Protein 2NV7 (pdb70)

Solvent-accessible surface area: 20942 Å² total; per-residue (Å²): 157,54,36,86,96,11,1,80,27,2,75,125,1,50,44,81,166,20,84,5,95,41,112,119,42,130,34,83,98,78,32,1,12,90,4,27,6,70,4,14,28,80,27,0,59,51,8,1,50,7,0,41,110,1,46,28,0,69,108,6,48,80,143,14,11,25,70,0,0,38,32,0,0,24,11,8,19,16,0,5,4,1,61,73,0,14,119,76,88,47,83,0,22,24,1,92,34,0,55,2,55,110,85,56,0,121,64,8,166,33,6,46,112,10,4,48,36,2,27,64,12,0,38,59,1,65,123,32,152,9,103,70,91,3,8,6,0,0,8,0,1,11,0,1,18,4,25,73,99,21,80,178,86,14,60,134,13,25,68,28,0,0,44,0,0,10,58,14,2,48,147,68,66,66,66,72,77,95,40,14,17,36,2,0,8,0,7,3,4,20,7,18,0,16,34,0,4,47,70,7,11,122,24,15,48,68,19,56,84,122,132,82,5,72,30,50,90,10,0,53,37,0,0,60,25,58,73,188,143,51,38,83,92,7,0,85,46,2,73,140,4,45,40,92,111,16,125,28,84,97,40,128,68,119,30,77,55,58,31,0,7,53,10,29,9,108,4,12,41,102,32,0,58,63,7,1,56,6,0,65,105,2,38,15,0,78,114,5,49,48,163,26,12,22,81,0,0,44,56,1,1,23,11,8,21,16,2,7,8,2,46,38,0,18,114,96,91,48,63,0,17,21,2,78,81,0,44,0,47,88,81,40,0,132,43,1,148,38,10,34,97,9,5,49,19,3,21,58,10,2,58,75,4,70,123,24,147,11,105,72,54,5,6,4,0,2,9,0,0,6,0,2,8,4,55,37,98,30,86,186,80,10,49,123,15,10,55,38,2,0,43,0,0,17,74,9,3,47,106,69,62,63,67,73,83,93,44,18,14,47,2,0,25,1,7,11,5,8,14,22,0,26,54,1,6,62,63,9,49,104,23,15,87,69,7,47,94,115,127,34,8,71,2,137,115,3,5,36,48,2,18,100,79,137,60,2,53,97,59,10,87,78,194,150,83,3,34,79,19,4,84,110,126

B-factor: mean 25.64, std 10.47, range [7.85, 58.19]

Foldseek 3Di:
DDLVVLLVLLVVLDFDADDLPDDADDDAPQRLVQSVQSLLVVVLVSVLSSQVSNPCLVVAPPVLNLVLCLAQSLLLLLLVQLVVCLVPQQWGPNHPRRIDGQVSLVNDPLRNVLRVLSRVLSVLCNVLVPDPSLSSLVSNLSSLVSPCVRVVSSVVSNVSSLSSNLVVLVVVVDDPVVSVVSSVSVVVSSVSSVVSSVSVLVVVVVCVVVVSYPRDPVNVVSSVSNVD/DALVVLLVLLVVLPFDFDDFAQDPDQDAQASVLQRLQVLLLVVLVSVLSSQVSNPLSVVFPPVQNLQLCLQQSLLLLLLVQLVVCLPPAQWTPSGPNDIDGLVSLVNHPLRSVLSVLSRVLSVLCNVLPPDPSLSSLVSSLSSLVSSCVSCVSSVVSNVSSLNSNLVVLVVVVDDPVVSVVSSVSVVVSSVSSVVSSVSVLVSVVVCVVVPSDDADDPRNVSSVD/DVVVVVVPDD/DVVVCVVPVD

InterPro domains:
  IPR000536 Nuclear hormone receptor, ligand-binding domain [PF00104] (287-480)
  IPR000536 Nuclear hormone receptor, ligand-binding domain [PS51843] (264-498)
  IPR000536 Nuclear hormone receptor, ligand-binding domain [SM00430] (300-469)
  IPR001628 Zinc finger, nuclear hormone receptor-type [PF00105] (148-216)
  IPR001628 Zinc finger, nuclear hormone receptor-type [PR00047] (149-165)
  IPR001628 Zinc finger, nuclear hormone receptor-type [PR00047] (165-180)
  IPR001628 Zinc finger, nuclear hormone receptor-type [PR00047] (198-206)
  IPR001628 Zinc finger, nuclear hormone receptor-type [PR00047] (206-214)
  IPR001628 Zinc finger, nuclear hormone receptor-type [PS00031] (149-175)
  IPR001628 Zinc finger, nuclear hormone receptor-type [PS51030] (146-221)
  IPR001628 Zinc finger, nuclear hormone receptor-type [SM00399] (146-217)
  IPR001723 Nuclear hormone receptor [PR00398] (210-220)
  IPR001723 Nuclear hormone receptor [PR00398] (301-322)
  IPR001723 Nuclear hormone receptor [PR00398] (322-338)
  IPR001723 Nuclear hormone receptor [PR00398] (390-405)
  IPR001723 Nuclear hormone receptor [PR00398] (457-474)
  IPR013088 Zinc finger, NHR/GATA-type [G3DSA:3.30.50.10] (141-246)
  IPR021064 Estrogen receptor beta-like, N-terminal [PF12497] (12-125)
  IPR024178 Estrogen receptor/oestrogen-related receptor [PIRSF002527] (24-518)
  IPR028355 Estrogen receptor beta/gamma [PIRSF500102] (14-525)

CATH classification: 1.10.565.10

Radius of gyration: 22.36 Å; Cα contacts (8 Å, |Δi|>4): 566; chains: 4; bounding box: 54×50×64 Å

Nearest PDB structures (foldseek):
  1x76-assembly1_A  TM=1.002E+00  e=1.416E-29  Homo sapiens
  1zaf-assembly1_A  TM=9.973E-01  e=1.626E-29  Homo sapiens
  1x78-assembly1_B  TM=9.863E-01  e=5.909E-29  Homo sapiens
  2nv7-assembly1_B  TM=9.860E-01  e=5.654E-28  Homo sapiens
  1zaf-assembly1_B  TM=9.762E-01  e=7.119E-28  Homo sapiens

Structure (mmCIF, N/CA/C/O backbone):
data_2NV7
#
_entry.id   2NV7
#
_cell.length_a   52.130
_cell.length_b   88.676
_cell.length_c   100.459
_cell.angle_alpha   90.00
_cell.angle_beta   90.00
_cell.angle_gamma   90.00
#
_symmetry.space_group_name_H-M   'P 21 21 21'
#
loop_
_entity.id
_entity.type
_entity.pdbx_description
1 polymer 'Estrogen receptor beta'
2 polymer 'Nuclear receptor coactivator 1'
3 non-polymer '4-(4-HYDROXYPHENYL)-1-NAPHTHALDEHYDE OXIME'
4 water water
#
loop_
_atom_site.group_PDB
_atom_site.id
_atom_site.type_symbol
_atom_site.label_atom_id
_atom_site.label_alt_id
_atom_site.label_comp_id
_atom_site.label_asym_id
_atom_site.label_entity_id
_atom_site.label_seq_id
_atom_site.pdbx_PDB_ins_code
_atom_site.Cartn_x
_atom_site.Cartn_y
_atom_site.Cartn_z
_atom_site.occupancy
_atom_site.B_iso_or_equiv
_atom_site.auth_seq_id
_atom_site.auth_comp_id
_atom_site.auth_asym_id
_atom_site.auth_atom_id
_atom_site.pdbx_PDB_model_num
ATOM 1 N N . LEU A 1 1 ? -2.737 21.052 42.006 1.00 22.67 263 LEU A N 1
ATOM 2 C CA . LEU A 1 1 ? -2.128 22.221 42.733 1.00 22.88 263 LEU A CA 1
ATOM 3 C C . LEU A 1 1 ? -2.388 23.522 41.963 1.00 21.56 263 LEU A C 1
ATOM 4 O O . LEU A 1 1 ? -1.965 23.646 40.832 1.00 20.62 263 LEU A O 1
ATOM 9 N N . SER A 1 2 ? -3.068 24.484 42.582 1.00 21.36 264 SER A N 1
ATOM 10 C CA . SER A 1 2 ? -3.375 25.761 41.924 1.00 20.73 264 SER A CA 1
ATOM 11 C C . SER A 1 2 ? -2.109 26.574 41.651 1.00 19.81 264 SER A C 1
ATOM 12 O O . SER A 1 2 ? -1.059 26.296 42.228 1.00 19.80 264 SER A O 1
ATOM 15 N N . PRO A 1 3 ? -2.192 27.569 40.742 1.00 17.93 265 PRO A N 1
ATOM 16 C CA . PRO A 1 3 ? -1.049 28.424 40.403 1.00 17.52 265 PRO A CA 1
ATOM 17 C C . PRO A 1 3 ? -0.614 29.148 41.663 1.00 16.24 265 PRO A C 1
ATOM 18 O O . PRO A 1 3 ? 0.573 29.344 41.914 1.00 14.73 265 PRO A O 1
ATOM 22 N N . GLU A 1 4 ? -1.594 29.567 42.452 1.00 15.50 266 GLU A N 1
ATOM 23 C CA . GLU A 1 4 ? -1.287 30.254 43.692 1.00 16.07 266 GLU A CA 1
ATOM 24 C C . GLU A 1 4 ? -0.468 29.419 44.672 1.00 15.72 266 GLU A C 1
ATOM 25 O O . GLU A 1 4 ? 0.445 29.930 45.306 1.00 15.55 266 GLU A O 1
ATOM 31 N N . GLN A 1 5 ? -0.800 28.144 44.821 1.00 15.18 267 GLN A N 1
ATOM 32 C CA . GLN A 1 5 ? -0.058 27.328 45.765 1.00 14.88 267 GLN A CA 1
ATOM 33 C C . GLN A 1 5 ? 1.246 26.822 45.198 1.00 14.28 267 GLN A C 1
ATOM 34 O O . GLN A 1 5 ? 2.127 26.419 45.936 1.00 13.14 267 GLN A O 1
ATOM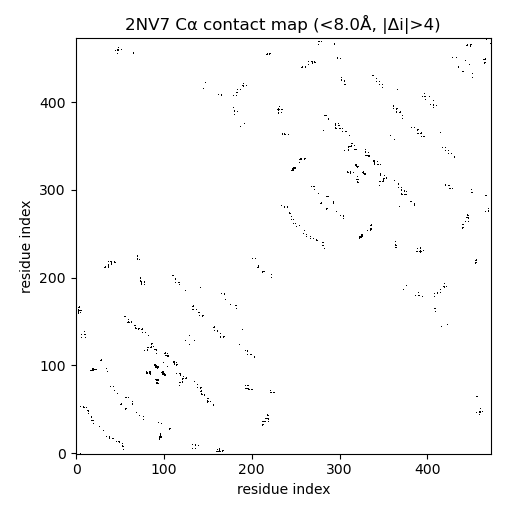 40 N N . LEU A 1 6 ? 1.364 26.827 43.877 1.00 15.11 268 LEU A N 1
ATOM 41 C CA . LEU A 1 6 ? 2.620 26.419 43.263 1.00 15.11 268 LEU A CA 1
ATOM 42 C C . LEU A 1 6 ? 3.569 27.590 43.539 1.00 14.31 268 LEU A C 1
ATOM 43 O O . LEU A 1 6 ? 4.719 27.386 43.878 1.00 13.97 268 LEU A O 1
ATOM 48 N N . VAL A 1 7 ? 3.081 28.818 43.392 1.00 13.43 269 VAL A N 1
ATOM 49 C CA . VAL A 1 7 ? 3.923 29.978 43.651 1.00 13.80 269 VAL A CA 1
ATOM 50 C C . VAL A 1 7 ? 4.341 29.958 45.125 1.00 14.63 269 VAL A C 1
ATOM 51 O O . VAL A 1 7 ? 5.444 30.361 45.468 1.00 14.20 269 VAL A O 1
ATOM 55 N N . LEU A 1 8 ? 3.447 29.503 45.997 1.00 15.19 270 LEU A N 1
ATOM 56 C CA . LEU A 1 8 ? 3.782 29.412 47.415 1.00 17.19 270 LEU A CA 1
ATOM 57 C C . LEU A 1 8 ? 4.952 28.455 47.585 1.00 15.97 270 LEU A C 1
ATOM 58 O O . LEU A 1 8 ? 5.837 28.709 48.384 1.00 16.00 270 LEU A O 1
ATOM 63 N N . THR A 1 9 ? 4.964 27.348 46.853 1.00 15.30 271 THR A N 1
ATOM 64 C CA . THR A 1 9 ? 6.082 26.434 47.010 1.00 15.48 271 THR A CA 1
ATOM 65 C C . THR A 1 9 ? 7.392 27.061 46.529 1.00 15.18 271 THR A C 1
ATOM 66 O O . THR A 1 9 ? 8.453 26.790 47.086 1.00 13.70 271 THR A O 1
ATOM 70 N N . LEU A 1 10 ? 7.335 27.888 45.487 1.00 14.01 272 LEU A N 1
ATOM 71 C CA . LEU A 1 10 ? 8.557 28.536 45.007 1.00 13.44 272 LEU A CA 1
ATOM 72 C C . LEU A 1 10 ? 9.009 29.500 46.109 1.00 14.21 272 LEU A C 1
ATOM 73 O O . LEU A 1 10 ? 10.196 29.598 46.414 1.00 14.62 272 LEU A O 1
ATOM 78 N N . LEU A 1 11 ? 8.064 30.199 46.727 1.00 14.42 273 LEU A N 1
ATOM 79 C CA . LEU A 1 11 ? 8.426 31.107 47.806 1.00 15.92 273 LEU A CA 1
ATOM 80 C C . LEU A 1 11 ? 9.165 30.283 48.881 1.00 16.63 273 LEU A C 1
ATOM 81 O O . LEU A 1 11 ? 10.221 30.678 49.368 1.00 15.42 273 LEU A O 1
ATOM 86 N N . GLU A 1 12 ? 8.615 29.122 49.220 1.00 17.81 274 GLU A N 1
ATOM 87 C CA . GLU A 1 12 ? 9.222 28.266 50.236 1.00 19.16 274 GLU A CA 1
ATOM 88 C C . GLU A 1 12 ? 10.571 27.659 49.833 1.00 18.92 274 GLU A C 1
ATOM 89 O O . GLU A 1 12 ? 11.374 27.292 50.687 1.00 19.23 274 GLU A O 1
ATOM 95 N N . ALA A 1 13 ? 10.827 27.561 48.535 1.00 18.69 275 ALA A N 1
ATOM 96 C CA . ALA A 1 13 ? 12.082 26.998 48.047 1.00 17.57 275 ALA A CA 1
ATOM 97 C C . ALA A 1 13 ? 13.216 28.030 48.064 1.00 18.21 275 ALA A C 1
ATOM 98 O O . ALA A 1 13 ? 14.407 27.687 47.956 1.00 16.89 275 ALA A O 1
ATOM 100 N N . GLU A 1 14 ? 12.839 29.298 48.189 1.00 19.25 276 GLU A N 1
ATOM 101 C CA . GLU A 1 14 ? 13.798 30.396 48.187 1.00 20.20 276 GLU A CA 1
ATOM 102 C C . GLU A 1 14 ? 14.994 30.172 49.095 1.00 20.67 276 GLU A C 1
ATOM 103 O O . GLU A 1 14 ? 14.837 29.864 50.266 1.00 20.19 276 GLU A O 1
ATOM 109 N N . PRO A 1 15 ? 16.212 30.334 48.557 1.00 20.84 277 PRO A N 1
ATOM 110 C CA . PRO A 1 15 ? 17.433 30.150 49.336 1.00 21.18 277 PRO A CA 1
ATOM 111 C C . PRO A 1 15 ? 17.598 31.265 50.368 1.00 21.38 277 PRO A C 1
ATOM 112 O O . PRO A 1 15 ? 17.078 32.357 50.194 1.00 19.80 277 PRO A O 1
ATOM 116 N N . PRO A 1 16 ? 18.321 30.994 51.461 1.00 22.48 278 PRO A N 1
ATOM 117 C CA . PRO A 1 16 ? 18.531 32.008 52.499 1.00 24.28 278 PRO A CA 1
ATOM 118 C C . PRO A 1 16 ? 19.370 33.169 51.983 1.00 26.22 278 PRO A C 1
ATOM 119 O O . PRO A 1 16 ? 19.943 33.091 50.902 1.00 25.62 278 PRO A O 1
ATOM 123 N N . HIS A 1 17 ? 19.410 34.250 52.755 1.00 28.77 279 HIS A N 1
ATOM 124 C CA . HIS A 1 17 ? 20.202 35.423 52.426 1.00 30.92 279 HIS A CA 1
ATOM 125 C C . HIS A 1 17 ? 21.632 34.985 52.711 1.00 31.51 279 HIS A C 1
ATOM 126 O O . HIS A 1 17 ? 21.898 34.402 53.764 1.00 31.66 279 HIS A O 1
ATOM 133 N N . VAL A 1 18 ? 22.543 35.251 51.780 1.00 31.22 280 VAL A N 1
ATOM 134 C CA . VAL A 1 18 ? 23.938 34.859 51.937 1.00 32.10 280 VAL A CA 1
ATOM 135 C C . VAL A 1 18 ? 24.893 36.040 52.074 1.00 32.46 280 VAL A C 1
ATOM 136 O O . VAL A 1 18 ? 24.782 37.032 51.353 1.00 31.57 280 VAL A O 1
ATOM 140 N N . LEU A 1 19 ? 25.839 35.917 52.997 1.00 32.96 281 LEU A N 1
ATOM 141 C CA . LEU A 1 19 ? 26.841 36.947 53.215 1.00 34.04 281 LEU A CA 1
ATOM 142 C C . LEU A 1 19 ? 28.190 36.270 53.024 1.00 34.91 281 LEU A C 1
ATOM 143 O O . LEU A 1 19 ? 28.293 35.057 53.162 1.00 34.28 281 LEU A O 1
ATOM 148 N N . ILE A 1 20 ? 29.226 37.031 52.699 1.00 36.46 282 ILE A N 1
ATOM 149 C CA . ILE A 1 20 ? 30.543 36.418 52.532 1.00 38.64 282 ILE A CA 1
ATOM 150 C C . ILE A 1 20 ? 31.411 36.582 53.786 1.00 39.86 282 ILE A C 1
ATOM 151 O O . ILE A 1 20 ? 32.542 36.095 53.843 1.00 39.35 282 ILE A O 1
ATOM 156 N N . SER A 1 21 ? 30.865 37.260 54.793 1.00 41.89 283 SER A N 1
ATOM 157 C CA . SER A 1 21 ? 31.561 37.488 56.057 1.00 44.04 283 SER A CA 1
ATOM 158 C C . SER A 1 21 ? 32.838 38.296 55.881 1.00 45.41 283 SER A C 1
ATOM 159 O O . SER A 1 21 ? 33.905 37.930 56.385 1.00 45.87 283 SER A O 1
ATOM 162 N N . ARG A 1 22 ? 32.703 39.419 55.174 1.00 46.96 284 ARG A N 1
ATOM 163 C CA . ARG A 1 22 ? 33.833 40.308 54.874 1.00 48.63 284 ARG A CA 1
ATOM 164 C C . ARG A 1 22 ? 33.758 41.672 55.556 1.00 49.09 284 ARG A C 1
ATOM 165 O O . ARG A 1 22 ? 32.758 42.388 55.432 1.00 49.40 284 ARG A O 1
ATOM 173 N N . PRO A 1 23 ? 34.813 42.042 56.300 1.00 49.50 285 PRO A N 1
ATOM 174 C CA . PRO A 1 23 ? 34.875 43.332 57.001 1.00 49.57 285 PRO A CA 1
ATOM 175 C C . PRO A 1 23 ? 34.913 44.464 55.969 1.00 49.91 285 PRO A C 1
ATOM 176 O O . PRO A 1 23 ? 35.802 44.492 55.106 1.00 50.02 285 PRO A O 1
ATOM 180 N N . SER A 1 24 ? 33.970 45.395 56.055 1.00 49.83 286 SER A N 1
ATOM 181 C CA . SER A 1 24 ? 33.916 46.530 55.132 1.00 50.01 286 SER A CA 1
ATOM 182 C C . SER A 1 24 ? 35.318 46.994 54.775 1.00 49.73 286 SER A C 1
ATOM 183 O O . SER A 1 24 ? 36.173 47.196 55.649 1.00 49.63 286 SER A O 1
ATOM 186 N N . ALA A 1 25 ? 35.546 47.166 53.477 1.00 49.76 287 ALA A N 1
ATOM 187 C CA . ALA A 1 25 ? 36.867 47.568 52.990 1.00 49.90 287 ALA A CA 1
ATOM 188 C C . ALA A 1 25 ? 36.861 47.900 51.509 1.00 50.02 287 ALA A C 1
ATOM 189 O O . ALA A 1 25 ? 36.185 47.235 50.712 1.00 50.02 287 ALA A O 1
ATOM 191 N N . PRO A 1 26 ? 37.629 48.934 51.123 1.00 49.67 288 PRO A N 1
ATOM 192 C CA . PRO A 1 26 ? 37.720 49.332 49.724 1.00 49.31 288 PRO A CA 1
ATOM 193 C C . PRO A 1 26 ? 38.055 48.071 48.949 1.00 48.94 288 PRO A C 1
ATOM 194 O O . PRO A 1 26 ? 38.894 47.266 49.379 1.00 48.77 288 PRO A O 1
ATOM 198 N N . PHE A 1 27 ? 37.409 47.875 47.807 1.00 48.54 289 PHE A N 1
ATOM 199 C CA . PHE A 1 27 ? 37.678 46.693 47.000 1.00 48.35 289 PHE A CA 1
ATOM 200 C C . PHE A 1 27 ? 38.805 46.936 46.008 1.00 48.03 289 PHE A C 1
ATOM 201 O O . PHE A 1 27 ? 38.947 48.026 45.463 1.00 48.04 289 PHE A O 1
ATOM 209 N N . THR A 1 28 ? 39.619 45.910 45.805 1.00 47.99 290 THR A N 1
ATOM 210 C CA . THR A 1 28 ? 40.710 45.974 44.849 1.00 47.78 290 THR A CA 1
ATOM 211 C C . THR A 1 28 ? 40.466 44.843 43.857 1.00 47.35 290 THR A C 1
ATOM 212 O O . THR A 1 28 ? 39.507 44.083 43.996 1.00 47.03 290 THR A O 1
ATOM 216 N N . GLU A 1 29 ? 41.330 44.730 42.858 1.00 46.64 291 GLU A N 1
ATOM 217 C CA . GLU A 1 29 ? 41.179 43.690 41.855 1.00 45.55 291 GLU A CA 1
ATOM 218 C C . GLU A 1 29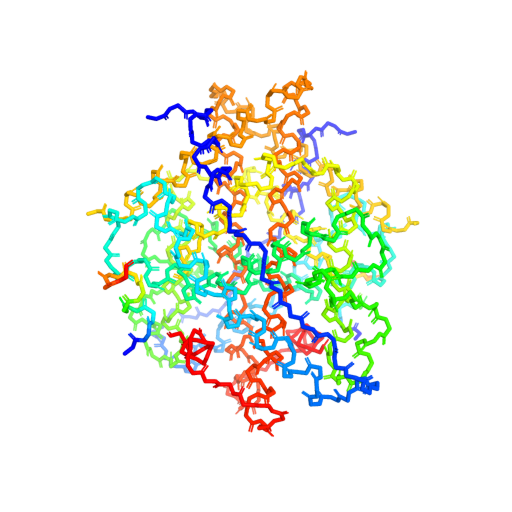 ? 41.096 42.300 42.499 1.00 44.24 291 GLU A C 1
ATOM 219 O O . GLU A 1 29 ? 40.188 41.519 42.202 1.00 44.16 291 GLU A O 1
ATOM 225 N N . ALA A 1 30 ? 42.031 42.004 43.398 1.00 42.07 292 ALA A N 1
ATOM 226 C CA . ALA A 1 30 ? 42.070 40.706 44.062 1.00 39.98 292 ALA A CA 1
ATOM 227 C C . ALA A 1 30 ? 40.897 40.423 45.009 1.00 38.21 292 ALA A C 1
ATOM 228 O O . ALA A 1 30 ? 40.276 39.364 44.915 1.00 37.80 292 ALA A O 1
ATOM 230 N N . SER A 1 31 ? 40.587 41.353 45.911 1.00 36.27 293 SER A N 1
ATOM 231 C CA . SER A 1 31 ? 39.493 41.124 46.852 1.00 34.27 293 SER A CA 1
ATOM 232 C C . SER A 1 31 ? 38.133 41.077 46.166 1.00 31.69 293 SER A C 1
ATOM 233 O O . SER A 1 31 ? 37.309 40.248 46.503 1.00 31.07 293 SER A O 1
ATOM 236 N N . MET A 1 32 ? 37.892 41.951 45.199 1.00 29.73 294 MET A N 1
ATOM 237 C CA . MET A 1 32 ? 36.602 41.926 44.523 1.00 28.04 294 MET A CA 1
ATOM 238 C C . MET A 1 32 ? 36.362 40.565 43.875 1.00 26.63 294 MET A C 1
ATOM 239 O O . MET A 1 32 ? 35.381 39.902 44.172 1.00 24.54 294 MET A O 1
ATOM 244 N N . MET A 1 33 ? 37.273 40.145 43.006 1.00 25.89 295 MET A N 1
ATOM 245 C CA . MET A 1 33 ? 37.110 38.872 42.322 1.00 27.41 295 MET A CA 1
ATOM 246 C C . MET A 1 33 ? 37.088 37.645 43.240 1.00 26.94 295 MET A C 1
ATOM 247 O O . MET A 1 33 ? 36.352 36.698 42.982 1.00 26.79 295 MET A O 1
ATOM 252 N N . MET A 1 34 ? 37.877 37.645 44.309 1.00 26.68 296 MET A N 1
ATOM 253 C CA . MET A 1 34 ? 37.846 36.499 45.204 1.00 26.24 296 MET A CA 1
ATOM 254 C C . MET A 1 34 ? 36.485 36.485 45.909 1.00 24.26 296 MET A C 1
ATOM 255 O O . MET A 1 34 ? 35.937 35.426 46.205 1.00 22.59 296 MET A O 1
ATOM 260 N N . SER A 1 35 ? 35.948 37.675 46.168 1.00 22.59 297 SER A N 1
ATOM 261 C CA . SER A 1 35 ? 34.646 37.818 46.820 1.00 21.29 297 SER A CA 1
ATOM 262 C C . SER A 1 35 ? 33.505 37.328 45.930 1.00 19.70 297 SER A C 1
ATOM 263 O O . SER A 1 35 ? 32.583 36.654 46.394 1.00 17.48 297 SER A O 1
ATOM 266 N N . LEU A 1 36 ? 33.555 37.689 44.651 1.00 18.39 298 LEU A N 1
ATOM 267 C CA . LEU A 1 36 ? 32.528 37.238 43.716 1.00 18.24 298 LEU A CA 1
ATOM 268 C C . LEU A 1 36 ? 32.528 35.704 43.580 1.00 17.81 298 LEU A C 1
ATOM 269 O O . LEU A 1 36 ? 31.476 35.086 43.617 1.00 16.82 298 LEU A O 1
ATOM 274 N N . THR A 1 37 ? 33.703 35.092 43.431 1.00 18.62 299 THR A N 1
ATOM 275 C CA . THR A 1 37 ? 33.770 33.631 43.303 1.00 19.49 299 THR A CA 1
ATOM 276 C C . THR A 1 37 ? 33.394 32.939 44.616 1.00 19.06 299 THR A C 1
ATOM 277 O O . THR A 1 37 ? 32.667 31.945 44.618 1.00 19.33 299 THR A O 1
ATOM 281 N N . LYS A 1 38 ? 33.862 33.473 45.738 1.00 18.64 300 LYS A N 1
ATOM 282 C CA . LYS A 1 38 ? 33.524 32.882 47.025 1.00 18.16 300 LYS A CA 1
ATOM 283 C C . LYS A 1 38 ? 32.002 32.915 47.227 1.00 16.93 300 LYS A C 1
ATOM 284 O O . LYS A 1 38 ? 31.433 31.964 47.727 1.00 15.80 300 LYS A O 1
ATOM 290 N N . LEU A 1 39 ? 31.351 34.010 46.825 1.00 15.52 301 LEU A N 1
ATOM 291 C CA . LEU A 1 39 ? 29.892 34.134 46.960 1.00 14.06 301 LEU A CA 1
ATOM 292 C C . LEU A 1 39 ? 29.159 33.166 46.027 1.00 13.89 301 LEU A C 1
ATOM 293 O O . LEU A 1 39 ? 28.217 32.497 46.442 1.00 13.34 301 LEU A O 1
ATOM 298 N N . ALA A 1 40 ? 29.595 33.100 44.767 1.00 13.86 302 ALA A N 1
ATOM 299 C CA . ALA A 1 40 ? 28.965 32.211 43.800 1.00 14.75 302 ALA A CA 1
ATOM 300 C C . ALA A 1 40 ? 29.032 30.752 44.271 1.00 15.19 302 ALA A C 1
ATOM 301 O O . ALA A 1 40 ? 28.080 29.997 44.094 1.00 15.69 302 ALA A O 1
ATOM 303 N N . ASP A 1 41 ? 30.148 30.353 44.872 1.00 15.22 303 ASP A N 1
ATOM 304 C CA . ASP A 1 41 ? 30.275 28.981 45.360 1.00 16.95 303 ASP A CA 1
ATOM 305 C C . ASP A 1 41 ? 29.245 28.718 46.461 1.00 16.89 303 ASP A C 1
ATOM 306 O O . ASP A 1 41 ? 28.578 27.686 46.448 1.00 17.19 303 ASP A O 1
ATOM 311 N N . LYS A 1 42 ? 29.096 29.655 47.401 1.00 16.88 304 LYS A N 1
ATOM 312 C CA . LYS A 1 42 ? 28.111 29.493 48.475 1.00 17.25 304 LYS A CA 1
ATOM 313 C C . LYS A 1 42 ? 26.684 29.478 47.934 1.00 15.58 304 LYS A C 1
ATOM 314 O O . LYS A 1 42 ? 25.849 28.708 48.400 1.00 13.92 304 LYS A O 1
ATOM 320 N N . GLU A 1 43 ? 26.400 30.361 46.980 1.00 14.54 305 GLU A N 1
ATOM 321 C CA . GLU A 1 43 ? 25.062 30.441 46.401 1.00 13.84 305 GLU A CA 1
ATOM 322 C C . GLU A 1 43 ? 24.704 29.189 45.606 1.00 13.75 305 GLU A C 1
ATOM 323 O O . GLU A 1 43 ? 23.530 28.800 45.524 1.00 13.87 305 GLU A O 1
ATOM 329 N N . LEU A 1 44 ? 25.716 28.570 45.007 1.00 13.11 306 LEU A N 1
ATOM 330 C CA . LEU A 1 44 ? 25.511 27.344 44.246 1.00 12.82 306 LEU A CA 1
ATOM 331 C C . LEU A 1 44 ? 25.010 26.224 45.146 1.00 12.32 306 LEU A C 1
ATOM 332 O O . LEU A 1 44 ? 24.132 25.457 44.760 1.00 12.25 306 LEU A O 1
ATOM 337 N N . VAL A 1 45 ? 25.557 26.131 46.353 1.00 12.91 307 VAL A N 1
ATOM 338 C CA . VAL A 1 45 ? 25.128 25.098 47.285 1.00 12.39 307 VAL A CA 1
ATOM 339 C C . VAL A 1 45 ? 23.637 25.290 47.589 1.00 13.00 307 VAL A C 1
ATOM 340 O O . VAL A 1 45 ? 22.861 24.340 47.558 1.00 13.55 307 VAL A O 1
ATOM 344 N N . HIS A 1 46 ? 23.239 26.517 47.893 1.00 14.06 308 HIS A N 1
ATOM 345 C CA . HIS A 1 46 ? 21.830 26.809 48.177 1.00 15.05 308 HIS A CA 1
ATOM 346 C C . HIS A 1 46 ? 20.961 26.663 46.924 1.00 13.74 308 HIS A C 1
ATOM 347 O O . HIS A 1 46 ? 19.778 26.338 47.019 1.00 12.15 308 HIS A O 1
ATOM 354 N N . MET A 1 47 ? 21.532 26.942 45.755 1.00 14.26 309 MET A N 1
ATOM 355 C CA . MET A 1 47 ? 20.758 26.805 44.515 1.00 13.95 309 MET A CA 1
ATOM 356 C C . MET A 1 47 ? 20.323 25.349 44.330 1.00 13.56 309 MET A C 1
ATOM 357 O O . MET A 1 47 ? 19.202 25.084 43.904 1.00 13.41 309 MET A O 1
ATOM 362 N N . ILE A 1 48 ? 21.200 24.408 44.664 1.00 13.96 310 ILE A N 1
ATOM 363 C CA . ILE A 1 48 ? 20.877 22.986 44.519 1.00 13.78 310 ILE A CA 1
ATOM 364 C C . ILE A 1 48 ? 19.683 22.625 45.400 1.00 13.91 310 ILE A C 1
ATOM 365 O O . ILE A 1 48 ? 18.747 21.958 44.942 1.00 13.51 310 ILE A O 1
ATOM 370 N N . SER A 1 49 ? 19.716 23.069 46.660 1.00 14.73 311 SER A N 1
ATOM 371 C CA . SER A 1 49 ? 18.634 22.813 47.617 1.00 16.36 311 SER A CA 1
ATOM 372 C C . SER A 1 49 ? 17.332 23.462 47.160 1.00 16.00 311 SER A C 1
ATOM 373 O O . SER A 1 49 ? 16.232 22.918 47.376 1.00 15.85 311 SER A O 1
ATOM 376 N N . TRP A 1 50 ? 17.455 24.644 46.563 1.00 14.63 312 TRP A N 1
ATOM 377 C CA . TRP A 1 50 ? 16.293 25.358 46.043 1.00 13.15 312 TRP A CA 1
ATOM 378 C C . TRP A 1 50 ? 15.589 24.518 44.956 1.00 13.34 312 TRP A C 1
ATOM 379 O O . TRP A 1 50 ? 14.386 24.262 45.030 1.00 12.29 312 TRP A O 1
ATOM 390 N N . ALA A 1 51 ? 16.358 24.088 43.955 1.00 12.91 313 ALA A N 1
ATOM 391 C CA . ALA A 1 51 ? 15.828 23.311 42.849 1.00 12.84 313 ALA A CA 1
ATOM 392 C C . ALA A 1 51 ? 15.122 22.049 43.305 1.00 14.41 313 ALA A C 1
ATOM 393 O O . ALA A 1 51 ? 14.087 21.665 42.737 1.00 12.69 313 ALA A O 1
ATOM 395 N N . LYS A 1 52 ? 15.674 21.401 44.326 1.00 14.16 314 LYS A N 1
ATOM 396 C CA . LYS A 1 52 ? 15.067 20.179 44.827 1.00 16.17 314 LYS A CA 1
ATOM 397 C C . LYS A 1 52 ? 13.740 20.454 45.510 1.00 17.50 314 LYS A C 1
ATOM 398 O O . LYS A 1 52 ? 12.937 19.548 45.705 1.00 17.30 314 LYS A O 1
ATOM 404 N N . LYS A 1 53 ? 13.506 21.711 45.861 1.00 18.76 315 LYS A N 1
ATOM 405 C CA . LYS A 1 53 ? 12.259 22.074 46.515 1.00 20.56 315 LYS A CA 1
ATOM 406 C C . LYS A 1 53 ? 11.173 22.427 45.511 1.00 21.04 315 LYS A C 1
ATOM 407 O O . LYS A 1 53 ? 10.020 22.637 45.885 1.00 22.63 315 LYS A O 1
ATOM 413 N N . ILE A 1 54 ? 11.541 22.517 44.240 1.00 20.94 316 ILE A N 1
ATOM 414 C CA . ILE A 1 54 ? 10.554 22.818 43.219 1.00 21.16 316 ILE A CA 1
ATOM 415 C C . ILE A 1 54 ? 9.785 21.518 43.018 1.00 21.20 316 ILE A C 1
ATOM 416 O O . ILE A 1 54 ? 10.368 20.501 42.639 1.00 21.03 316 ILE A O 1
ATOM 421 N N . PRO A 1 55 ? 8.465 21.530 43.287 1.00 20.97 317 PRO A N 1
ATOM 422 C CA . PRO A 1 55 ? 7.663 20.314 43.127 1.00 20.93 317 PRO A CA 1
ATOM 423 C C . PRO A 1 55 ? 7.968 19.570 41.834 1.00 20.81 317 PRO A C 1
ATOM 424 O O . PRO A 1 55 ? 7.967 20.160 40.753 1.00 20.64 317 PRO A O 1
ATOM 428 N N . GLY A 1 56 ? 8.269 18.279 41.964 1.00 20.42 318 GLY A N 1
ATOM 429 C CA . GLY A 1 56 ? 8.564 17.463 40.799 1.00 20.50 318 GLY A CA 1
ATOM 430 C C . GLY A 1 56 ? 9.988 17.459 40.278 1.00 20.02 318 GLY A C 1
ATOM 431 O O . GLY A 1 56 ? 10.346 16.567 39.514 1.00 20.70 318 GLY A O 1
ATOM 432 N N . PHE A 1 57 ? 10.818 18.423 40.666 1.00 19.84 319 PHE A N 1
ATOM 433 C CA . PHE A 1 57 ? 12.196 18.435 40.154 1.00 20.21 319 PHE A CA 1
ATOM 434 C C . PHE A 1 57 ? 12.961 17.146 40.491 1.00 21.27 319 PHE A C 1
ATOM 435 O O . PHE A 1 57 ? 13.659 16.598 39.640 1.00 20.81 319 PHE A O 1
ATOM 443 N N . VAL A 1 58 ? 12.833 16.669 41.729 1.00 22.67 320 VAL A N 1
ATOM 444 C CA . VAL A 1 58 ? 13.546 15.465 42.133 1.00 24.02 320 VAL A CA 1
ATOM 445 C C . VAL A 1 58 ? 13.026 14.199 41.466 1.00 25.02 320 VAL A C 1
ATOM 446 O O . VAL A 1 58 ? 13.684 13.167 41.528 1.00 25.18 320 VAL A O 1
ATOM 450 N N . GLU A 1 59 ? 11.867 14.292 40.813 1.00 25.42 321 GLU A N 1
ATOM 451 C CA . GLU A 1 59 ? 11.272 13.157 40.114 1.00 26.49 321 GLU A CA 1
ATOM 452 C C . GLU A 1 59 ? 11.834 13.034 38.710 1.00 25.49 321 GLU A C 1
ATOM 453 O O . GLU A 1 59 ? 11.559 12.064 38.006 1.00 25.73 321 GLU A O 1
ATOM 459 N N . LEU A 1 60 ? 12.599 14.036 38.291 1.00 22.97 322 LEU A N 1
ATOM 460 C CA . LEU A 1 60 ? 13.232 13.982 36.984 1.00 21.34 322 LEU A CA 1
ATOM 461 C C . LEU A 1 60 ? 14.386 12.992 37.136 1.00 21.24 322 LEU A C 1
ATOM 462 O O . LEU A 1 60 ? 14.817 12.700 38.258 1.00 20.47 322 LEU A O 1
ATOM 467 N N . SER A 1 61 ? 14.873 12.457 36.025 1.00 20.47 323 SER A N 1
ATOM 468 C CA . SER A 1 61 ? 16.007 11.541 36.084 1.00 21.68 323 SER A CA 1
ATOM 469 C C . SER A 1 61 ? 17.175 12.367 36.622 1.00 21.27 323 SER A C 1
ATOM 470 O O . SER A 1 61 ? 17.233 13.578 36.418 1.00 20.96 323 SER A O 1
ATOM 473 N N . LEU A 1 62 ? 18.101 11.709 37.303 1.00 21.50 324 LEU A N 1
ATOM 474 C CA . LEU A 1 62 ? 19.266 12.381 37.864 1.00 21.06 324 LEU A CA 1
ATOM 475 C C . LEU A 1 62 ? 20.000 13.123 36.749 1.00 20.65 324 LEU A C 1
ATOM 476 O O . LEU A 1 62 ? 20.433 14.252 36.932 1.00 19.34 324 LEU A O 1
ATOM 481 N N . PHE A 1 63 ? 20.143 12.463 35.602 1.00 19.45 325 PHE A N 1
ATOM 482 C CA . PHE A 1 63 ? 20.806 13.046 34.440 1.00 19.64 325 PHE A CA 1
ATOM 483 C C . PHE A 1 63 ? 20.177 14.369 34.004 1.00 18.03 325 PHE A C 1
ATOM 484 O O . PHE A 1 63 ? 20.883 15.289 33.597 1.00 16.19 325 PHE A O 1
ATOM 492 N N . ASP A 1 64 ? 18.852 14.447 34.034 1.00 16.99 326 ASP A N 1
ATOM 493 C CA . ASP A 1 64 ? 18.189 15.687 33.644 1.00 17.57 326 ASP A CA 1
ATOM 494 C C . ASP A 1 64 ? 18.412 16.765 34.713 1.00 17.24 326 ASP A C 1
ATOM 495 O O . ASP A 1 64 ? 18.724 17.915 34.386 1.00 18.01 326 ASP A O 1
ATOM 500 N N . GLN A 1 65 ? 18.269 16.385 35.980 1.00 16.04 327 GLN A N 1
ATOM 501 C CA . GLN A 1 65 ? 18.477 17.316 37.092 1.00 15.74 327 GLN A CA 1
ATOM 502 C C . GLN A 1 65 ? 19.859 17.978 36.976 1.00 15.60 327 GLN A C 1
ATOM 503 O O . GLN A 1 65 ? 19.985 19.206 37.033 1.00 14.92 327 GLN A O 1
ATOM 509 N N . VAL A 1 66 ? 20.885 17.144 36.822 1.00 14.86 328 VAL A N 1
ATOM 510 C CA . VAL A 1 66 ? 22.266 17.582 36.677 1.00 14.17 328 VAL A CA 1
ATOM 511 C C . VAL A 1 66 ? 22.440 18.482 35.439 1.00 15.35 328 VAL A C 1
ATOM 512 O O . VAL A 1 66 ? 23.036 19.552 35.513 1.00 13.95 328 VAL A O 1
ATOM 516 N N . ARG A 1 67 ? 21.903 18.039 34.313 1.00 15.33 329 ARG A N 1
ATOM 517 C CA . ARG A 1 67 ? 21.993 18.775 33.060 1.00 17.51 329 ARG A CA 1
ATOM 518 C C . ARG A 1 67 ? 21.328 20.163 33.143 1.00 16.25 329 ARG A C 1
ATOM 519 O O . ARG A 1 67 ? 21.874 21.142 32.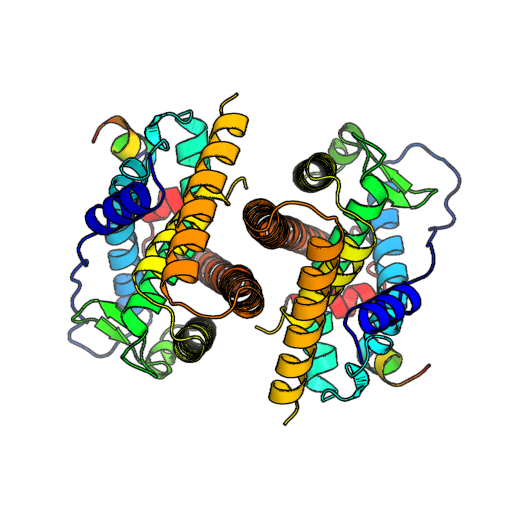634 1.00 15.48 329 ARG A O 1
ATOM 527 N N . LEU A 1 68 ? 20.157 20.248 33.776 1.00 15.78 330 LEU A N 1
ATOM 528 C CA . LEU A 1 68 ? 19.460 21.535 33.907 1.00 14.60 330 LEU A CA 1
ATOM 529 C C . LEU A 1 68 ? 20.262 22.510 34.761 1.00 14.12 330 LEU A C 1
ATOM 530 O O . LEU A 1 68 ? 20.440 23.659 34.384 1.00 14.39 330 LEU A O 1
ATOM 535 N N . LEU A 1 69 ? 20.766 22.050 35.903 1.00 14.62 331 LEU A N 1
ATOM 536 C CA . LEU A 1 69 ? 21.552 22.917 36.777 1.00 14.36 331 LEU A CA 1
ATOM 537 C C . LEU A 1 69 ? 22.928 23.279 36.193 1.00 15.18 331 LEU A C 1
ATOM 538 O O . LEU A 1 69 ? 23.415 24.385 36.410 1.00 13.74 331 LEU A O 1
ATOM 543 N N . GLU A 1 70 ? 23.562 22.372 35.453 1.00 15.83 332 GLU A N 1
ATOM 544 C CA . GLU A 1 70 ? 24.874 22.700 34.876 1.00 16.98 332 GLU A CA 1
ATOM 545 C C . GLU A 1 70 ? 24.762 23.737 33.765 1.00 16.54 332 GLU A C 1
ATOM 546 O O . GLU A 1 70 ? 25.712 24.481 33.494 1.00 15.62 332 GLU A O 1
ATOM 552 N N . SER A 1 71 ? 23.609 23.812 33.116 1.00 17.53 333 SER A N 1
ATOM 553 C CA . SER A 1 71 ? 23.489 24.801 32.058 1.00 18.11 333 SER A CA 1
ATOM 554 C C . SER A 1 71 ? 22.964 26.178 32.476 1.00 17.36 333 SER A C 1
ATOM 555 O O . SER A 1 71 ? 23.385 27.191 31.920 1.00 17.51 333 SER A O 1
ATOM 558 N N . CYS A 1 72 ? 22.090 26.228 33.472 1.00 15.79 334 CYS A N 1
ATOM 559 C CA . CYS A 1 72 ? 21.487 27.497 33.877 1.00 14.38 334 CYS A CA 1
ATOM 560 C C . CYS A 1 72 ? 22.044 28.176 35.125 1.00 14.68 334 CYS A C 1
ATOM 561 O O . CYS A 1 72 ? 21.595 29.276 35.452 1.00 13.75 334 CYS A O 1
ATOM 564 N N . TRP A 1 73 ? 23.003 27.566 35.819 1.00 12.96 335 TRP A N 1
ATOM 565 C CA . TRP A 1 73 ? 23.431 28.171 37.067 1.00 12.98 335 TRP A CA 1
ATOM 566 C C . TRP A 1 73 ? 23.842 29.647 37.050 1.00 12.72 335 TRP A C 1
ATOM 567 O O . TRP A 1 73 ? 23.399 30.412 37.918 1.00 12.71 335 TRP A O 1
ATOM 578 N N . MET A 1 74 ? 24.658 30.072 36.092 1.00 12.38 336 MET A N 1
ATOM 579 C CA . MET A 1 74 ? 25.041 31.483 36.098 1.00 12.76 336 MET A CA 1
ATOM 580 C C . MET A 1 74 ? 23.830 32.372 35.836 1.00 11.91 336 MET A C 1
ATOM 581 O O . MET A 1 74 ? 23.724 33.442 36.413 1.00 12.63 336 MET A O 1
ATOM 586 N N . GLU A 1 75 ? 22.912 31.941 34.980 1.00 12.74 337 GLU A N 1
ATOM 587 C CA . GLU A 1 75 ? 21.713 32.755 34.729 1.00 12.87 337 GLU A CA 1
ATOM 588 C C . GLU A 1 75 ? 20.863 32.886 35.994 1.00 12.08 337 GLU A C 1
ATOM 589 O O . GLU A 1 75 ? 20.336 33.954 36.281 1.00 11.35 337 GLU A O 1
ATOM 595 N N . VAL A 1 76 ? 20.702 31.787 36.728 1.00 11.08 338 VAL A N 1
ATOM 596 C CA . VAL A 1 76 ? 19.911 31.829 37.951 1.00 10.11 338 VAL A CA 1
ATOM 597 C C . VAL A 1 76 ? 20.596 32.751 38.972 1.00 9.59 338 VAL A C 1
ATOM 598 O O . VAL A 1 76 ? 19.925 33.517 39.674 1.00 11.33 338 VAL A O 1
ATOM 602 N N . LEU A 1 77 ? 21.921 32.690 39.055 1.00 9.01 339 LEU A N 1
ATOM 603 C CA . LEU A 1 77 ? 22.649 33.567 39.979 1.00 9.83 339 LEU A CA 1
ATOM 604 C C . LEU A 1 77 ? 22.435 35.035 39.592 1.00 11.03 339 LEU A C 1
ATOM 605 O O . LEU A 1 77 ? 22.155 35.883 40.443 1.00 10.35 339 LEU A O 1
ATOM 610 N N . MET A 1 78 ? 22.548 35.345 38.305 1.00 11.15 340 MET A N 1
ATOM 611 C CA . MET A 1 78 ? 22.362 36.729 37.881 1.00 13.13 340 MET A CA 1
ATOM 612 C C . MET A 1 78 ? 20.932 37.235 38.035 1.00 12.92 340 MET A C 1
ATOM 613 O O . MET A 1 78 ? 20.720 38.408 38.354 1.00 13.25 340 MET A O 1
ATOM 618 N N . MET A 1 79 ? 19.953 36.363 37.817 1.00 12.98 341 MET A N 1
ATOM 619 C CA . MET A 1 79 ? 18.555 36.761 37.996 1.00 13.91 341 MET A CA 1
ATOM 620 C C . MET A 1 79 ? 18.341 37.111 39.476 1.00 13.56 341 MET A C 1
ATOM 621 O O . MET A 1 79 ? 17.650 38.074 39.812 1.00 15.04 341 MET A O 1
ATOM 626 N N . GLY A 1 80 ? 18.936 36.327 40.361 1.00 14.58 342 GLY A N 1
ATOM 627 C CA . GLY A 1 80 ? 18.798 36.596 41.783 1.00 14.94 342 GLY A CA 1
ATOM 628 C C . GLY A 1 80 ? 19.440 37.927 42.143 1.00 16.24 342 GLY A C 1
ATOM 629 O O . GLY A 1 80 ? 18.913 38.697 42.956 1.00 15.86 342 GLY A O 1
ATOM 630 N N . LEU A 1 81 ? 20.592 38.193 41.538 1.00 15.88 343 LEU A N 1
ATOM 631 C CA . LEU A 1 81 ? 21.323 39.440 41.773 1.00 17.09 343 LEU A CA 1
ATOM 632 C C . LEU A 1 81 ? 20.465 40.637 41.335 1.00 17.67 343 LEU A C 1
ATOM 633 O O . LEU A 1 81 ? 20.390 41.654 42.031 1.00 18.34 343 LEU A O 1
ATOM 638 N N . MET A 1 82 ? 19.831 40.521 40.176 1.00 17.12 344 MET A N 1
ATOM 639 C CA . MET A 1 82 ? 18.991 41.606 39.672 1.00 18.49 344 MET A CA 1
ATOM 640 C C . MET A 1 82 ? 17.821 41.898 40.618 1.00 18.14 344 MET A C 1
ATOM 641 O O . MET A 1 82 ? 17.525 43.060 40.898 1.00 18.59 344 MET A O 1
ATOM 646 N N . TRP A 1 83 ? 17.166 40.855 41.123 1.00 17.46 345 TRP A N 1
ATOM 647 C CA . TRP A 1 83 ? 16.058 41.049 42.053 1.00 17.07 345 TRP A CA 1
ATOM 648 C C . TRP A 1 83 ? 16.544 41.778 43.310 1.00 17.23 345 TRP A C 1
ATOM 649 O O . TRP A 1 83 ? 15.897 42.703 43.802 1.00 15.20 345 TRP A O 1
ATOM 660 N N . ARG A 1 84 ? 17.690 41.348 43.828 1.00 16.78 346 ARG A N 1
ATOM 661 C CA . ARG A 1 84 ? 18.258 41.958 45.026 1.00 17.05 346 ARG A CA 1
ATOM 662 C C . ARG A 1 84 ? 18.647 43.418 44.810 1.00 16.58 346 ARG A C 1
ATOM 663 O O . ARG A 1 84 ? 18.588 44.229 45.737 1.00 16.47 346 ARG A O 1
ATOM 671 N N . SER A 1 85 ? 19.037 43.755 43.591 1.00 16.10 347 SER A N 1
ATOM 672 C CA . SER A 1 85 ? 19.456 45.124 43.269 1.00 17.64 347 SER A CA 1
ATOM 673 C C . SER A 1 85 ? 18.348 46.042 42.748 1.00 18.39 347 SER A C 1
ATOM 674 O O . SER A 1 85 ? 18.565 47.239 42.556 1.00 17.96 347 SER A O 1
ATOM 677 N N . ILE A 1 86 ? 17.164 45.494 42.534 1.00 19.63 348 ILE A N 1
ATOM 678 C CA . ILE A 1 86 ? 16.088 46.280 41.955 1.00 22.39 348 ILE A CA 1
ATOM 679 C C . ILE A 1 86 ? 15.748 47.608 42.657 1.00 23.43 348 ILE A C 1
ATOM 680 O O . ILE A 1 86 ? 15.520 48.622 41.988 1.00 23.31 348 ILE A O 1
ATOM 685 N N . ASP A 1 87 ? 15.739 47.613 43.986 1.00 24.23 349 ASP A N 1
ATOM 686 C CA . ASP A 1 87 ? 15.442 48.833 44.734 1.00 26.53 349 ASP A CA 1
ATOM 687 C C . ASP A 1 87 ? 16.687 49.655 45.051 1.00 26.59 349 ASP A C 1
ATOM 688 O O . ASP A 1 87 ? 16.635 50.541 45.898 1.00 27.43 349 ASP A O 1
ATOM 693 N N . HIS A 1 88 ? 17.804 49.368 44.393 1.00 26.41 350 HIS A N 1
ATOM 694 C CA . HIS A 1 88 ? 19.027 50.110 44.669 1.00 25.39 350 HIS A CA 1
ATOM 695 C C . HIS A 1 88 ? 19.682 50.554 43.377 1.00 25.08 350 HIS A C 1
ATOM 696 O O . HIS A 1 88 ? 20.758 50.085 43.020 1.00 25.04 350 HIS A O 1
ATOM 703 N N . PRO A 1 89 ? 19.048 51.489 42.661 1.00 26.01 351 PRO A N 1
ATOM 704 C CA . PRO A 1 89 ? 19.606 51.968 41.395 1.00 25.78 351 PRO A CA 1
ATOM 705 C C . PRO A 1 89 ? 21.081 52.365 41.439 1.00 25.77 351 PRO A C 1
ATOM 706 O O . PRO A 1 89 ? 21.554 52.990 42.392 1.00 26.14 351 PRO A O 1
ATOM 710 N N . GLY A 1 90 ? 21.804 51.970 40.397 1.00 25.36 352 GLY A N 1
ATOM 711 C CA . GLY A 1 90 ? 23.224 52.259 40.308 1.00 24.54 352 GLY A CA 1
ATOM 712 C C . GLY A 1 90 ? 24.065 51.239 41.061 1.00 24.06 352 GLY A C 1
ATOM 713 O O . GLY A 1 90 ? 25.287 51.265 41.002 1.00 24.47 352 GLY A O 1
ATOM 714 N N . LYS A 1 91 ? 23.422 50.317 41.759 1.00 22.84 353 LYS A N 1
ATOM 715 C CA . LYS A 1 91 ? 24.185 49.354 42.528 1.00 21.75 353 LYS A CA 1
ATOM 716 C C . LYS A 1 91 ? 23.883 47.905 42.210 1.00 19.86 353 LYS A C 1
ATOM 717 O O . LYS A 1 91 ? 22.806 47.572 41.730 1.00 19.15 353 LYS A O 1
ATOM 723 N N . LEU A 1 92 ? 24.864 47.050 42.471 1.00 18.16 354 LEU A N 1
ATOM 724 C CA . LEU A 1 92 ? 24.692 45.618 42.283 1.00 17.49 354 LEU A CA 1
ATOM 725 C C . LEU A 1 92 ? 24.834 45.038 43.690 1.00 17.46 354 LEU A C 1
ATOM 726 O O . LEU A 1 92 ? 25.909 45.046 44.297 1.00 18.17 354 LEU A O 1
ATOM 731 N N . ILE A 1 93 ? 23.717 44.569 44.219 1.00 16.80 355 ILE A N 1
ATOM 732 C CA . ILE A 1 93 ? 23.678 44.028 45.563 1.00 17.09 355 ILE A CA 1
ATOM 733 C C . ILE A 1 93 ? 23.986 42.539 45.558 1.00 16.70 355 ILE A C 1
ATOM 734 O O . ILE A 1 93 ? 23.086 41.703 45.606 1.00 15.76 355 ILE A O 1
ATOM 739 N N . PHE A 1 94 ? 25.265 42.202 45.476 1.00 17.21 356 PHE A N 1
ATOM 740 C CA . PHE A 1 94 ? 25.633 40.798 45.477 1.00 16.53 356 PHE A CA 1
ATOM 741 C C . PHE A 1 94 ? 25.305 40.205 46.850 1.00 16.87 356 PHE A C 1
ATOM 742 O O . PHE A 1 94 ? 24.822 39.087 46.939 1.00 16.25 356 PHE A O 1
ATOM 750 N N . ALA A 1 95 ? 25.570 40.975 47.903 1.00 17.68 357 ALA A N 1
ATOM 751 C CA . ALA A 1 95 ? 25.279 40.586 49.278 1.00 19.93 357 ALA A CA 1
ATOM 752 C C . ALA A 1 95 ? 25.375 41.814 50.174 1.00 21.24 357 ALA A C 1
ATOM 753 O O . ALA A 1 95 ? 25.831 42.869 49.745 1.00 21.30 357 ALA A O 1
ATOM 755 N N . PRO A 1 96 ? 24.922 41.697 51.431 1.00 23.25 358 PRO A N 1
ATOM 756 C CA . PRO A 1 96 ? 24.987 42.820 52.369 1.00 24.18 358 PRO A CA 1
ATOM 757 C C . PRO A 1 96 ? 26.403 43.377 52.484 1.00 24.37 358 PRO A C 1
ATOM 758 O O . PRO A 1 96 ? 26.578 44.588 52.524 1.00 24.62 358 PRO A O 1
ATOM 762 N N . ASP A 1 97 ? 27.404 42.495 52.528 1.00 25.85 359 ASP A N 1
ATOM 763 C CA . ASP A 1 97 ? 28.812 42.912 52.609 1.00 25.96 359 ASP A CA 1
ATOM 764 C C . ASP A 1 97 ? 29.514 42.898 51.248 1.00 26.51 359 ASP A C 1
ATOM 765 O O . ASP A 1 97 ? 30.746 42.829 51.168 1.00 26.07 359 ASP A O 1
ATOM 770 N N . LEU A 1 98 ? 28.731 42.948 50.176 1.00 25.86 360 LEU A N 1
ATOM 771 C CA . LEU A 1 98 ? 29.302 42.977 48.835 1.00 25.60 360 LEU A CA 1
ATOM 772 C C . LEU A 1 98 ? 28.381 43.770 47.921 1.00 25.52 360 LEU A C 1
ATOM 773 O O . LEU A 1 98 ? 27.586 43.210 47.170 1.00 25.41 360 LEU A O 1
ATOM 778 N N . VAL A 1 99 ? 28.476 45.089 48.040 1.00 25.69 361 VAL A N 1
ATOM 779 C CA . VAL A 1 99 ? 27.693 46.022 47.238 1.00 25.87 361 VAL A CA 1
ATOM 780 C C . VAL A 1 99 ? 28.703 46.705 46.337 1.00 26.70 361 VAL A C 1
ATOM 781 O O . VAL A 1 99 ? 29.641 47.353 46.807 1.00 26.70 361 VAL A O 1
ATOM 785 N N . LEU A 1 100 ? 28.511 46.551 45.037 1.00 27.03 362 LEU A N 1
ATOM 786 C CA . LEU A 1 100 ? 29.438 47.102 44.069 1.00 28.59 362 LEU A CA 1
ATOM 787 C C . LEU A 1 100 ? 28.800 48.007 43.038 1.00 29.95 362 LEU A C 1
ATOM 788 O O . LEU A 1 100 ? 27.609 47.874 42.716 1.00 29.08 362 LEU A O 1
ATOM 793 N N . ASP A 1 101 ? 29.611 48.938 42.540 1.00 33.20 363 ASP A N 1
ATOM 794 C CA . ASP A 1 101 ? 29.136 49.811 41.486 1.00 35.90 363 ASP A CA 1
ATOM 795 C C . ASP A 1 101 ? 30.035 49.786 40.276 1.00 37.20 363 ASP A C 1
ATOM 796 O O . ASP A 1 101 ? 30.965 48.952 40.193 1.00 37.13 363 ASP A O 1
ATOM 801 N N . ARG A 1 102 ? 29.828 50.737 39.367 1.00 39.08 364 ARG A N 1
ATOM 802 C CA . ARG A 1 102 ? 30.592 50.825 38.143 1.00 41.15 364 ARG A CA 1
ATOM 803 C C . ARG A 1 102 ? 32.041 51.165 38.055 1.00 42.11 364 ARG A C 1
ATOM 804 O O . ARG A 1 102 ? 32.774 50.563 37.260 1.00 42.12 364 ARG A O 1
ATOM 812 N N . ASP A 1 103 ? 32.426 52.111 38.880 1.00 43.25 365 ASP A N 1
ATOM 813 C CA . ASP A 1 103 ? 33.794 52.546 38.902 1.00 44.00 365 ASP A CA 1
ATOM 814 C C . ASP A 1 103 ? 34.640 51.446 39.570 1.00 43.45 365 ASP A C 1
ATOM 815 O O . ASP A 1 103 ? 35.867 51.411 39.424 1.00 43.56 365 ASP A O 1
ATOM 820 N N . GLU A 1 104 ? 33.985 50.557 40.318 1.00 42.84 366 GLU A N 1
ATOM 821 C CA . GLU A 1 104 ? 34.688 49.471 40.991 1.00 42.23 366 GLU A CA 1
ATOM 822 C C . GLU A 1 104 ? 34.845 48.306 40.023 1.00 41.53 366 GLU A C 1
ATOM 823 O O . GLU A 1 104 ? 35.714 47.454 40.203 1.00 40.48 366 GLU A O 1
ATOM 829 N N . GLY A 1 105 ? 34.001 48.272 38.994 1.00 41.02 367 GLY A N 1
ATOM 830 C CA . GLY A 1 105 ? 34.087 47.219 38.002 1.00 40.94 367 GLY A CA 1
ATOM 831 C C . GLY A 1 105 ? 35.273 47.519 37.097 1.00 41.31 367 GLY A C 1
ATOM 832 O O . GLY A 1 105 ? 35.871 46.606 36.526 1.00 41.29 367 GLY A O 1
ATOM 833 N N . LYS A 1 106 ? 35.621 48.806 36.985 1.00 41.75 368 LYS A N 1
ATOM 834 C CA . LYS A 1 106 ? 36.744 49.281 36.163 1.00 41.94 368 LYS A CA 1
ATOM 835 C C . LYS A 1 106 ? 38.063 48.636 36.572 1.00 41.42 368 LYS A C 1
ATOM 836 O O . LYS A 1 106 ? 38.942 48.422 35.742 1.00 42.08 368 LYS A O 1
ATOM 842 N N . CYS A 1 107 ? 38.196 48.350 37.860 1.00 40.40 369 CYS A N 1
ATOM 843 C CA . CYS A 1 107 ? 39.416 47.779 38.409 1.00 39.38 369 CYS A CA 1
ATOM 844 C C . CYS A 1 107 ? 39.841 46.432 37.848 1.00 37.69 369 CYS A C 1
ATOM 845 O O . CYS A 1 107 ? 40.975 46.003 38.069 1.00 38.04 369 CYS A O 1
ATOM 848 N N . VAL A 1 108 ? 38.948 45.756 37.134 1.00 34.58 370 VAL A N 1
ATOM 849 C CA . VAL A 1 108 ? 39.307 44.474 36.534 1.00 31.98 370 VAL A CA 1
ATOM 850 C C . VAL A 1 108 ? 38.850 44.472 35.086 1.00 30.60 370 VAL A C 1
ATOM 851 O O . VAL A 1 108 ? 37.670 44.664 34.797 1.00 29.46 370 VAL A O 1
ATOM 855 N N . GLU A 1 109 ? 39.798 44.260 34.180 1.00 29.13 371 GLU A N 1
ATOM 856 C CA . GLU A 1 109 ? 39.515 44.249 32.748 1.00 27.83 371 GLU A CA 1
ATOM 857 C C . GLU A 1 109 ? 38.399 43.272 32.383 1.00 26.83 371 GLU A C 1
ATOM 858 O O . GLU A 1 109 ? 38.415 42.115 32.804 1.00 26.09 371 GLU A O 1
ATOM 864 N N . GLY A 1 110 ? 37.430 43.757 31.610 1.00 25.67 372 GLY A N 1
ATOM 865 C CA . GLY A 1 110 ? 36.309 42.936 31.182 1.00 24.61 372 GLY A CA 1
ATOM 866 C C . GLY A 1 110 ? 35.127 42.867 32.147 1.00 24.37 372 GLY A C 1
ATOM 867 O O . GLY A 1 110 ? 34.070 42.348 31.803 1.00 23.66 372 GLY A O 1
ATOM 868 N N . ILE A 1 111 ? 35.294 43.383 33.357 1.00 23.90 373 ILE A N 1
ATOM 869 C CA . ILE A 1 111 ? 34.218 43.345 34.345 1.00 23.09 373 ILE A CA 1
ATOM 870 C C . ILE A 1 111 ? 33.197 44.461 34.131 1.00 23.40 373 ILE A C 1
ATOM 871 O O . ILE A 1 111 ? 31.995 44.232 34.205 1.00 22.06 373 ILE A O 1
ATOM 876 N N . LEU A 1 112 ? 33.682 45.669 33.865 1.00 23.47 374 LEU A N 1
ATOM 877 C CA . LEU A 1 112 ? 32.798 46.809 33.644 1.00 24.13 374 LEU A CA 1
ATOM 878 C C . LEU A 1 112 ? 31.716 46.503 32.613 1.00 24.27 374 LEU A C 1
ATOM 879 O O . LEU A 1 112 ? 30.561 46.857 32.800 1.00 24.51 374 LEU A O 1
ATOM 884 N N . GLU A 1 113 ? 32.091 45.843 31.525 1.00 24.76 375 GLU A N 1
ATOM 885 C CA . GLU A 1 113 ? 31.134 45.485 30.488 1.00 24.94 375 GLU A CA 1
ATOM 886 C C . GLU A 1 113 ? 30.006 44.642 31.086 1.00 24.08 375 GLU A C 1
ATOM 887 O O . GLU A 1 113 ? 28.830 44.839 30.769 1.00 24.55 375 GLU A O 1
ATOM 893 N N . ILE A 1 114 ? 30.369 43.704 31.956 1.00 22.05 376 ILE A N 1
ATOM 894 C CA . ILE A 1 114 ? 29.379 42.835 32.581 1.00 20.21 376 ILE A CA 1
ATOM 895 C C . ILE A 1 114 ? 28.529 43.602 33.597 1.00 18.82 376 ILE A C 1
ATOM 896 O O . ILE A 1 114 ? 27.321 43.406 33.658 1.00 17.53 376 ILE A O 1
ATOM 901 N N . PHE A 1 115 ? 29.149 44.477 34.387 1.00 17.98 377 PHE A N 1
ATOM 902 C CA . PHE A 1 115 ? 28.392 45.258 35.362 1.00 18.16 377 PHE A CA 1
ATOM 903 C C . PHE A 1 115 ? 27.391 46.153 34.641 1.00 18.86 377 PHE A C 1
ATOM 904 O O . PHE A 1 115 ? 26.231 46.271 35.050 1.00 18.23 377 PHE A O 1
ATOM 912 N N . ASP A 1 116 ? 27.820 46.763 33.543 1.00 19.63 378 ASP A N 1
ATOM 913 C CA . ASP A 1 116 ? 26.913 47.619 32.810 1.00 21.46 378 ASP A CA 1
ATOM 914 C C . ASP A 1 116 ? 25.708 46.823 32.311 1.00 20.91 378 ASP A C 1
ATOM 915 O O . ASP A 1 116 ? 24.585 47.285 32.431 1.00 21.11 378 ASP A O 1
ATOM 920 N N . MET A 1 117 ? 25.940 45.628 31.772 1.00 21.56 379 MET A N 1
ATOM 921 C CA . MET A 1 117 ? 24.850 44.774 31.277 1.00 21.67 379 MET A CA 1
ATOM 922 C C . MET A 1 117 ? 23.889 44.417 32.416 1.00 20.47 379 MET A C 1
ATOM 923 O O . MET A 1 117 ? 22.670 44.489 32.254 1.00 20.08 379 MET A O 1
ATOM 928 N N . LEU A 1 118 ? 24.454 44.008 33.551 1.00 18.93 380 LEU A N 1
ATOM 929 C CA . LEU A 1 118 ? 23.666 43.654 34.724 1.00 18.69 380 LEU A CA 1
ATOM 930 C C . LEU A 1 118 ? 22.837 44.849 35.208 1.00 18.01 380 LEU A C 1
ATOM 931 O O . LEU A 1 118 ? 21.645 44.720 35.517 1.00 17.78 380 LEU A O 1
ATOM 936 N N . LEU A 1 119 ? 23.485 46.007 35.279 1.00 16.76 381 LEU A N 1
ATOM 937 C CA . LEU A 1 119 ? 22.821 47.232 35.718 1.00 16.91 381 LEU A CA 1
ATOM 938 C C . LEU A 1 119 ? 21.685 47.654 34.782 1.00 16.78 381 LEU A C 1
ATOM 939 O O . LEU A 1 119 ? 20.616 48.078 35.227 1.00 16.06 381 LEU A O 1
ATOM 944 N N . ALA A 1 120 ? 21.914 47.537 33.481 1.00 16.64 382 ALA A N 1
ATOM 945 C CA . ALA A 1 120 ? 20.892 47.920 32.521 1.00 17.51 382 ALA A CA 1
ATOM 946 C C . ALA A 1 120 ? 19.686 46.972 32.556 1.00 17.14 382 ALA A C 1
ATOM 947 O O . ALA A 1 120 ? 18.537 47.413 32.467 1.00 17.30 382 ALA A O 1
ATOM 949 N N . THR A 1 121 ? 19.930 45.673 32.674 1.00 16.86 383 THR A N 1
ATOM 950 C CA . THR A 1 121 ? 18.809 44.740 32.713 1.00 16.95 383 THR A CA 1
ATOM 951 C C . THR A 1 121 ? 18.039 44.942 34.019 1.00 17.32 383 THR A C 1
ATOM 952 O O . THR A 1 121 ? 16.808 44.859 34.044 1.00 17.12 383 THR A O 1
ATOM 956 N N . THR A 1 122 ? 18.765 45.236 35.093 1.00 17.17 384 THR A N 1
ATOM 957 C CA . THR A 1 122 ? 18.144 45.486 36.391 1.00 17.63 384 THR A CA 1
ATOM 958 C C . THR A 1 122 ? 17.256 46.718 36.262 1.00 17.49 384 THR A C 1
ATOM 959 O O . THR A 1 122 ? 16.123 46.737 36.744 1.00 16.53 384 THR A O 1
ATOM 963 N N . SER A 1 123 ? 17.774 47.748 35.602 1.00 17.74 385 SER A N 1
ATOM 964 C CA . SER A 1 123 ? 17.003 48.974 35.408 1.00 19.12 385 SER A CA 1
ATOM 965 C C . SER A 1 123 ? 15.720 48.674 34.626 1.00 18.75 385 SER A C 1
ATOM 966 O O . SER A 1 123 ? 14.662 49.238 34.898 1.00 18.19 385 SER A O 1
ATOM 969 N N . ARG A 1 124 ? 15.811 47.778 33.652 1.00 18.69 386 ARG A N 1
ATOM 970 C CA . ARG A 1 124 ? 14.635 47.407 32.889 1.00 19.34 386 ARG A CA 1
ATOM 971 C C . ARG A 1 124 ? 13.604 46.751 33.822 1.00 17.95 386 ARG A C 1
ATOM 972 O O . ARG A 1 124 ? 12.427 47.112 33.816 1.00 17.11 386 ARG A O 1
ATOM 980 N N . PHE A 1 125 ? 14.029 45.792 34.631 1.00 16.44 387 PHE A N 1
ATOM 981 C CA . PHE A 1 125 ? 13.077 45.158 35.539 1.00 15.73 387 PHE A CA 1
ATOM 982 C C . PHE A 1 125 ? 12.490 46.200 36.496 1.00 15.86 387 PHE A C 1
ATOM 983 O O . PHE A 1 125 ? 11.316 46.134 36.854 1.00 13.91 387 PHE A O 1
ATOM 991 N N . ARG A 1 126 ? 13.315 47.157 36.910 1.00 17.02 388 ARG A N 1
ATOM 992 C CA . ARG A 1 126 ? 12.866 48.224 37.806 1.00 18.59 388 ARG A CA 1
ATOM 993 C C . ARG A 1 126 ? 11.770 49.065 37.136 1.00 19.92 388 ARG A C 1
ATOM 994 O O . ARG A 1 126 ? 10.780 49.392 37.766 1.00 20.68 388 ARG A O 1
ATOM 1002 N N . GLU A 1 127 ? 11.945 49.408 35.860 1.00 21.23 389 GLU A N 1
ATOM 1003 C CA . GLU A 1 127 ? 10.945 50.192 35.133 1.00 22.61 389 GLU A CA 1
ATOM 1004 C C . GLU A 1 127 ? 9.626 49.431 35.003 1.00 22.29 389 GLU A C 1
ATOM 1005 O O . GLU A 1 127 ? 8.559 50.031 34.999 1.00 21.49 389 GLU A O 1
ATOM 1011 N N . LEU A 1 128 ? 9.710 48.111 34.851 1.00 21.67 390 LEU A N 1
ATOM 1012 C CA . LEU A 1 128 ? 8.510 47.291 34.754 1.00 21.53 390 LEU A CA 1
ATOM 1013 C C . LEU A 1 128 ? 7.954 47.008 36.148 1.00 20.63 390 LEU A C 1
ATOM 1014 O O . LEU A 1 128 ? 6.883 46.427 36.285 1.00 20.46 390 LEU A O 1
ATOM 1019 N N . LYS A 1 129 ? 8.679 47.419 37.182 1.00 20.09 391 LYS A N 1
ATOM 1020 C CA . LYS A 1 129 ? 8.221 47.169 38.536 1.00 20.12 391 LYS A CA 1
ATOM 1021 C C . LYS A 1 129 ? 8.007 45.680 38.780 1.00 19.53 391 LYS A C 1
ATOM 1022 O O . LYS A 1 129 ? 6.931 45.265 39.203 1.00 17.93 391 LYS A O 1
ATOM 1028 N N . LEU A 1 130 ? 9.037 44.886 38.495 1.00 18.70 392 LEU A N 1
ATOM 1029 C CA . LEU A 1 130 ? 8.979 43.433 38.685 1.00 17.57 392 LEU A CA 1
ATOM 1030 C C . LEU A 1 130 ? 8.494 43.122 40.093 1.00 16.50 392 LEU A C 1
ATOM 1031 O O . LEU A 1 130 ? 8.991 43.694 41.047 1.00 16.28 392 LEU A O 1
ATOM 1036 N N . GLN A 1 131 ? 7.532 42.213 40.217 1.00 16.84 393 GLN A N 1
ATOM 1037 C CA . GLN A 1 131 ? 6.991 41.846 41.525 1.00 17.08 393 GLN A CA 1
ATOM 1038 C C . GLN A 1 131 ? 7.660 40.580 42.032 1.00 16.55 393 GLN A C 1
ATOM 1039 O O . GLN A 1 131 ? 8.079 39.752 41.229 1.00 15.08 393 GLN A O 1
ATOM 1045 N N . HIS A 1 132 ? 7.750 40.421 43.355 1.00 15.54 394 HIS A N 1
ATOM 1046 C CA . HIS A 1 132 ? 8.404 39.249 43.930 1.00 15.38 394 HIS A CA 1
ATOM 1047 C C . HIS A 1 132 ? 7.902 37.925 43.344 1.00 14.77 394 HIS A C 1
ATOM 1048 O O . HIS A 1 132 ? 8.694 37.062 42.994 1.00 13.32 394 HIS A O 1
ATOM 1055 N N . LYS A 1 133 ? 6.592 37.764 43.229 1.00 15.16 395 LYS A N 1
ATOM 1056 C CA . LYS A 1 133 ? 6.042 36.522 42.684 1.00 15.19 395 LYS A CA 1
ATOM 1057 C C . LYS A 1 133 ? 6.417 36.293 41.217 1.00 14.91 395 LYS A C 1
ATOM 1058 O O . LYS A 1 133 ? 6.547 35.144 40.781 1.00 15.07 395 LYS A O 1
ATOM 1064 N N . GLU A 1 134 ? 6.592 37.379 40.464 1.00 13.98 396 GLU A N 1
ATOM 1065 C CA . GLU A 1 134 ? 6.976 37.277 39.062 1.00 13.78 396 GLU A CA 1
ATOM 1066 C C . GLU A 1 134 ? 8.425 36.773 39.027 1.00 13.66 396 GLU A C 1
ATOM 1067 O O . GLU A 1 134 ? 8.761 35.880 38.261 1.00 11.72 396 GLU A O 1
ATOM 1073 N N . TYR A 1 135 ? 9.266 37.349 39.879 1.00 12.67 397 TYR A N 1
ATOM 1074 C CA . TYR A 1 135 ? 10.660 36.939 39.974 1.00 12.92 397 TYR A CA 1
ATOM 1075 C C . TYR A 1 135 ? 10.744 35.449 40.323 1.00 12.39 397 TYR A C 1
ATOM 1076 O O . TYR A 1 135 ? 11.557 34.712 39.769 1.00 11.67 397 TYR A O 1
ATOM 1085 N N . LEU A 1 136 ? 9.901 35.000 41.244 1.00 11.59 398 LEU A N 1
ATOM 1086 C CA . LEU A 1 136 ? 9.925 33.594 41.638 1.00 11.55 398 LEU A CA 1
ATOM 1087 C C . LEU A 1 136 ? 9.674 32.662 40.453 1.00 11.35 398 LEU A C 1
ATOM 1088 O O . LEU A 1 136 ? 10.383 31.667 40.269 1.00 11.45 398 LEU A O 1
ATOM 1093 N N . CYS A 1 137 ? 8.649 32.976 39.669 1.00 11.25 399 CYS A N 1
ATOM 1094 C CA . CYS A 1 137 ? 8.283 32.177 38.503 1.00 11.32 399 CYS A CA 1
ATOM 1095 C C . CYS A 1 137 ? 9.352 32.235 37.411 1.00 11.34 399 CYS A C 1
ATOM 1096 O O . CYS A 1 137 ? 9.759 31.201 36.888 1.00 11.99 399 CYS A O 1
ATOM 1099 N N . VAL A 1 138 ? 9.796 33.440 37.063 1.00 12.27 400 VAL A N 1
ATOM 1100 C CA . VAL A 1 138 ? 10.834 33.620 36.042 1.00 13.46 400 VAL A CA 1
ATOM 1101 C C . VAL A 1 138 ? 12.101 32.823 36.401 1.00 13.40 400 VAL A C 1
ATOM 1102 O O . VAL A 1 138 ? 12.654 32.098 35.574 1.00 12.94 400 VAL A O 1
ATOM 1106 N N . LYS A 1 139 ? 12.540 32.926 37.652 1.00 13.65 401 LYS A N 1
ATOM 1107 C CA . LYS A 1 139 ? 13.732 32.206 38.067 1.00 14.17 401 LYS A CA 1
ATOM 1108 C C . LYS A 1 139 ? 13.577 30.695 37.875 1.00 14.19 401 LYS A C 1
ATOM 1109 O O . LYS A 1 139 ? 14.506 30.018 37.441 1.00 12.94 401 LYS A O 1
ATOM 1115 N N . ALA A 1 140 ? 12.398 30.171 38.200 1.00 13.66 402 ALA A N 1
ATOM 1116 C CA . ALA A 1 140 ? 12.147 28.748 38.074 1.00 14.18 402 ALA A CA 1
ATOM 1117 C C . ALA A 1 140 ? 12.078 28.353 36.606 1.00 13.48 402 ALA A C 1
ATOM 1118 O O . ALA A 1 140 ? 12.492 27.265 36.241 1.00 12.66 402 ALA A O 1
ATOM 1120 N N . MET A 1 141 ? 11.561 29.250 35.770 1.00 13.97 403 MET A N 1
ATOM 1121 C CA . MET A 1 141 ? 11.463 28.977 34.339 1.00 13.30 403 MET A CA 1
ATOM 1122 C C . MET A 1 141 ? 12.842 28.938 33.690 1.00 12.99 403 MET A C 1
ATOM 1123 O O . MET A 1 141 ? 13.073 28.157 32.776 1.00 12.91 403 MET A O 1
ATOM 1128 N N . ILE A 1 142 ? 13.764 29.766 34.171 1.00 12.74 404 ILE A N 1
ATOM 1129 C CA . ILE A 1 142 ? 15.117 29.767 33.622 1.00 13.22 404 ILE A CA 1
ATOM 1130 C C . ILE A 1 142 ? 15.701 28.362 33.837 1.00 14.18 404 ILE A C 1
ATOM 1131 O O . ILE A 1 142 ? 16.307 27.764 32.945 1.00 15.05 404 ILE A O 1
ATOM 1136 N N . LEU A 1 143 ? 15.515 27.828 35.037 1.00 14.21 405 LEU A N 1
ATOM 1137 C CA . LEU A 1 143 ? 15.990 26.478 35.339 1.00 14.33 405 LEU A CA 1
ATOM 1138 C C . LEU A 1 143 ? 15.340 25.426 34.432 1.00 14.11 405 LEU A C 1
ATOM 1139 O O . LEU A 1 143 ? 16.027 24.655 33.767 1.00 13.71 405 LEU A O 1
ATOM 1144 N N . LEU A 1 144 ? 14.012 25.417 34.392 1.00 13.77 406 LEU A N 1
ATOM 1145 C CA . LEU A 1 144 ? 13.274 24.415 33.616 1.00 13.86 406 LEU A CA 1
ATOM 1146 C C . LEU A 1 144 ? 13.280 24.568 32.093 1.00 15.10 406 LEU A C 1
ATOM 1147 O O . LEU A 1 144 ? 13.037 23.608 31.368 1.00 15.31 406 LEU A O 1
ATOM 1152 N N . ASN A 1 145 ? 13.568 25.761 31.602 1.00 16.56 407 ASN A N 1
ATOM 1153 C CA . ASN A 1 145 ? 13.594 25.979 30.160 1.00 18.72 407 ASN A CA 1
ATOM 1154 C C . ASN A 1 145 ? 15.029 25.977 29.618 1.00 21.04 407 ASN A C 1
ATOM 1155 O O . ASN A 1 145 ? 15.248 26.229 28.442 1.00 21.72 407 ASN A O 1
ATOM 1160 N N . SER A 1 146 ? 16.008 25.698 30.472 1.00 25.01 408 SER A N 1
ATOM 1161 C CA . SER A 1 146 ? 17.401 25.696 30.028 1.00 29.32 408 SER A CA 1
ATOM 1162 C C . SER A 1 146 ? 17.782 24.381 29.361 1.00 32.83 408 SER A C 1
ATOM 1163 O O . SER A 1 146 ? 18.962 24.127 29.116 1.00 33.88 408 SER A O 1
ATOM 1166 N N . SER A 1 147 ? 16.796 23.533 29.091 1.00 36.22 409 SER A N 1
ATOM 1167 C CA . SER A 1 147 ? 17.053 22.249 28.440 1.00 40.11 409 SER A CA 1
ATOM 1168 C C . SER A 1 147 ? 17.560 22.615 27.038 1.00 42.27 409 SER A C 1
ATOM 1169 O O . SER A 1 147 ? 16.917 23.409 26.358 1.00 42.97 409 SER A O 1
ATOM 1171 N N . MET A 1 148 ? 18.686 22.047 26.600 1.00 44.31 410 MET A N 1
ATOM 1172 C CA . MET A 1 148 ? 19.242 22.381 25.281 1.00 46.59 410 MET A CA 1
ATOM 1173 C C . MET A 1 148 ? 19.661 21.192 24.404 1.00 46.93 410 MET A C 1
ATOM 1174 O O . MET A 1 148 ? 18.879 20.715 23.577 1.00 47.46 410 MET A O 1
ATOM 1179 N N . ASP A 1 159 ? 9.641 10.030 29.212 1.00 43.44 421 ASP A N 1
ATOM 1180 C CA . ASP A 1 159 ? 9.541 9.476 30.561 1.00 43.66 421 ASP A CA 1
ATOM 1181 C C . ASP A 1 159 ? 9.854 10.570 31.580 1.00 43.85 421 ASP A C 1
ATOM 1182 O O . ASP A 1 159 ? 9.040 10.872 32.465 1.00 44.36 421 ASP A O 1
ATOM 1184 N N . SER A 1 160 ? 11.039 11.158 31.443 1.00 43.07 422 SER A N 1
ATOM 1185 C CA . SER A 1 160 ? 11.483 12.228 32.326 1.00 42.32 422 SER A CA 1
ATOM 1186 C C . SER A 1 160 ? 11.305 13.551 31.575 1.00 41.73 422 SER A C 1
ATOM 1187 O O . SER A 1 160 ? 10.872 14.548 32.152 1.00 41.64 422 SER A O 1
ATOM 1190 N N . SER A 1 161 ? 11.627 13.530 30.283 1.00 41.05 423 SER A N 1
ATOM 1191 C CA . SER A 1 161 ? 11.514 14.695 29.407 1.00 40.44 423 SER A CA 1
ATOM 1192 C C . SER A 1 161 ? 10.079 15.240 29.388 1.00 40.02 423 SER A C 1
ATOM 1193 O O . SER A 1 161 ? 9.847 16.453 29.358 1.00 39.82 423 SER A O 1
ATOM 1196 N N . ARG A 1 162 ? 9.134 14.309 29.379 1.00 39.25 424 ARG A N 1
ATOM 1197 C CA . ARG A 1 162 ? 7.706 14.562 29.370 1.00 38.60 424 ARG A CA 1
ATOM 1198 C C . ARG A 1 162 ? 7.314 15.290 30.657 1.00 37.10 424 ARG A C 1
ATOM 1199 O O . ARG A 1 162 ? 6.599 16.297 30.629 1.00 36.65 424 ARG A O 1
ATOM 1207 N N . LYS A 1 163 ? 7.803 14.757 31.775 1.00 35.01 425 LYS A N 1
ATOM 1208 C CA . LYS A 1 163 ? 7.584 15.288 33.108 1.00 33.08 425 LYS A CA 1
ATOM 1209 C C . LYS A 1 163 ? 8.165 16.711 33.199 1.00 30.93 425 LYS A C 1
ATOM 1210 O O . LYS A 1 163 ? 7.591 17.590 33.858 1.00 30.26 425 LYS A O 1
ATOM 1216 N N . LEU A 1 164 ? 9.312 16.925 32.555 1.00 27.97 426 LEU A N 1
ATOM 1217 C CA . LEU A 1 164 ? 9.943 18.240 32.559 1.00 26.08 426 LEU A CA 1
ATOM 1218 C C . LEU A 1 164 ? 9.004 19.234 31.880 1.00 25.01 426 LEU A C 1
ATOM 1219 O O . LEU A 1 164 ? 8.782 20.328 32.387 1.00 23.35 426 LEU A O 1
ATOM 1224 N N . ALA A 1 165 ? 8.444 18.840 30.738 1.00 24.40 427 ALA A N 1
ATOM 1225 C CA . ALA A 1 165 ? 7.526 19.700 30.000 1.00 23.99 427 ALA A CA 1
ATOM 1226 C C . ALA A 1 165 ? 6.272 20.026 30.828 1.00 24.17 427 ALA A C 1
ATOM 1227 O O . ALA A 1 165 ? 5.744 21.136 30.767 1.00 24.09 427 ALA A O 1
ATOM 1229 N N . HIS A 1 166 ? 5.796 19.059 31.601 1.00 24.08 428 HIS A N 1
ATOM 1230 C CA . HIS A 1 166 ? 4.620 19.273 32.438 1.00 24.68 428 HIS A CA 1
ATOM 1231 C C . HIS A 1 166 ? 4.952 20.339 33.500 1.00 23.34 428 HIS A C 1
ATOM 1232 O O . HIS A 1 166 ? 4.161 21.249 33.774 1.00 23.56 428 HIS A O 1
ATOM 1239 N N . LEU A 1 167 ? 6.136 20.204 34.091 1.00 21.28 429 LEU A N 1
ATOM 1240 C CA . LEU A 1 167 ? 6.610 21.102 35.124 1.00 19.96 429 LEU A CA 1
ATOM 1241 C C . LEU A 1 167 ? 6.838 22.518 34.588 1.00 18.22 429 LEU A C 1
ATOM 1242 O O . LEU A 1 167 ? 6.467 23.497 35.236 1.00 17.52 429 LEU A O 1
ATOM 1247 N N . LEU A 1 168 ? 7.457 22.636 33.420 1.00 17.36 430 LEU A N 1
ATOM 1248 C CA . LEU A 1 168 ? 7.702 23.950 32.840 1.00 17.72 430 LEU A CA 1
ATOM 1249 C C . LEU A 1 168 ? 6.349 24.621 32.543 1.00 17.81 430 LEU A C 1
ATOM 1250 O O . LEU A 1 168 ? 6.153 25.803 32.825 1.00 16.52 430 LEU A O 1
ATOM 1255 N N . ASN A 1 169 ? 5.412 23.854 31.991 1.00 18.71 431 ASN A N 1
ATOM 1256 C CA . ASN A 1 169 ? 4.084 24.386 31.689 1.00 19.26 431 ASN A CA 1
ATOM 1257 C C . ASN A 1 169 ? 3.398 24.845 32.975 1.00 17.72 431 ASN A C 1
ATOM 1258 O O . ASN A 1 169 ? 2.697 25.845 32.979 1.00 18.83 431 ASN A O 1
ATOM 1263 N N . ALA A 1 170 ? 3.617 24.128 34.071 1.00 16.77 432 ALA A N 1
ATOM 1264 C CA . ALA A 1 170 ? 3.020 24.494 35.352 1.00 15.29 432 ALA A CA 1
ATOM 1265 C C . ALA A 1 170 ? 3.576 25.828 35.876 1.00 13.58 432 ALA A C 1
ATOM 1266 O O . ALA A 1 170 ? 2.827 26.673 36.350 1.00 12.04 432 ALA A O 1
ATOM 1268 N N . VAL A 1 171 ? 4.885 26.020 35.786 1.00 12.70 433 VAL A N 1
ATOM 1269 C CA . VAL A 1 171 ? 5.485 27.271 36.236 1.00 13.47 433 VAL A CA 1
ATOM 1270 C C . VAL A 1 171 ? 5.051 28.428 35.311 1.00 13.83 433 VAL A C 1
ATOM 1271 O O . VAL A 1 171 ? 4.878 29.558 35.770 1.00 13.00 433 VAL A O 1
ATOM 1275 N N . THR A 1 172 ? 4.863 28.138 34.021 1.00 14.16 434 THR A N 1
ATOM 1276 C CA . THR A 1 172 ? 4.423 29.156 33.059 1.00 13.94 434 THR A CA 1
ATOM 1277 C C . THR A 1 172 ? 2.983 29.566 33.424 1.00 15.47 434 THR A C 1
ATOM 1278 O O . THR A 1 172 ? 2.673 30.745 33.481 1.00 15.01 434 THR A O 1
ATOM 1282 N N . ASP A 1 173 ? 2.125 28.582 33.697 1.00 16.59 435 ASP A N 1
ATOM 1283 C CA . ASP A 1 173 ? 0.740 28.828 34.108 1.00 16.69 435 ASP A CA 1
ATOM 1284 C C . ASP A 1 173 ? 0.689 29.702 35.357 1.00 16.03 435 ASP A C 1
ATOM 1285 O O . ASP A 1 173 ? -0.217 30.529 35.514 1.00 15.00 435 ASP A O 1
ATOM 1290 N N . ALA A 1 174 ? 1.660 29.513 36.246 1.00 14.05 436 ALA A N 1
ATOM 1291 C CA . ALA A 1 174 ? 1.740 30.276 37.488 1.00 13.56 436 ALA A CA 1
ATOM 1292 C C . ALA A 1 174 ? 2.125 31.734 37.245 1.00 12.90 436 ALA A C 1
ATOM 1293 O O . ALA A 1 174 ? 1.580 32.628 37.892 1.00 12.97 436 ALA A O 1
ATOM 1295 N N . LEU A 1 175 ? 3.076 31.973 36.340 1.00 12.05 437 LEU A N 1
ATOM 1296 C CA . LEU A 1 175 ? 3.486 33.343 36.024 1.00 12.06 437 LEU A CA 1
ATOM 1297 C C . LEU A 1 175 ? 2.301 34.107 35.392 1.00 12.17 437 LEU A C 1
ATOM 1298 O O . LEU A 1 175 ? 2.077 35.282 35.681 1.00 12.99 437 LEU A O 1
ATOM 1303 N N . VAL A 1 176 ? 1.565 33.430 34.518 1.00 12.65 438 VAL A N 1
ATOM 1304 C CA . VAL A 1 176 ? 0.394 34.009 33.864 1.00 13.01 438 VAL A CA 1
ATOM 1305 C C . VAL A 1 176 ? -0.626 34.382 34.940 1.00 13.54 438 VAL A C 1
ATOM 1306 O O . VAL A 1 176 ? -1.274 35.424 34.862 1.00 12.90 438 VAL A O 1
ATOM 1310 N N . TRP A 1 177 ? -0.760 33.520 35.946 1.00 13.76 439 TRP A N 1
ATOM 1311 C CA . TRP A 1 177 ? -1.686 33.765 37.043 1.00 13.88 439 TRP A CA 1
ATOM 1312 C C . TRP A 1 177 ? -1.229 34.999 37.818 1.00 13.24 439 TRP A C 1
ATOM 1313 O O . TRP A 1 177 ? -2.023 35.900 38.116 1.00 13.09 439 TRP A O 1
ATOM 1324 N N . VAL A 1 178 ? 0.056 35.052 38.151 1.00 13.25 440 VAL A N 1
ATOM 1325 C CA . VAL A 1 178 ? 0.563 36.193 38.899 1.00 13.05 440 VAL A CA 1
ATOM 1326 C C . VAL A 1 178 ? 0.207 37.518 38.201 1.00 13.96 440 VAL A C 1
ATOM 1327 O O . VAL A 1 178 ? -0.274 38.480 38.833 1.00 13.22 440 VAL A O 1
ATOM 1331 N N . ILE A 1 179 ? 0.415 37.559 36.893 1.00 13.67 441 ILE A N 1
ATOM 1332 C CA . ILE A 1 179 ? 0.126 38.757 36.114 1.00 13.70 441 ILE A CA 1
ATOM 1333 C C . ILE A 1 179 ? -1.370 39.099 36.068 1.00 14.75 441 ILE A C 1
ATOM 1334 O O . ILE A 1 179 ? -1.751 40.255 36.176 1.00 15.90 441 ILE A O 1
ATOM 1339 N N . ALA A 1 180 ? -2.209 38.088 35.905 1.00 16.72 442 ALA A N 1
ATOM 1340 C CA . ALA A 1 180 ? -3.654 38.294 35.813 1.00 19.50 442 ALA A CA 1
ATOM 1341 C C . ALA A 1 180 ? -4.181 38.903 37.124 1.00 21.35 442 ALA A C 1
ATOM 1342 O O . ALA A 1 180 ? -5.158 39.663 37.147 1.00 21.51 442 ALA A O 1
ATOM 1344 N N . LYS A 1 181 ? -3.490 38.571 38.205 1.00 23.43 443 LYS A N 1
ATOM 1345 C CA . LYS A 1 181 ? -3.791 38.991 39.555 1.00 24.67 443 LYS A CA 1
ATOM 1346 C C . LYS A 1 181 ? -3.519 40.473 39.798 1.00 25.40 443 LYS A C 1
ATOM 1347 O O . LYS A 1 181 ? -4.067 41.078 40.715 1.00 25.05 443 LYS A O 1
ATOM 1353 N N . SER A 1 182 ? -2.655 41.064 38.987 1.00 25.58 444 SER A N 1
ATOM 1354 C CA . SER A 1 182 ? -2.333 42.470 39.160 1.00 25.90 444 SER A CA 1
ATOM 1355 C C . SER A 1 182 ? -3.513 43.357 38.786 1.00 26.60 444 SER A C 1
ATOM 1356 O O . SER A 1 182 ? -3.493 44.564 39.041 1.00 25.84 444 SER A O 1
ATOM 1359 N N . GLY A 1 183 ? -4.528 42.762 38.162 1.00 26.19 445 GLY A N 1
ATOM 1360 C CA . GLY A 1 183 ? -5.710 43.518 37.775 1.00 26.86 445 GLY A CA 1
ATOM 1361 C C . GLY A 1 183 ? -5.638 44.416 36.545 1.00 26.71 445 GLY A C 1
ATOM 1362 O O . GLY A 1 183 ? -6.584 45.152 36.284 1.00 26.67 445 GLY A O 1
ATOM 1363 N N . ILE A 1 184 ? -4.545 44.371 35.783 1.00 25.88 446 ILE A N 1
ATOM 1364 C CA . ILE A 1 184 ? -4.453 45.217 34.595 1.00 25.24 446 ILE A CA 1
ATOM 1365 C C . ILE A 1 184 ? -5.230 44.585 33.454 1.00 25.08 446 ILE A C 1
ATOM 1366 O O . ILE A 1 184 ? -5.605 43.414 33.525 1.00 24.66 446 ILE A O 1
ATOM 1371 N N . SER A 1 185 ? -5.469 45.363 32.403 1.00 24.96 447 SER A N 1
ATOM 1372 C CA . SER A 1 185 ? -6.219 44.885 31.252 1.00 25.11 447 SER A CA 1
ATOM 1373 C C . SER A 1 185 ? -5.574 43.662 30.616 1.00 25.95 447 SER A C 1
ATOM 1374 O O . SER A 1 185 ? -4.369 43.437 30.759 1.00 26.03 447 SER A O 1
ATOM 1377 N N . SER A 1 186 ? -6.383 42.874 29.914 1.00 25.86 448 SER A N 1
ATOM 1378 C CA . SER A 1 186 ? -5.894 41.680 29.248 1.00 26.78 448 SER A CA 1
ATOM 1379 C C . SER A 1 186 ? -4.786 42.005 28.238 1.00 27.13 448 SER A C 1
ATOM 1380 O O . SER A 1 186 ? -3.804 41.275 28.138 1.00 26.32 448 SER A O 1
ATOM 1383 N N . GLN A 1 187 ? -4.944 43.095 27.490 1.00 27.30 449 GLN A N 1
ATOM 1384 C CA . GLN A 1 187 ? -3.934 43.485 26.513 1.00 27.36 449 GLN A CA 1
ATOM 1385 C C . GLN A 1 187 ? -2.649 43.815 27.264 1.00 26.42 449 GLN A C 1
ATOM 1386 O O . GLN A 1 187 ? -1.549 43.459 26.834 1.00 25.67 449 GLN A O 1
ATOM 1392 N N . GLN A 1 188 ? -2.799 44.505 28.390 1.00 25.52 450 GLN A N 1
ATOM 1393 C CA . GLN A 1 188 ? -1.653 44.876 29.201 1.00 25.38 450 GLN A CA 1
ATOM 1394 C C . GLN A 1 188 ? -0.984 43.663 29.854 1.00 22.76 450 GLN A C 1
ATOM 1395 O O . GLN A 1 188 ? 0.225 43.673 30.083 1.00 21.36 450 GLN A O 1
ATOM 1401 N N . GLN A 1 189 ? -1.770 42.626 30.135 1.00 20.98 451 GLN A N 1
ATOM 1402 C CA . GLN A 1 189 ? -1.255 41.401 30.744 1.00 20.24 451 GLN A CA 1
ATOM 1403 C C . GLN A 1 189 ? -0.387 40.638 29.753 1.00 19.34 451 GLN A C 1
ATOM 1404 O O . GLN A 1 189 ? 0.673 40.139 30.109 1.00 18.46 451 GLN A O 1
ATOM 1410 N N . SER A 1 190 ? -0.849 40.548 28.511 1.00 18.88 452 SER A N 1
ATOM 1411 C CA . SER A 1 190 ? -0.094 39.870 27.460 1.00 19.17 452 SER A CA 1
ATOM 1412 C C . SER A 1 190 ? 1.175 40.666 27.205 1.00 18.59 452 SER A C 1
ATOM 1413 O O . SER A 1 190 ? 2.260 40.092 27.055 1.00 18.80 452 SER A O 1
ATOM 1416 N N . MET A 1 191 ? 1.036 41.989 27.147 1.00 18.38 453 MET A N 1
ATOM 1417 C CA . MET A 1 191 ? 2.182 42.859 26.921 1.00 18.10 453 MET A CA 1
ATOM 1418 C C . MET A 1 191 ? 3.213 42.656 28.035 1.00 17.27 453 MET A C 1
ATOM 1419 O O . MET A 1 191 ? 4.402 42.508 27.763 1.00 16.48 453 MET A O 1
ATOM 1424 N N . ARG A 1 192 ? 2.764 42.650 29.289 1.00 16.34 454 ARG A N 1
ATOM 1425 C CA . ARG A 1 192 ? 3.692 42.453 30.413 1.00 15.50 454 ARG A CA 1
ATOM 1426 C C . ARG A 1 192 ? 4.363 41.070 30.337 1.00 14.25 454 ARG A C 1
ATOM 1427 O O . ARG A 1 192 ? 5.565 40.937 30.553 1.00 14.43 454 ARG A O 1
ATOM 1435 N N . LEU A 1 193 ? 3.572 40.044 30.041 1.00 13.78 455 LEU A N 1
ATOM 1436 C CA . LEU A 1 193 ? 4.086 38.691 29.921 1.00 12.63 455 LEU A CA 1
ATOM 1437 C C . LEU A 1 193 ? 5.224 38.660 28.893 1.00 12.96 455 LEU A C 1
ATOM 1438 O O . LEU A 1 193 ? 6.294 38.109 29.153 1.00 11.71 455 LEU A O 1
ATOM 1443 N N . ALA A 1 194 ? 5.001 39.280 27.736 1.00 12.81 456 ALA A N 1
ATOM 1444 C CA . ALA A 1 194 ? 6.012 39.312 26.687 1.00 13.90 456 ALA A CA 1
ATOM 1445 C C . ALA A 1 194 ? 7.255 40.107 27.106 1.00 14.43 456 ALA A C 1
ATOM 1446 O O . ALA A 1 194 ? 8.380 39.677 26.875 1.00 15.01 456 ALA A O 1
ATOM 1448 N N . ASN A 1 195 ? 7.066 41.251 27.746 1.00 14.80 457 ASN A N 1
ATOM 1449 C CA . ASN A 1 195 ? 8.215 42.046 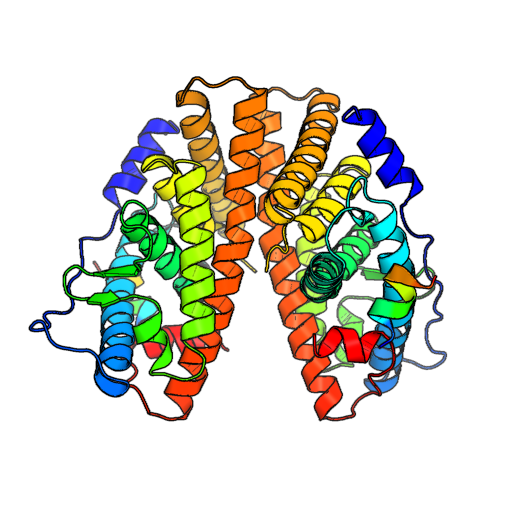28.149 1.00 15.73 457 ASN A CA 1
ATOM 1450 C C . ASN A 1 195 ? 9.106 41.328 29.150 1.00 15.65 457 ASN A C 1
ATOM 1451 O O . ASN A 1 195 ? 10.326 41.395 29.048 1.00 14.61 457 ASN A O 1
ATOM 1456 N N . LEU A 1 196 ? 8.499 40.633 30.105 1.00 15.18 458 LEU A N 1
ATOM 1457 C CA . LEU A 1 196 ? 9.270 39.908 31.106 1.00 15.42 458 LEU A CA 1
ATOM 1458 C C . LEU A 1 196 ? 10.027 38.764 30.463 1.00 15.19 458 LEU A C 1
ATOM 1459 O O . LEU A 1 196 ? 11.220 38.606 30.685 1.00 14.89 458 LEU A O 1
ATOM 1464 N N . LEU A 1 197 ? 9.338 37.966 29.661 1.00 15.58 459 LEU A N 1
ATOM 1465 C CA . LEU A 1 197 ? 10.002 36.852 29.017 1.00 16.71 459 LEU A CA 1
ATOM 1466 C C . LEU A 1 197 ? 11.137 37.327 28.116 1.00 17.18 459 LEU A C 1
ATOM 1467 O O . LEU A 1 197 ? 12.201 36.712 28.086 1.00 16.85 459 LEU A O 1
ATOM 1472 N N . MET A 1 198 ? 10.934 38.426 27.393 1.00 16.80 460 MET A N 1
ATOM 1473 C CA . MET A 1 198 ? 12.000 38.897 26.518 1.00 17.78 460 MET A CA 1
ATOM 1474 C C . MET A 1 198 ? 13.244 39.335 27.275 1.00 17.54 460 MET A C 1
ATOM 1475 O O . MET A 1 198 ? 14.353 39.217 26.762 1.00 16.51 460 MET A O 1
ATOM 1480 N N . LEU A 1 199 ? 13.078 39.831 28.495 1.00 17.79 461 LEU A N 1
ATOM 1481 C CA . LEU A 1 199 ? 14.243 40.248 29.256 1.00 19.04 461 LEU A CA 1
ATOM 1482 C C . LEU A 1 199 ? 15.140 39.059 29.593 1.00 19.36 461 LEU A C 1
ATOM 1483 O O . LEU A 1 199 ? 16.322 39.231 29.868 1.00 19.88 461 LEU A O 1
ATOM 1488 N N . LEU A 1 200 ? 14.587 37.856 29.574 1.00 19.89 462 LEU A N 1
ATOM 1489 C CA . LEU A 1 200 ? 15.381 36.667 29.867 1.00 21.23 462 LEU A CA 1
ATOM 1490 C C . LEU A 1 200 ? 16.565 36.521 28.918 1.00 21.23 462 LEU A C 1
ATOM 1491 O O . LEU A 1 200 ? 17.601 35.963 29.286 1.00 20.54 462 LEU A O 1
ATOM 1496 N N . SER A 1 201 ? 16.402 36.994 27.687 1.00 19.93 463 SER A N 1
ATOM 1497 C CA . SER A 1 201 ? 17.475 36.908 26.717 1.00 20.29 463 SER A CA 1
ATOM 1498 C C . SER A 1 201 ? 18.614 37.798 27.170 1.00 18.90 463 SER A C 1
ATOM 1499 O O . SER A 1 201 ? 19.779 37.523 26.895 1.00 19.05 463 SER A O 1
ATOM 1502 N N . HIS A 1 202 ? 18.270 38.877 27.858 1.00 17.69 464 HIS A N 1
ATOM 1503 C CA . HIS A 1 202 ? 19.284 39.808 28.332 1.00 17.32 464 HIS A CA 1
ATOM 1504 C C . HIS A 1 202 ? 20.003 39.248 29.554 1.00 16.98 464 HIS A C 1
ATOM 1505 O O . HIS A 1 202 ? 21.184 39.516 29.756 1.00 15.57 464 HIS A O 1
ATOM 1512 N N . VAL A 1 203 ? 19.298 38.450 30.356 1.00 16.21 465 VAL A N 1
ATOM 1513 C CA . VAL A 1 203 ? 19.911 37.834 31.525 1.00 15.96 465 VAL A CA 1
ATOM 1514 C C . VAL A 1 203 ? 20.851 36.747 31.002 1.00 17.27 465 VAL A C 1
ATOM 1515 O O . VAL A 1 203 ? 21.964 36.570 31.496 1.00 16.64 465 VAL A O 1
ATOM 1519 N N . ARG A 1 204 ? 20.383 36.022 29.993 1.00 17.38 466 ARG A N 1
ATOM 1520 C CA . ARG A 1 204 ? 21.145 34.953 29.387 1.00 18.84 466 ARG A CA 1
ATOM 1521 C C . ARG A 1 204 ? 22.423 35.512 28.777 1.00 18.60 466 ARG A C 1
ATOM 1522 O O . ARG A 1 204 ? 23.498 34.916 28.893 1.00 18.00 466 ARG A O 1
ATOM 1530 N N . HIS A 1 205 ? 22.298 36.655 28.116 1.00 17.80 467 HIS A N 1
ATOM 1531 C CA . HIS A 1 205 ? 23.450 37.288 27.496 1.00 18.16 467 HIS A CA 1
ATOM 1532 C C . HIS A 1 205 ? 24.520 37.670 28.530 1.00 17.24 467 HIS A C 1
ATOM 1533 O O . HIS A 1 205 ? 25.720 37.442 28.316 1.00 15.75 467 HIS A O 1
ATOM 1540 N N . ALA A 1 206 ? 24.082 38.247 29.645 1.00 15.89 468 ALA A N 1
ATOM 1541 C CA . ALA A 1 206 ? 24.991 38.669 30.703 1.00 15.98 468 ALA A CA 1
ATOM 1542 C C . ALA A 1 206 ? 25.646 37.476 31.379 1.00 16.53 468 ALA A C 1
ATOM 1543 O O . ALA A 1 206 ? 26.819 37.538 31.778 1.00 15.49 468 ALA A O 1
ATOM 1545 N N . SER A 1 207 ? 24.902 36.380 31.507 1.00 17.38 469 SER A N 1
ATOM 1546 C CA . SER A 1 207 ? 25.455 35.194 32.136 1.00 17.71 469 SER A CA 1
ATOM 1547 C C . SER A 1 207 ? 26.496 34.561 31.222 1.00 18.96 469 SER A C 1
ATOM 1548 O O . SER A 1 207 ? 27.522 34.074 31.697 1.00 18.20 469 SER A O 1
ATOM 1551 N N . ASN A 1 208 ? 26.235 34.562 29.915 1.00 19.02 470 ASN A N 1
ATOM 1552 C CA . ASN A 1 208 ? 27.190 34.001 28.961 1.00 19.34 470 ASN A CA 1
ATOM 1553 C C . ASN A 1 208 ? 28.518 34.767 29.054 1.00 19.27 470 ASN A C 1
ATOM 1554 O O . ASN A 1 208 ? 29.585 34.167 29.014 1.00 18.20 470 ASN A O 1
ATOM 1559 N N . LYS A 1 209 ? 28.461 36.091 29.179 1.00 19.30 471 LYS A N 1
ATOM 1560 C CA . LYS A 1 209 ? 29.702 36.852 29.283 1.00 20.02 471 LYS A CA 1
ATOM 1561 C C . LYS A 1 209 ? 30.307 36.632 30.670 1.00 18.84 471 LYS A C 1
ATOM 1562 O O . LYS A 1 209 ? 31.518 36.667 30.849 1.00 17.96 471 LYS A O 1
ATOM 1568 N N . GLY A 1 210 ? 29.451 36.362 31.647 1.00 18.50 472 GLY A N 1
ATOM 1569 C CA . GLY A 1 210 ? 29.930 36.121 32.996 1.00 18.61 472 GLY A CA 1
ATOM 1570 C C . GLY A 1 210 ? 30.731 34.831 33.085 1.00 18.78 472 GLY A C 1
ATOM 1571 O O . GLY A 1 210 ? 31.746 34.777 33.780 1.00 18.53 472 GLY A O 1
ATOM 1572 N N . MET A 1 211 ? 30.278 33.803 32.374 1.00 19.45 473 MET A N 1
ATOM 1573 C CA . MET A 1 211 ? 30.944 32.499 32.347 1.00 21.49 473 MET A CA 1
ATOM 1574 C C . MET A 1 211 ? 32.262 32.553 31.584 1.00 20.87 473 MET A C 1
ATOM 1575 O O . MET A 1 211 ? 33.225 31.875 31.947 1.00 20.88 473 MET A O 1
ATOM 1580 N N . GLU A 1 212 ? 32.274 33.332 30.504 1.00 21.15 474 GLU A N 1
ATOM 1581 C CA . GLU A 1 212 ? 33.451 33.506 29.664 1.00 21.73 474 GLU A CA 1
ATOM 1582 C C . GLU A 1 212 ? 34.566 34.139 30.492 1.00 20.40 474 GLU A C 1
ATOM 1583 O O . GLU A 1 212 ? 35.718 33.716 30.430 1.00 20.56 474 GLU A O 1
ATOM 1589 N N . HIS A 1 213 ? 34.214 35.141 31.288 1.00 18.59 475 HIS A N 1
ATOM 1590 C CA . HIS A 1 213 ? 35.192 35.830 32.127 1.00 17.58 475 HIS A CA 1
ATOM 1591 C C . HIS A 1 213 ? 35.722 34.908 33.221 1.00 17.36 475 HIS A C 1
ATOM 1592 O O . HIS A 1 213 ? 36.930 34.848 33.474 1.00 16.24 475 HIS A O 1
ATOM 1599 N N . LEU A 1 214 ? 34.820 34.173 33.857 1.00 16.84 476 LEU A N 1
ATOM 1600 C CA . LEU A 1 214 ? 35.220 33.264 34.925 1.00 16.81 476 LEU A CA 1
ATOM 1601 C C . LEU A 1 214 ? 36.142 32.165 34.411 1.00 17.54 476 LEU A C 1
ATOM 1602 O O . LEU A 1 214 ? 37.139 31.828 35.055 1.00 17.58 476 LEU A O 1
ATOM 1607 N N . LEU A 1 215 ? 35.814 31.602 33.256 1.00 18.04 477 LEU A N 1
ATOM 1608 C CA . LEU A 1 215 ? 36.649 30.548 32.692 1.00 19.71 477 LEU A CA 1
ATOM 1609 C C . LEU A 1 215 ? 38.071 31.062 32.474 1.00 20.60 477 LEU A C 1
ATOM 1610 O O . LEU A 1 215 ? 39.040 30.351 32.731 1.00 19.27 477 LEU A O 1
ATOM 1615 N N . ASN A 1 216 ? 38.196 32.296 31.993 1.00 21.90 478 ASN A N 1
ATOM 1616 C CA . ASN A 1 216 ? 39.519 32.871 31.757 1.00 23.78 478 ASN A CA 1
ATOM 1617 C C . ASN A 1 216 ? 40.239 33.043 33.091 1.00 24.44 478 ASN A C 1
ATOM 1618 O O . ASN A 1 216 ? 41.445 32.791 33.188 1.00 23.61 478 ASN A O 1
ATOM 1623 N N . MET A 1 217 ? 39.503 33.439 34.129 1.00 24.72 479 MET A N 1
ATOM 1624 C CA . MET A 1 217 ? 40.120 33.603 35.440 1.00 25.16 479 MET A CA 1
ATOM 1625 C C . MET A 1 217 ? 40.555 32.269 36.018 1.00 24.66 479 MET A C 1
ATOM 1626 O O . MET A 1 217 ? 41.564 32.213 36.723 1.00 24.18 479 MET A O 1
ATOM 1631 N N . LYS A 1 218 ? 39.793 31.203 35.745 1.00 24.12 480 LYS A N 1
ATOM 1632 C CA . LYS A 1 218 ? 40.177 29.873 36.222 1.00 23.47 480 LYS A CA 1
ATOM 1633 C C . LYS A 1 218 ? 41.490 29.499 35.549 1.00 22.44 480 LYS A C 1
ATOM 1634 O O . LYS A 1 218 ? 42.452 29.153 36.223 1.00 21.60 480 LYS A O 1
ATOM 1640 N N . CYS A 1 219 ? 41.496 29.564 34.215 1.00 22.37 481 CYS A N 1
ATOM 1641 C CA . CYS A 1 219 ? 42.667 29.231 33.404 1.00 22.95 481 CYS A CA 1
ATOM 1642 C C . CYS A 1 219 ? 43.917 29.996 33.819 1.00 23.09 481 CYS A C 1
ATOM 1643 O O . CYS A 1 219 ? 45.028 29.519 33.633 1.00 24.09 481 CYS A O 1
ATOM 1646 N N . LYS A 1 220 ? 43.733 31.192 34.364 1.00 23.16 482 LYS A N 1
ATOM 1647 C CA . LYS A 1 220 ? 44.860 32.018 34.780 1.00 23.65 482 LYS A CA 1
ATOM 1648 C C . LYS A 1 220 ? 45.196 31.856 36.256 1.00 23.38 482 LYS A C 1
ATOM 1649 O O . LYS A 1 220 ? 46.184 32.409 36.735 1.00 22.39 482 LYS A O 1
ATOM 1655 N N . ASN A 1 221 ? 44.360 31.101 36.963 1.00 23.85 483 ASN A N 1
ATOM 1656 C CA . ASN A 1 221 ? 44.515 30.854 38.392 1.00 24.74 483 ASN A CA 1
ATOM 1657 C C . ASN A 1 221 ? 44.605 32.135 39.188 1.00 25.97 483 ASN A C 1
ATOM 1658 O O . ASN A 1 221 ? 45.322 32.218 40.177 1.00 25.61 483 ASN A O 1
ATOM 1663 N N . VAL A 1 222 ? 43.854 33.131 38.735 1.00 27.92 484 VAL A N 1
ATOM 1664 C CA . VAL A 1 222 ? 43.794 34.443 39.365 1.00 30.39 484 VAL A CA 1
ATOM 1665 C C . VAL A 1 222 ? 42.869 34.396 40.572 1.00 31.28 484 VAL A C 1
ATOM 1666 O O . VAL A 1 222 ? 43.033 35.144 41.533 1.00 30.96 484 VAL A O 1
ATOM 1670 N N . VAL A 1 223 ? 41.893 33.505 40.502 1.00 32.26 485 VAL A N 1
ATOM 1671 C CA . VAL A 1 223 ? 40.917 33.349 41.564 1.00 33.90 485 VAL A CA 1
ATOM 1672 C C . VAL A 1 223 ? 40.879 31.924 42.057 1.00 34.63 485 VAL A C 1
ATOM 1673 O O . VAL A 1 223 ? 40.990 30.986 41.277 1.00 34.76 485 VAL A O 1
ATOM 1677 N N . PRO A 1 224 ? 40.747 31.735 43.370 1.00 35.56 486 PRO A N 1
ATOM 1678 C CA . PRO A 1 224 ? 40.699 30.331 43.764 1.00 36.57 486 PRO A CA 1
ATOM 1679 C C . PRO A 1 224 ? 39.352 29.802 43.253 1.00 36.78 486 PRO A C 1
ATOM 1680 O O . PRO A 1 224 ? 38.338 30.438 43.503 1.00 37.77 486 PRO A O 1
ATOM 1684 N N . VAL A 1 225 ? 39.302 28.706 42.495 1.00 37.67 487 VAL A N 1
ATOM 1685 C CA . VAL A 1 225 ? 37.967 28.244 42.111 1.00 37.46 487 VAL A CA 1
ATOM 1686 C C . VAL A 1 225 ? 37.491 27.050 42.905 1.00 37.30 487 VAL A C 1
ATOM 1687 O O . VAL A 1 225 ? 37.852 25.881 42.716 1.00 38.26 487 VAL A O 1
ATOM 1691 N N . TYR A 1 226 ? 36.669 27.460 43.843 1.00 36.18 488 TYR A N 1
ATOM 1692 C CA . TYR A 1 226 ? 35.970 26.664 44.788 1.00 34.54 488 TYR A CA 1
ATOM 1693 C C . TYR A 1 226 ? 35.473 25.366 44.147 1.00 32.43 488 TYR A C 1
ATOM 1694 O O . TYR A 1 226 ? 34.948 25.375 43.042 1.00 32.22 488 TYR A O 1
ATOM 1703 N N . ASP A 1 227 ? 35.682 24.252 44.841 1.00 30.06 489 ASP A N 1
ATOM 1704 C CA . ASP A 1 227 ? 35.273 22.932 44.369 1.00 27.78 489 ASP A CA 1
ATOM 1705 C C . ASP A 1 227 ? 33.970 22.835 43.549 1.00 25.22 489 ASP A C 1
ATOM 1706 O O . ASP A 1 227 ? 33.991 22.362 42.412 1.00 24.26 489 ASP A O 1
ATOM 1711 N N . LEU A 1 228 ? 32.839 23.249 44.119 1.00 23.27 490 LEU A N 1
ATOM 1712 C CA . LEU A 1 228 ? 31.567 23.164 43.384 1.00 20.80 490 LEU A CA 1
ATOM 1713 C C . LEU A 1 228 ? 31.476 24.155 42.236 1.00 19.61 490 LEU A C 1
ATOM 1714 O O . LEU A 1 228 ? 30.910 23.849 41.178 1.00 18.73 490 LEU A O 1
ATOM 1719 N N . LEU A 1 229 ? 32.019 25.347 42.443 1.00 19.09 491 LEU A N 1
ATOM 1720 C CA . LEU A 1 229 ? 31.997 26.348 41.392 1.00 19.19 491 LEU A CA 1
ATOM 1721 C C . LEU A 1 229 ? 32.790 25.823 40.198 1.00 19.51 491 LEU A C 1
ATOM 1722 O O . LEU A 1 229 ? 32.354 25.923 39.052 1.00 19.86 491 LEU A O 1
ATOM 1727 N N . LEU A 1 230 ? 33.953 25.253 40.482 1.00 20.57 492 LEU A N 1
ATOM 1728 C CA . LEU A 1 230 ? 34.826 24.721 39.444 1.00 22.27 492 LEU A CA 1
ATOM 1729 C C . LEU A 1 230 ? 34.147 23.612 38.668 1.00 22.40 492 LEU A C 1
ATOM 1730 O O . LEU A 1 230 ? 34.195 23.579 37.439 1.00 22.83 492 LEU A O 1
ATOM 1735 N N . GLU A 1 231 ? 33.518 22.694 39.387 1.00 23.59 493 GLU A N 1
ATOM 1736 C CA . GLU A 1 231 ? 32.855 21.588 38.723 1.00 24.45 493 GLU A CA 1
ATOM 1737 C C . GLU A 1 231 ? 31.742 22.099 37.816 1.00 24.17 493 GLU A C 1
ATOM 1738 O O . GLU A 1 231 ? 31.628 21.679 36.661 1.00 23.65 493 GLU A O 1
ATOM 1744 N N . MET A 1 232 ? 30.936 23.018 38.344 1.00 23.78 494 MET A N 1
ATOM 1745 C CA . MET A 1 232 ? 29.823 23.602 37.608 1.00 24.07 494 MET A CA 1
ATOM 1746 C C . MET A 1 232 ? 30.323 24.363 36.390 1.00 23.85 494 MET A C 1
ATOM 1747 O O . MET A 1 232 ? 29.683 24.372 35.343 1.00 23.48 494 MET A O 1
ATOM 1752 N N . LEU A 1 233 ? 31.464 25.022 36.540 1.00 24.63 495 LEU A N 1
ATOM 1753 C CA . LEU A 1 233 ? 32.050 25.778 35.445 1.00 25.14 495 LEU A CA 1
ATOM 1754 C C . LEU A 1 233 ? 32.547 24.838 34.350 1.00 25.91 495 LEU A C 1
ATOM 1755 O O . LEU A 1 233 ? 32.225 25.009 33.174 1.00 26.01 495 LEU A O 1
ATOM 1760 N N . ASN A 1 234 ? 33.343 23.851 34.745 1.00 26.22 496 ASN A N 1
ATOM 1761 C CA . ASN A 1 234 ? 33.881 22.895 33.792 1.00 27.16 496 ASN A CA 1
ATOM 1762 C C . ASN A 1 234 ? 32.779 22.109 33.095 1.00 27.71 496 ASN A C 1
ATOM 1763 O O . ASN A 1 234 ? 32.806 21.935 31.876 1.00 27.36 496 ASN A O 1
ATOM 1768 N N . ALA A 1 235 ? 31.809 21.631 33.865 1.00 28.41 497 ALA A N 1
ATOM 1769 C CA . ALA A 1 235 ? 30.719 20.868 33.274 1.00 30.33 497 ALA A CA 1
ATOM 1770 C C . ALA A 1 235 ? 29.978 21.720 32.244 1.00 31.28 497 ALA A C 1
ATOM 1771 O O . ALA A 1 235 ? 29.742 21.277 31.117 1.00 31.81 497 ALA A O 1
ATOM 1773 N N . HIS A 1 236 ? 29.621 22.942 32.631 1.00 32.26 498 HIS A N 1
ATOM 1774 C CA . HIS A 1 236 ? 28.899 23.844 31.734 1.00 33.33 498 HIS A CA 1
ATOM 1775 C C . HIS A 1 236 ? 29.701 24.096 30.472 1.00 34.34 498 HIS A C 1
ATOM 1776 O O . HIS A 1 236 ? 29.184 23.928 29.370 1.00 34.43 498 HIS A O 1
ATOM 1783 N N . VAL A 1 237 ? 30.962 24.490 30.633 1.00 35.35 499 VAL A N 1
ATOM 1784 C CA . VAL A 1 237 ? 31.821 24.766 29.485 1.00 37.25 499 VAL A CA 1
ATOM 1785 C C . VAL A 1 237 ? 31.911 23.542 28.575 1.00 37.78 499 VAL A C 1
ATOM 1786 O O . VAL A 1 237 ? 31.702 23.646 27.367 1.00 37.57 499 VAL A O 1
ATOM 1790 N N . LEU A 1 238 ? 32.212 22.386 29.159 1.00 38.60 500 LEU A N 1
ATOM 1791 C CA . LEU A 1 238 ? 32.335 21.150 28.396 1.00 38.82 500 LEU A CA 1
ATOM 1792 C C . LEU A 1 238 ? 31.079 20.843 27.570 1.00 39.17 500 LEU A C 1
ATOM 1793 O O . LEU A 1 238 ? 30.104 20.278 28.126 1.00 39.86 500 LEU A O 1
ATOM 1798 N N . LEU B 1 1 ? -0.092 52.917 13.233 1.00 31.60 263 LEU B N 1
ATOM 1799 C CA . LEU B 1 1 ? -0.067 51.612 12.456 1.00 31.32 263 LEU B CA 1
ATOM 1800 C C . LEU B 1 1 ? -0.747 50.523 13.279 1.00 29.83 263 LEU B C 1
ATOM 1801 O O . LEU B 1 1 ? -0.317 50.224 14.385 1.00 30.32 263 LEU B O 1
ATOM 1806 N N . SER B 1 2 ? -1.815 49.940 12.751 1.00 28.55 264 SER B N 1
ATOM 1807 C CA . SER B 1 2 ? -2.516 48.895 13.491 1.00 27.00 264 SER B CA 1
ATOM 1808 C C . SER B 1 2 ? -1.725 47.582 13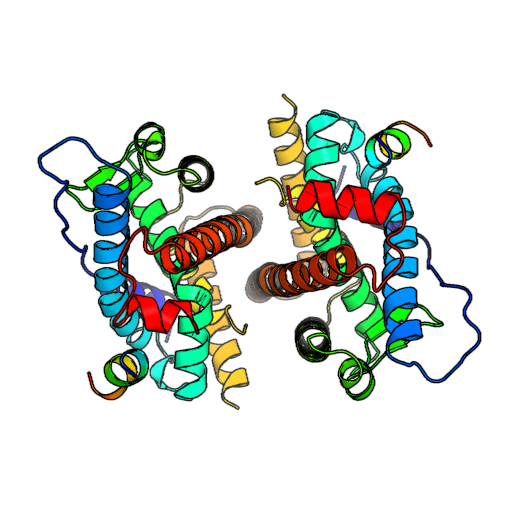.447 1.00 25.31 264 SER B C 1
ATOM 1809 O O . SER B 1 2 ? -0.880 47.393 12.577 1.00 24.70 264 SER B O 1
ATOM 1812 N N . PRO B 1 3 ? -1.999 46.663 14.392 1.00 24.09 265 PRO B N 1
ATOM 1813 C CA . PRO B 1 3 ? -1.324 45.368 14.459 1.00 22.17 265 PRO B CA 1
ATOM 1814 C C . PRO B 1 3 ? -1.386 44.620 13.126 1.00 21.07 265 PRO B C 1
ATOM 1815 O O . PRO B 1 3 ? -0.395 44.059 12.685 1.00 16.83 265 PRO B O 1
ATOM 1819 N N . GLU B 1 4 ? -2.551 44.620 12.484 1.00 20.86 266 GLU B N 1
ATOM 1820 C CA . GLU B 1 4 ? -2.684 43.921 11.217 1.00 21.83 266 GLU B CA 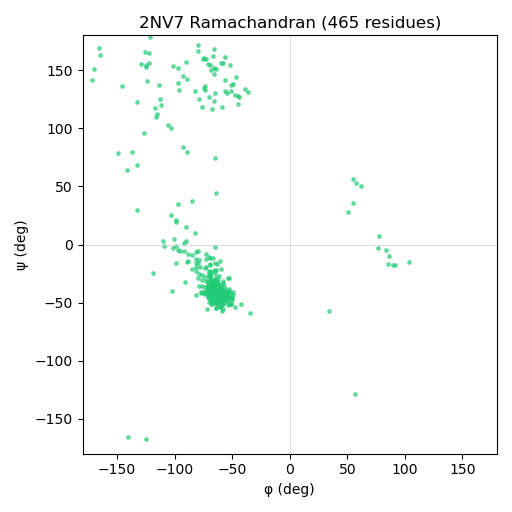1
ATOM 1821 C C . GLU B 1 4 ? -1.823 44.561 10.131 1.00 20.88 266 GLU B C 1
ATOM 1822 O O . GLU B 1 4 ? -1.195 43.861 9.340 1.00 20.65 266 GLU B O 1
ATOM 1828 N N . GLN B 1 5 ? -1.786 45.886 10.098 1.00 20.62 267 GLN B N 1
ATOM 1829 C CA . GLN B 1 5 ? -0.977 46.583 9.094 1.00 20.70 267 GLN B CA 1
ATOM 1830 C C . GLN B 1 5 ? 0.501 46.296 9.309 1.00 20.04 267 GLN B C 1
ATOM 1831 O O . GLN B 1 5 ? 1.284 46.233 8.349 1.00 18.23 267 GLN B O 1
ATOM 1837 N N . LEU B 1 6 ? 0.885 46.129 10.571 1.00 19.08 268 LEU B N 1
ATOM 1838 C CA . LEU B 1 6 ? 2.277 45.836 10.871 1.00 19.15 268 LEU B CA 1
ATOM 1839 C C . LEU B 1 6 ? 2.566 44.405 10.413 1.00 17.89 268 LEU B C 1
ATOM 1840 O O . LEU B 1 6 ? 3.626 44.120 9.860 1.00 17.57 268 LEU B O 1
ATOM 1845 N N . VAL B 1 7 ? 1.616 43.500 10.619 1.00 16.76 269 VAL B N 1
ATOM 1846 C CA . VAL B 1 7 ? 1.836 42.116 10.207 1.00 15.62 269 VAL B CA 1
ATOM 1847 C C . VAL B 1 7 ? 1.952 42.037 8.688 1.00 15.15 269 VAL B C 1
ATOM 1848 O O . VAL B 1 7 ? 2.814 41.338 8.159 1.00 14.27 269 VAL B O 1
ATOM 1852 N N . LEU B 1 8 ? 1.067 42.744 7.993 1.00 15.52 270 LEU B N 1
ATOM 1853 C CA . LEU B 1 8 ? 1.064 42.767 6.532 1.00 16.31 270 LEU B CA 1
ATOM 1854 C C . LEU B 1 8 ? 2.364 43.383 6.030 1.00 14.83 270 LEU B C 1
ATOM 1855 O O . LEU B 1 8 ? 2.929 42.934 5.036 1.00 15.88 270 LEU B O 1
ATOM 1860 N N . THR B 1 9 ? 2.837 44.414 6.712 1.00 14.24 271 THR B N 1
ATOM 1861 C CA . THR B 1 9 ? 4.092 45.048 6.324 1.00 14.89 271 THR B CA 1
ATOM 1862 C C . THR B 1 9 ? 5.273 44.059 6.470 1.00 14.53 271 THR B C 1
ATOM 1863 O O . THR B 1 9 ? 6.163 44.012 5.624 1.00 13.10 271 THR B O 1
ATOM 1867 N N . LEU B 1 10 ? 5.268 43.249 7.527 1.00 14.96 272 LEU B N 1
ATOM 1868 C CA . LEU B 1 10 ? 6.342 42.269 7.720 1.00 14.62 272 LEU B CA 1
ATOM 1869 C C . LEU B 1 10 ? 6.264 41.163 6.672 1.00 15.20 272 LEU B C 1
ATOM 1870 O O . LEU B 1 10 ? 7.290 40.666 6.202 1.00 14.20 272 LEU B O 1
ATOM 1875 N N . LEU B 1 11 ? 5.037 40.781 6.321 1.00 15.97 273 LEU B N 1
ATOM 1876 C CA . LEU B 1 11 ? 4.791 39.732 5.340 1.00 17.75 273 LEU B CA 1
ATOM 1877 C C . LEU B 1 11 ? 5.447 40.134 4.013 1.00 18.42 273 LEU B C 1
ATOM 1878 O O . LEU B 1 11 ? 6.192 39.359 3.410 1.00 18.44 273 LEU B O 1
ATOM 1883 N N . GLU B 1 12 ? 5.172 41.359 3.581 1.00 19.64 274 GLU B N 1
ATOM 1884 C CA . GLU B 1 12 ? 5.721 41.891 2.341 1.00 21.24 274 GLU B CA 1
ATOM 1885 C C . GLU B 1 12 ? 7.250 41.961 2.399 1.00 21.21 274 GLU B C 1
ATOM 1886 O O . GLU B 1 12 ? 7.927 41.633 1.421 1.00 20.61 274 GLU B O 1
ATOM 1892 N N . ALA B 1 13 ? 7.783 42.358 3.558 1.00 20.39 275 ALA B N 1
ATOM 1893 C CA . ALA B 1 13 ? 9.221 42.504 3.773 1.00 19.82 275 ALA B CA 1
ATOM 1894 C C . ALA B 1 13 ? 10.023 41.205 3.793 1.00 20.25 275 ALA B C 1
ATOM 1895 O O . ALA B 1 13 ? 11.254 41.232 3.658 1.00 19.72 275 ALA B O 1
ATOM 1897 N N . GLU B 1 14 ? 9.344 40.077 3.978 1.00 20.52 276 GLU B N 1
ATOM 1898 C CA . GLU B 1 14 ? 10.024 38.791 4.016 1.00 22.09 276 GLU B CA 1
ATOM 1899 C C . GLU B 1 14 ? 11.030 38.704 2.876 1.00 23.11 276 GLU B C 1
ATOM 1900 O O . GLU B 1 14 ? 10.686 38.931 1.725 1.00 23.39 276 GLU B O 1
ATOM 1906 N N . PRO B 1 15 ? 12.294 38.374 3.178 1.00 23.64 277 PRO B N 1
ATOM 1907 C CA . PRO B 1 15 ? 13.244 38.295 2.062 1.00 24.19 277 PRO B CA 1
ATOM 1908 C C . PRO B 1 15 ? 12.977 37.129 1.101 1.00 24.12 277 PRO B C 1
ATOM 1909 O O . PRO B 1 15 ? 12.443 36.096 1.503 1.00 23.69 277 PRO B O 1
ATOM 1913 N N . PRO B 1 16 ? 13.322 37.295 -0.188 1.00 24.55 278 PRO B N 1
ATOM 1914 C CA . PRO B 1 16 ? 13.106 36.218 -1.159 1.00 25.35 278 PRO B CA 1
ATOM 1915 C C . PRO B 1 16 ? 14.125 35.126 -0.814 1.00 26.08 278 PRO B C 1
ATOM 1916 O O . PRO B 1 16 ? 15.149 35.420 -0.199 1.00 25.38 278 PRO B O 1
ATOM 1920 N N . HIS B 1 17 ? 13.869 33.872 -1.166 1.00 27.51 279 HIS B N 1
ATOM 1921 C CA . HIS B 1 17 ? 14.844 32.846 -0.804 1.00 29.09 279 HIS B CA 1
ATOM 1922 C C . HIS B 1 17 ? 16.115 32.880 -1.637 1.00 28.80 279 HIS B C 1
ATOM 1923 O O . HIS B 1 17 ? 16.077 33.054 -2.852 1.00 28.78 279 HIS B O 1
ATOM 1930 N N . VAL B 1 18 ? 17.252 32.742 -0.963 1.00 28.73 280 VAL B N 1
ATOM 1931 C CA . VAL B 1 18 ? 18.536 32.745 -1.640 1.00 28.21 280 VAL B CA 1
ATOM 1932 C C . VAL B 1 18 ? 18.789 31.351 -2.184 1.00 28.12 280 VAL B C 1
ATOM 1933 O O . VAL B 1 18 ? 18.625 30.359 -1.473 1.00 26.81 280 VAL B O 1
ATOM 1937 N N . LEU B 1 19 ? 19.194 31.290 -3.445 1.00 28.11 281 LEU B N 1
ATOM 1938 C CA . LEU B 1 19 ? 19.467 30.025 -4.096 1.00 29.13 281 LEU B CA 1
ATOM 1939 C C . LEU B 1 19 ? 20.949 29.718 -4.019 1.00 29.91 281 LEU B C 1
ATOM 1940 O O . LEU B 1 19 ? 21.788 30.580 -4.274 1.00 29.54 281 LEU B O 1
ATOM 1945 N N . ILE B 1 20 ? 21.265 28.486 -3.643 1.00 30.26 282 ILE B N 1
ATOM 1946 C CA . ILE B 1 20 ? 22.647 28.052 -3.564 1.00 31.01 282 ILE B CA 1
ATOM 1947 C C . ILE B 1 20 ? 22.646 26.584 -3.969 1.00 31.46 282 ILE B C 1
ATOM 1948 O O . ILE B 1 20 ? 21.767 25.816 -3.557 1.00 30.42 282 ILE B O 1
ATOM 1953 N N . SER B 1 21 ? 23.607 26.200 -4.798 1.00 31.77 283 SER B N 1
ATOM 1954 C CA . SER B 1 21 ? 23.671 24.820 -5.234 1.00 33.58 283 SER B CA 1
ATOM 1955 C C . SER B 1 21 ? 24.555 23.948 -4.369 1.00 33.30 283 SER B C 1
ATOM 1956 O O . SER B 1 21 ? 25.568 24.386 -3.825 1.00 33.62 283 SER B O 1
ATOM 1959 N N . ARG B 1 22 ? 24.126 22.705 -4.230 1.00 33.58 284 ARG B N 1
ATOM 1960 C CA . ARG B 1 22 ? 24.842 21.705 -3.468 1.00 33.98 284 ARG B CA 1
ATOM 1961 C C . ARG B 1 22 ? 26.056 21.289 -4.307 1.00 33.52 284 ARG B C 1
ATOM 1962 O O . ARG B 1 22 ? 25.938 21.074 -5.512 1.00 32.67 284 ARG B O 1
ATOM 1970 N N . PRO B 1 23 ? 27.240 21.184 -3.684 1.00 33.73 285 PRO B N 1
ATOM 1971 C CA . PRO B 1 23 ? 28.425 20.789 -4.452 1.00 33.54 285 PRO B CA 1
ATOM 1972 C C . PRO B 1 23 ? 28.198 19.508 -5.248 1.00 33.57 285 PRO B C 1
ATOM 1973 O O . PRO B 1 23 ? 27.340 18.685 -4.903 1.00 32.79 285 PRO B O 1
ATOM 1977 N N . SER B 1 24 ? 28.954 19.357 -6.329 1.00 33.67 286 SER B N 1
ATOM 1978 C CA . SER B 1 24 ? 28.840 18.177 -7.181 1.00 34.59 286 SER B CA 1
ATOM 1979 C C . SER B 1 24 ? 29.230 16.897 -6.445 1.00 34.47 286 SER B C 1
ATOM 1980 O O . SER B 1 24 ? 28.454 15.948 -6.381 1.00 35.22 286 SER B O 1
ATOM 1983 N N . ALA B 1 25 ? 30.431 16.886 -5.882 1.00 34.35 287 ALA B N 1
ATOM 1984 C CA . ALA B 1 25 ? 30.930 15.729 -5.149 1.00 34.29 287 ALA B CA 1
ATOM 1985 C C . ALA B 1 25 ? 30.353 15.688 -3.741 1.00 33.90 287 ALA B C 1
ATOM 1986 O O . ALA B 1 25 ? 29.660 16.614 -3.311 1.00 33.68 287 ALA B O 1
ATOM 1988 N N . PRO B 1 26 ? 30.599 14.591 -3.014 1.00 33.09 288 PRO B N 1
ATOM 1989 C CA . PRO B 1 26 ? 30.059 14.557 -1.655 1.00 32.26 288 PRO B CA 1
ATOM 1990 C C . PRO B 1 26 ? 30.748 15.633 -0.813 1.00 31.16 288 PRO B C 1
ATOM 1991 O O . PRO B 1 26 ? 31.894 16.008 -1.073 1.00 30.03 288 PRO B O 1
ATOM 1995 N N . PHE B 1 27 ? 30.044 16.129 0.194 1.00 30.22 289 PHE B N 1
ATOM 1996 C CA . PHE B 1 27 ? 30.586 17.172 1.059 1.00 29.61 289 PHE B CA 1
ATOM 1997 C C . PHE B 1 27 ? 31.898 16.843 1.743 1.00 29.37 289 PHE B C 1
ATOM 1998 O O . PHE B 1 27 ? 32.120 15.713 2.173 1.00 29.17 289 PHE B O 1
ATOM 2006 N N . THR B 1 28 ? 32.754 17.855 1.840 1.00 29.20 290 THR B N 1
ATOM 2007 C CA . THR B 1 28 ? 34.018 17.753 2.561 1.00 29.32 290 THR B CA 1
ATOM 2008 C C . THR B 1 28 ? 33.854 18.884 3.571 1.00 29.20 290 THR B C 1
ATOM 2009 O O . THR B 1 28 ? 32.979 19.738 3.396 1.00 27.05 290 THR B O 1
ATOM 2013 N N . GLU B 1 29 ? 34.680 18.905 4.611 1.00 29.95 291 GLU B N 1
ATOM 2014 C CA . GLU B 1 29 ? 34.568 19.953 5.618 1.00 30.99 291 GLU B CA 1
ATOM 2015 C C . GLU B 1 29 ? 34.601 21.320 4.955 1.00 31.41 291 GLU B C 1
ATOM 2016 O O . GLU B 1 29 ? 33.842 22.211 5.325 1.00 31.00 291 GLU B O 1
ATOM 2022 N N . ALA B 1 30 ? 35.465 21.471 3.953 1.00 31.16 292 ALA B N 1
ATOM 2023 C CA . ALA B 1 30 ? 35.605 22.735 3.236 1.00 30.90 292 ALA B CA 1
ATOM 2024 C C . ALA B 1 30 ? 34.417 23.091 2.356 1.00 31.15 292 ALA B C 1
ATOM 2025 O O . ALA B 1 30 ? 33.919 24.218 2.420 1.00 31.90 292 ALA B O 1
ATOM 2027 N N . SER B 1 31 ? 33.969 22.156 1.522 1.00 30.18 293 SER B N 1
ATOM 2028 C CA . SER B 1 31 ? 32.846 22.447 0.637 1.00 29.76 293 SER B CA 1
ATOM 2029 C C . SER B 1 31 ? 31.573 22.743 1.435 1.00 29.73 293 SER B C 1
ATOM 2030 O O . SER B 1 31 ? 30.738 23.535 1.008 1.00 28.34 293 SER B O 1
ATOM 2033 N N . MET B 1 32 ? 31.423 22.112 2.593 1.00 29.99 294 MET B N 1
ATOM 2034 C CA . MET B 1 32 ? 30.246 22.369 3.400 1.00 31.04 294 MET B CA 1
ATOM 2035 C C . MET B 1 32 ? 30.342 23.736 4.072 1.00 30.32 294 MET B C 1
ATOM 2036 O O . MET B 1 32 ? 29.354 24.452 4.164 1.00 30.12 294 MET B O 1
ATOM 2041 N N . MET B 1 33 ? 31.531 24.087 4.548 1.00 30.26 295 MET B N 1
ATOM 2042 C CA . MET B 1 33 ? 31.726 25.375 5.196 1.00 29.99 295 MET B CA 1
ATOM 2043 C C . MET B 1 33 ? 31.624 26.482 4.165 1.00 29.54 295 MET B C 1
ATOM 2044 O O . MET B 1 33 ? 31.149 27.576 4.457 1.00 29.32 295 MET B O 1
ATOM 2049 N N . MET B 1 34 ? 32.062 26.198 2.949 1.00 29.19 296 MET B N 1
ATOM 2050 C CA . MET B 1 34 ? 32.007 27.203 1.910 1.00 29.37 296 MET B CA 1
ATOM 2051 C C . MET B 1 34 ? 30.556 27.428 1.515 1.00 27.79 296 MET B C 1
ATOM 2052 O O . MET B 1 34 ? 30.163 28.541 1.184 1.00 27.45 296 MET B O 1
ATOM 2057 N N . SER B 1 35 ? 29.762 26.365 1.561 1.00 25.59 297 SER B N 1
ATOM 2058 C CA . SER B 1 35 ? 28.355 26.447 1.205 1.00 24.76 297 SER B CA 1
ATOM 2059 C C . SER B 1 35 ? 27.545 27.221 2.248 1.00 23.94 297 SER B C 1
ATOM 2060 O O . SER B 1 35 ? 26.726 28.070 1.898 1.00 22.47 297 SER B O 1
ATOM 2063 N N . LEU B 1 36 ? 27.780 26.933 3.525 1.00 23.29 298 LEU B N 1
ATOM 2064 C CA . LEU B 1 36 ? 27.042 27.606 4.593 1.00 23.22 298 LEU B CA 1
ATOM 2065 C C . LEU B 1 36 ? 27.436 29.064 4.715 1.00 22.33 298 LEU B C 1
ATOM 2066 O O . LEU B 1 36 ? 26.587 29.918 4.942 1.00 21.71 298 LEU B O 1
ATOM 2071 N N . THR B 1 37 ? 28.722 29.357 4.561 1.00 21.94 299 THR B N 1
ATOM 2072 C CA . THR B 1 37 ? 29.169 30.734 4.675 1.00 22.03 299 THR B CA 1
ATOM 2073 C C . THR B 1 37 ? 28.767 31.563 3.458 1.00 22.15 299 THR B C 1
ATOM 2074 O O . THR B 1 37 ? 28.434 32.742 3.600 1.00 21.81 299 THR B O 1
ATOM 2078 N N . LYS B 1 38 ? 28.788 30.964 2.268 1.00 21.88 300 LYS B N 1
ATOM 2079 C CA . LYS B 1 38 ? 28.409 31.711 1.073 1.00 21.96 300 LYS B CA 1
ATOM 2080 C C . LYS B 1 38 ? 26.932 32.052 1.153 1.00 20.99 300 LYS B C 1
ATOM 2081 O O . LYS B 1 38 ? 26.506 33.128 0.744 1.00 21.45 300 LYS B O 1
ATOM 2087 N N . LEU B 1 39 ? 26.148 31.128 1.686 1.00 19.37 301 LEU B N 1
ATOM 2088 C CA . LEU B 1 39 ? 24.723 31.356 1.820 1.00 17.48 301 LEU B CA 1
ATOM 2089 C C . LEU B 1 39 ? 24.457 32.461 2.842 1.00 17.05 301 LEU B C 1
ATOM 2090 O O . LEU B 1 39 ? 23.739 33.414 2.556 1.00 16.26 301 LEU B O 1
ATOM 2095 N N . ALA B 1 40 ? 25.050 32.322 4.028 1.00 16.11 302 ALA B N 1
ATOM 2096 C CA . ALA B 1 40 ? 24.883 33.295 5.091 1.00 17.11 302 ALA B CA 1
ATOM 2097 C C . ALA B 1 40 ? 25.192 34.693 4.564 1.00 17.05 302 ALA B C 1
ATOM 2098 O O . ALA B 1 40 ? 24.400 35.602 4.729 1.00 17.88 302 ALA B O 1
ATOM 2100 N N . ASP B 1 41 ? 26.342 34.858 3.921 1.00 18.07 303 ASP B N 1
ATOM 2101 C CA . ASP B 1 41 ? 26.729 36.158 3.375 1.00 19.72 303 ASP B CA 1
ATOM 2102 C C . ASP B 1 41 ? 25.627 36.759 2.489 1.00 19.58 303 ASP B C 1
ATOM 2103 O O . ASP B 1 41 ? 25.299 37.942 2.621 1.00 19.54 303 ASP B O 1
ATOM 2108 N N . LYS B 1 42 ? 25.054 35.942 1.603 1.00 19.06 304 LYS B N 1
ATOM 2109 C CA . LYS B 1 42 ? 23.990 36.381 0.703 1.00 18.30 304 LYS B CA 1
ATOM 2110 C C . LYS B 1 42 ? 22.696 36.688 1.462 1.00 17.58 304 LYS B C 1
ATOM 2111 O O . LYS B 1 42 ? 21.962 37.608 1.113 1.00 16.70 304 LYS B O 1
ATOM 2117 N N . GLU B 1 43 ? 22.401 35.889 2.478 1.00 16.06 305 GLU B N 1
ATOM 2118 C CA . GLU B 1 43 ? 21.201 36.115 3.262 1.00 15.45 305 GLU B CA 1
ATOM 2119 C C . GLU B 1 43 ? 21.357 37.387 4.077 1.00 14.71 305 GLU B C 1
ATOM 2120 O O . GLU B 1 43 ? 20.384 38.108 4.285 1.00 15.24 305 GLU B O 1
ATOM 2126 N N . LEU B 1 44 ? 22.580 37.672 4.524 1.00 13.65 306 LEU B N 1
ATOM 2127 C CA . LEU B 1 44 ? 22.829 38.875 5.303 1.00 13.35 306 LEU B CA 1
ATOM 2128 C C . LEU B 1 44 ? 22.474 40.135 4.507 1.00 13.59 306 LEU B C 1
ATOM 2129 O O . LEU B 1 44 ? 21.922 41.086 5.062 1.00 13.41 306 LEU B O 1
ATOM 2134 N N . VAL B 1 45 ? 22.781 40.153 3.214 1.00 14.12 307 VAL B N 1
ATOM 2135 C CA . VAL B 1 45 ? 22.434 41.327 2.413 1.00 14.46 307 VAL B CA 1
ATOM 2136 C C . VAL B 1 45 ? 20.920 41.538 2.403 1.00 14.62 307 VAL B C 1
ATOM 2137 O O . VAL B 1 45 ? 20.450 42.665 2.568 1.00 15.53 307 VAL B O 1
ATOM 2141 N N . HIS B 1 46 ? 20.153 40.461 2.224 1.00 15.39 308 HIS B N 1
ATOM 2142 C CA . HIS B 1 46 ? 18.695 40.589 2.197 1.00 14.78 308 HIS B CA 1
ATOM 2143 C C . HIS B 1 46 ? 18.169 40.920 3.594 1.00 13.69 308 HIS B C 1
ATOM 2144 O O . HIS B 1 46 ? 17.104 41.518 3.725 1.00 12.00 308 HIS B O 1
ATOM 2151 N N . MET B 1 47 ? 18.897 40.501 4.628 1.00 13.18 309 MET B N 1
ATOM 2152 C CA . MET B 1 47 ? 18.466 40.781 6.004 1.00 14.03 309 MET B CA 1
ATOM 2153 C C . MET B 1 47 ? 18.494 42.282 6.273 1.00 13.97 309 MET B C 1
ATOM 2154 O O . MET B 1 47 ? 17.579 42.817 6.905 1.00 15.30 309 MET B O 1
ATOM 2159 N N . ILE B 1 48 ? 19.539 42.963 5.800 1.00 14.23 310 ILE B N 1
ATOM 2160 C CA . ILE B 1 48 ? 19.634 44.412 6.005 1.00 15.02 310 ILE B CA 1
ATOM 2161 C C . ILE B 1 48 ? 18.452 45.116 5.374 1.00 14.00 310 ILE B C 1
ATOM 2162 O O . ILE B 1 48 ? 17.867 46.005 5.983 1.00 14.13 310 ILE B O 1
ATOM 2167 N N . SER B 1 49 ? 18.100 44.722 4.157 1.00 14.65 311 SER B N 1
ATOM 2168 C CA . SER B 1 49 ? 16.947 45.309 3.465 1.00 14.83 311 SER B CA 1
ATOM 2169 C C . SER B 1 49 ? 15.671 45.015 4.247 1.00 13.59 311 SER B C 1
ATOM 2170 O O . SER B 1 49 ? 14.800 45.863 4.376 1.00 14.58 311 SER B O 1
ATOM 2173 N N . TRP B 1 50 ? 15.543 43.785 4.734 1.00 13.72 312 TRP B N 1
ATOM 2174 C CA . TRP B 1 50 ? 14.376 43.399 5.523 1.00 12.66 312 TRP B CA 1
ATOM 2175 C C . TRP B 1 50 ? 14.259 44.293 6.769 1.00 13.17 312 TRP B C 1
ATOM 2176 O O . TRP B 1 50 ? 13.172 44.774 7.113 1.00 13.66 312 TRP B O 1
ATOM 2187 N N . ALA B 1 51 ? 15.381 44.512 7.436 1.00 12.78 313 ALA B N 1
ATOM 2188 C CA . ALA B 1 51 ? 15.404 45.337 8.625 1.00 13.71 313 ALA B CA 1
ATOM 2189 C C . ALA B 1 51 ? 14.894 46.748 8.354 1.00 15.30 313 ALA B C 1
ATOM 2190 O O . ALA B 1 51 ? 14.117 47.295 9.146 1.00 14.05 313 ALA B O 1
ATOM 2192 N N . LYS B 1 52 ? 15.309 47.335 7.231 1.00 15.86 314 LYS B N 1
ATOM 2193 C CA . LYS B 1 52 ? 14.881 48.687 6.906 1.00 17.58 314 LYS B CA 1
ATOM 2194 C C . LYS B 1 52 ? 13.374 48.780 6.662 1.00 18.73 314 LYS B C 1
ATOM 2195 O O . LYS B 1 52 ? 12.819 49.876 6.671 1.00 18.58 314 LYS B O 1
ATOM 2201 N N . LYS B 1 53 ? 12.708 47.642 6.448 1.00 19.36 315 LYS B N 1
ATOM 2202 C CA . LYS B 1 53 ? 11.260 47.642 6.218 1.00 20.41 315 LYS B CA 1
ATOM 2203 C C . LYS B 1 53 ? 10.463 47.518 7.514 1.00 20.51 315 LYS B C 1
ATOM 2204 O O . LYS B 1 53 ? 9.257 47.760 7.545 1.00 21.33 315 LYS B O 1
ATOM 2210 N N . ILE B 1 54 ? 11.131 47.131 8.589 1.00 20.59 316 ILE B N 1
ATOM 2211 C CA . ILE B 1 54 ? 10.459 47.023 9.866 1.00 19.91 316 ILE B CA 1
ATOM 2212 C C . ILE B 1 54 ? 10.102 48.458 10.266 1.00 20.84 316 ILE B C 1
ATOM 2213 O O . ILE B 1 54 ? 10.986 49.284 10.478 1.00 20.08 316 ILE B O 1
ATOM 2218 N N . PRO B 1 55 ? 8.796 48.766 10.375 1.00 21.76 317 PRO B N 1
ATOM 2219 C CA . PRO B 1 55 ? 8.303 50.101 10.744 1.00 22.03 317 PRO B CA 1
ATOM 2220 C C . PRO B 1 55 ? 9.055 50.727 11.917 1.00 21.72 317 PRO B C 1
ATOM 2221 O O . PRO B 1 55 ? 9.117 50.150 12.999 1.00 22.65 317 PRO B O 1
ATOM 2225 N N . GLY B 1 56 ? 9.651 51.891 11.678 1.00 21.30 318 GLY B N 1
ATOM 2226 C CA . GLY B 1 56 ? 10.384 52.590 12.719 1.00 19.52 318 GLY B CA 1
ATOM 2227 C C . GLY B 1 56 ? 11.868 52.304 12.841 1.00 19.20 318 GLY B C 1
ATOM 2228 O O . GLY B 1 56 ? 12.583 53.084 13.465 1.00 18.26 318 GLY B O 1
ATOM 2229 N N . PHE B 1 57 ? 12.341 51.202 12.263 1.00 19.01 319 PHE B N 1
ATOM 2230 C CA . PHE B 1 57 ? 13.765 50.837 12.353 1.00 18.65 319 PHE B CA 1
ATOM 2231 C C . PHE B 1 57 ? 14.718 51.910 11.814 1.00 19.68 319 PHE B C 1
ATOM 2232 O O . PHE B 1 57 ? 15.750 52.197 12.443 1.00 18.32 319 PHE B O 1
ATOM 2240 N N . VAL B 1 58 ? 14.382 52.489 10.658 1.00 20.13 320 VAL B N 1
ATOM 2241 C CA . VAL B 1 58 ? 15.239 53.497 10.042 1.00 22.01 320 VAL B CA 1
ATOM 2242 C C . VAL B 1 58 ? 15.208 54.820 10.787 1.00 23.30 320 VAL B C 1
ATOM 2243 O O . VAL B 1 58 ? 15.984 55.722 10.484 1.00 23.84 320 VAL B O 1
ATOM 2247 N N . GLU B 1 59 ? 14.314 54.940 11.759 1.00 25.10 321 GLU B N 1
ATOM 2248 C CA . GLU B 1 59 ? 14.227 56.162 12.544 1.00 27.21 321 GLU B CA 1
ATOM 2249 C C . GLU B 1 59 ? 15.178 56.080 13.733 1.00 27.50 321 GLU B C 1
ATOM 2250 O O . GLU B 1 59 ? 15.462 57.083 14.383 1.00 28.04 321 GLU B O 1
ATOM 2256 N N . LEU B 1 60 ? 15.671 54.880 14.018 1.00 25.97 322 LEU B N 1
ATOM 2257 C CA . LEU B 1 60 ? 16.617 54.702 15.105 1.00 25.96 322 LEU B CA 1
ATOM 2258 C C . LEU B 1 60 ? 17.944 55.302 14.652 1.00 26.02 322 LEU B C 1
ATOM 2259 O O . LEU B 1 60 ? 18.171 55.475 13.457 1.00 25.22 322 LEU B O 1
ATOM 2264 N N . SER B 1 61 ? 18.821 55.626 15.592 1.00 26.08 323 SER B N 1
ATOM 2265 C CA . SER B 1 61 ? 20.111 56.188 15.217 1.00 26.64 323 SER B CA 1
ATOM 2266 C C . SER B 1 61 ? 20.908 55.123 14.454 1.00 26.84 323 SER B C 1
ATOM 2267 O O . SER B 1 61 ? 20.774 53.926 14.727 1.00 26.05 323 SER B O 1
ATOM 2270 N N . LEU B 1 62 ? 21.726 55.549 13.497 1.00 26.23 324 LEU B N 1
ATOM 2271 C CA . LEU B 1 62 ? 22.503 54.591 12.715 1.00 25.73 324 LEU B CA 1
ATOM 2272 C C . LEU B 1 62 ? 23.293 53.649 13.595 1.00 25.11 324 LEU B C 1
ATOM 2273 O O . LEU B 1 62 ? 23.440 52.474 13.289 1.00 25.12 324 LEU B O 1
ATOM 2278 N N . PHE B 1 63 ? 23.825 54.180 14.682 1.00 25.03 325 PHE B N 1
ATOM 2279 C CA . PHE B 1 63 ? 24.621 53.371 15.575 1.00 24.52 325 PHE B CA 1
ATOM 2280 C C . PHE B 1 63 ? 23.778 52.343 16.302 1.00 23.09 325 PHE B C 1
ATOM 2281 O O . PHE B 1 63 ? 24.291 51.304 16.687 1.00 22.28 325 PHE B O 1
ATOM 2289 N N . ASP B 1 64 ? 22.487 52.612 16.473 1.00 22.15 326 ASP B N 1
ATOM 2290 C CA . ASP B 1 64 ? 21.623 51.620 17.113 1.00 21.90 326 ASP B CA 1
ATOM 2291 C C . ASP B 1 64 ? 21.289 50.516 16.099 1.00 20.84 326 ASP B C 1
ATOM 2292 O O . ASP B 1 64 ? 21.293 49.339 16.437 1.00 20.82 326 ASP B O 1
ATOM 2297 N N . GLN B 1 65 ? 21.004 50.905 14.857 1.00 19.67 327 GLN B N 1
ATOM 2298 C CA . GLN B 1 65 ? 20.686 49.949 13.798 1.00 18.18 327 GLN B CA 1
ATOM 2299 C C . GLN B 1 65 ? 21.819 48.958 13.624 1.00 17.33 327 GLN B C 1
ATOM 2300 O O . GLN B 1 65 ? 21.597 47.753 13.532 1.00 17.78 327 GLN B O 1
ATOM 2306 N N . VAL B 1 66 ? 23.040 49.477 13.566 1.00 17.27 328 VAL B N 1
ATOM 2307 C CA . VAL B 1 66 ? 24.234 48.663 13.395 1.00 16.39 328 VAL B CA 1
ATOM 2308 C C . VAL B 1 66 ? 24.386 47.726 14.585 1.00 17.55 328 VAL B C 1
ATOM 2309 O O . VAL B 1 66 ? 24.641 46.535 14.425 1.00 17.26 328 VAL B O 1
ATOM 2313 N N . ARG B 1 67 ? 24.216 48.275 15.782 1.00 17.50 329 ARG B N 1
ATOM 2314 C CA . ARG B 1 67 ? 24.337 47.506 17.006 1.00 18.75 329 ARG B CA 1
ATOM 2315 C C . ARG B 1 67 ? 23.317 46.355 17.089 1.00 17.70 329 ARG B C 1
ATOM 2316 O O . ARG B 1 67 ? 23.665 45.237 17.480 1.00 17.72 329 ARG B O 1
ATOM 2324 N N . LEU B 1 68 ? 22.069 46.624 16.719 1.00 16.26 330 LEU B N 1
ATOM 2325 C CA . LEU B 1 68 ? 21.021 45.600 16.758 1.00 14.99 330 LEU B CA 1
ATOM 2326 C C . LEU B 1 68 ? 21.335 44.446 15.800 1.00 14.75 330 LEU B C 1
ATOM 2327 O O . LEU B 1 68 ? 21.295 43.274 16.185 1.00 15.71 330 LEU B O 1
ATOM 2332 N N . LEU B 1 69 ? 21.669 44.780 14.558 1.00 14.80 331 LEU B N 1
ATOM 2333 C CA . LEU B 1 69 ? 21.993 43.782 13.553 1.00 14.77 331 LEU B CA 1
ATOM 2334 C C . LEU B 1 69 ? 23.250 42.979 13.887 1.00 16.39 331 LEU B C 1
ATOM 2335 O O . LEU B 1 69 ? 23.288 41.754 13.695 1.00 15.53 331 LEU B O 1
ATOM 2340 N N . GLU B 1 70 ? 24.283 43.654 14.379 1.00 17.43 332 GLU B N 1
ATOM 2341 C CA . GLU B 1 70 ? 25.521 42.960 14.731 1.00 19.47 332 GLU B CA 1
ATOM 2342 C C . GLU B 1 70 ? 25.269 41.938 15.835 1.00 19.39 332 GLU B C 1
ATOM 2343 O O . GLU B 1 70 ? 25.893 40.881 15.879 1.00 20.22 332 GLU B O 1
ATOM 2349 N N . SER B 1 71 ? 24.343 42.254 16.722 1.00 18.64 333 SER B N 1
ATOM 2350 C CA . SER B 1 71 ? 24.038 41.369 17.831 1.00 19.76 333 SER B CA 1
ATOM 2351 C C . SER B 1 71 ? 23.153 40.147 17.524 1.00 18.79 333 SER B C 1
ATOM 2352 O O . SER B 1 71 ? 23.367 39.061 18.064 1.00 20.35 333 SER B O 1
ATOM 2355 N N . CYS B 1 72 ? 22.191 40.307 16.628 1.00 17.73 334 CYS B N 1
ATOM 2356 C CA . CYS B 1 72 ? 21.230 39.243 16.331 1.00 16.99 334 CYS B CA 1
ATOM 2357 C C . CYS B 1 72 ? 21.303 38.518 14.987 1.00 15.72 334 CYS B C 1
ATOM 2358 O O . CYS B 1 72 ? 20.524 37.605 14.763 1.00 15.16 334 CYS B O 1
ATOM 2361 N N . TRP B 1 73 ? 22.217 38.892 14.102 1.00 15.55 335 TRP B N 1
ATOM 2362 C CA . TRP B 1 73 ? 22.218 38.287 12.779 1.00 14.67 335 TRP B CA 1
ATOM 2363 C C . TRP B 1 73 ? 22.185 36.763 12.697 1.00 14.00 335 TRP B C 1
ATOM 2364 O O . TRP B 1 73 ? 21.391 36.221 11.933 1.00 13.50 335 TRP B O 1
ATOM 2375 N N . MET B 1 74 ? 22.995 36.056 13.474 1.00 13.69 336 MET B N 1
ATOM 2376 C CA . MET B 1 74 ? 22.957 34.593 13.384 1.00 14.50 336 MET B CA 1
ATOM 2377 C C . MET B 1 74 ? 21.615 34.031 13.887 1.00 14.46 336 MET B C 1
ATOM 2378 O O . MET B 1 74 ? 21.077 33.085 13.318 1.00 13.76 336 MET B O 1
ATOM 2383 N N . GLU B 1 75 ? 21.079 34.631 14.944 1.00 14.25 337 GLU B N 1
ATOM 2384 C CA . GLU B 1 75 ? 19.801 34.211 15.518 1.00 15.23 337 GLU B CA 1
ATOM 2385 C C . GLU B 1 75 ? 18.688 34.417 14.478 1.00 14.53 337 GLU B C 1
ATOM 2386 O O . GLU B 1 75 ? 17.836 33.541 14.280 1.00 13.17 337 GLU B O 1
ATOM 2392 N N . VAL B 1 76 ? 18.707 35.570 13.809 1.00 13.56 338 VAL B N 1
ATOM 2393 C CA . VAL B 1 76 ? 17.717 35.846 12.778 1.00 13.39 338 VAL B CA 1
ATOM 2394 C C . VAL B 1 76 ? 17.878 34.838 11.642 1.00 12.69 338 VAL B C 1
ATOM 2395 O O . VAL B 1 76 ? 16.892 34.300 11.152 1.00 12.48 338 VAL B O 1
ATOM 2399 N N . LEU B 1 77 ? 19.118 34.561 11.247 1.00 12.03 339 LEU B N 1
ATOM 2400 C CA . LEU B 1 77 ? 19.373 33.582 10.193 1.00 13.00 339 LEU B CA 1
ATOM 2401 C C . LEU B 1 77 ? 18.871 32.184 10.577 1.00 12.71 339 LEU B C 1
ATOM 2402 O O . LEU B 1 77 ? 18.279 31.486 9.757 1.00 13.34 339 LEU B O 1
ATOM 2407 N N . MET B 1 78 ? 19.107 31.767 11.818 1.00 13.25 340 MET B N 1
ATOM 2408 C CA . MET B 1 78 ? 18.662 30.433 12.246 1.00 13.19 340 MET B CA 1
ATOM 2409 C C . MET B 1 78 ? 17.150 30.322 12.435 1.00 13.81 340 MET B C 1
ATOM 2410 O O . MET B 1 78 ? 16.557 29.260 12.227 1.00 13.37 340 MET B O 1
ATOM 2415 N N . MET B 1 79 ? 16.518 31.418 12.827 1.00 13.42 341 MET B N 1
ATOM 2416 C CA . MET B 1 79 ? 15.069 31.425 12.961 1.00 14.48 341 MET B CA 1
ATOM 2417 C C . MET B 1 79 ? 14.495 31.152 11.548 1.00 14.86 341 MET B C 1
ATOM 2418 O O . MET B 1 79 ? 13.583 30.326 11.371 1.00 13.88 341 MET B O 1
ATOM 2423 N N . GLY B 1 80 ? 15.024 31.860 10.552 1.00 14.63 342 GLY B N 1
ATOM 2424 C CA . GLY B 1 80 ? 14.564 31.662 9.182 1.00 16.86 342 GLY B CA 1
ATOM 2425 C C . GLY B 1 80 ? 14.796 30.218 8.749 1.00 17.77 342 GLY B C 1
ATOM 2426 O O . GLY B 1 80 ? 13.901 29.563 8.211 1.00 18.72 342 GLY B O 1
ATOM 2427 N N . LEU B 1 81 ? 16.005 29.723 8.989 1.00 17.82 343 LEU B N 1
ATOM 2428 C CA . LEU B 1 81 ? 16.362 28.354 8.649 1.00 19.15 343 LEU B CA 1
ATOM 2429 C C . LEU B 1 81 ? 15.339 27.357 9.194 1.00 19.99 343 LEU B C 1
ATOM 2430 O O . LEU B 1 81 ? 14.843 26.501 8.465 1.00 18.76 343 LEU B O 1
ATOM 2435 N N . MET B 1 82 ? 15.040 27.472 10.483 1.00 20.17 344 MET B N 1
ATOM 2436 C CA . MET B 1 82 ? 14.081 26.580 11.129 1.00 20.64 344 MET B CA 1
ATOM 2437 C C . MET B 1 82 ? 12.669 26.713 10.550 1.00 21.08 344 MET B C 1
ATOM 2438 O O . MET B 1 82 ? 11.943 25.722 10.438 1.00 20.87 344 MET B O 1
ATOM 2443 N N . TRP B 1 83 ? 12.270 27.924 10.173 1.00 19.73 345 TRP B N 1
ATOM 2444 C CA . TRP B 1 83 ? 10.949 28.085 9.595 1.00 19.82 345 TRP B CA 1
ATOM 2445 C C . TRP B 1 83 ? 10.899 27.357 8.252 1.00 20.16 345 TRP B C 1
ATOM 2446 O O . TRP B 1 83 ? 9.926 26.664 7.958 1.00 20.51 345 TRP B O 1
ATOM 2457 N N . ARG B 1 84 ? 11.945 27.505 7.445 1.00 19.54 346 ARG B N 1
ATOM 2458 C CA . ARG B 1 84 ? 11.989 26.844 6.146 1.00 20.83 346 ARG B CA 1
ATOM 2459 C C . ARG B 1 84 ? 12.012 25.331 6.284 1.00 21.85 346 ARG B C 1
ATOM 2460 O O . ARG B 1 84 ? 11.679 24.619 5.340 1.00 23.42 346 ARG B O 1
ATOM 2468 N N . SER B 1 85 ? 12.428 24.846 7.450 1.00 22.22 347 SER B N 1
ATOM 2469 C CA . SER B 1 85 ? 12.524 23.417 7.694 1.00 23.14 347 SER B CA 1
ATOM 2470 C C . SER B 1 85 ? 11.311 22.867 8.418 1.00 24.21 347 SER B C 1
ATOM 2471 O O . SER B 1 85 ? 11.207 21.664 8.627 1.00 23.92 347 SER B O 1
ATOM 2474 N N . ILE B 1 86 ? 10.401 23.755 8.799 1.00 26.70 348 ILE B N 1
ATOM 2475 C CA . ILE B 1 86 ? 9.205 23.370 9.537 1.00 29.32 348 ILE B CA 1
ATOM 2476 C C . ILE B 1 86 ? 8.430 22.186 8.933 1.00 31.23 348 ILE B C 1
ATOM 2477 O O . ILE B 1 86 ? 8.005 21.288 9.659 1.00 31.37 348 ILE B O 1
ATOM 2482 N N . ASP B 1 87 ? 8.263 22.173 7.614 1.00 33.36 349 ASP B N 1
ATOM 2483 C CA . ASP B 1 87 ? 7.501 21.105 6.963 1.00 35.39 349 ASP B CA 1
ATOM 2484 C C . ASP B 1 87 ? 8.317 20.022 6.250 1.00 36.26 349 ASP B C 1
ATOM 2485 O O . ASP B 1 87 ? 7.831 19.379 5.315 1.00 36.61 349 ASP B O 1
ATOM 2490 N N . HIS B 1 88 ? 9.556 19.827 6.689 1.00 36.94 350 HIS B N 1
ATOM 2491 C CA . HIS B 1 88 ? 10.430 18.796 6.135 1.00 36.93 350 HIS B CA 1
ATOM 2492 C C . HIS B 1 88 ? 11.203 18.207 7.309 1.00 35.92 350 HIS B C 1
ATOM 2493 O O . HIS B 1 88 ? 12.421 18.335 7.378 1.00 36.32 350 HIS B O 1
ATOM 2500 N N . PRO B 1 89 ? 10.499 17.557 8.251 1.00 35.43 351 PRO B N 1
ATOM 2501 C CA . PRO B 1 89 ? 11.091 16.937 9.445 1.00 34.61 351 PRO B CA 1
ATOM 2502 C C . PRO B 1 89 ? 12.337 16.079 9.208 1.00 34.05 351 PRO B C 1
ATOM 2503 O O . PRO B 1 89 ? 12.447 15.388 8.195 1.00 33.36 351 PRO B O 1
ATOM 2507 N N . GLY B 1 90 ? 13.265 16.127 10.163 1.00 32.68 352 GLY B N 1
ATOM 2508 C CA . GLY B 1 90 ? 14.502 15.377 10.048 1.00 31.47 352 GLY B CA 1
ATOM 2509 C C . GLY B 1 90 ? 15.496 16.026 9.097 1.00 31.00 352 GLY B C 1
ATOM 2510 O O . GLY B 1 90 ? 16.636 15.564 8.954 1.00 30.98 352 GLY B O 1
ATOM 2511 N N . LYS B 1 91 ? 15.082 17.123 8.468 1.00 29.94 353 LYS B N 1
ATOM 2512 C CA . LYS B 1 91 ? 15.928 17.815 7.499 1.00 28.78 353 LYS B CA 1
ATOM 2513 C C . LYS B 1 91 ? 16.056 19.331 7.775 1.00 27.27 353 LYS B C 1
ATOM 2514 O O . LYS B 1 91 ? 15.193 19.940 8.422 1.00 26.98 353 LYS B O 1
ATOM 2520 N N . LEU B 1 92 ? 17.146 19.929 7.305 1.00 24.78 354 LEU B N 1
ATOM 2521 C CA . LEU B 1 92 ? 17.346 21.365 7.445 1.00 24.11 354 LEU B CA 1
ATOM 2522 C C . LEU B 1 92 ? 17.383 21.892 6.023 1.00 23.64 354 LEU B C 1
ATOM 2523 O O . LEU B 1 92 ? 18.252 21.511 5.233 1.00 23.33 354 LEU B O 1
ATOM 2528 N N . ILE B 1 93 ? 16.421 22.749 5.697 1.00 22.64 355 ILE B N 1
ATOM 2529 C CA . ILE B 1 93 ? 16.308 23.314 4.357 1.00 22.39 355 ILE B CA 1
ATOM 2530 C C . ILE B 1 93 ? 17.037 24.647 4.268 1.00 22.22 355 ILE B C 1
ATOM 2531 O O . ILE B 1 93 ? 16.421 25.701 4.422 1.00 20.41 355 ILE B O 1
ATOM 2536 N N . PHE B 1 94 ? 18.349 24.598 4.038 1.00 21.81 356 PHE B N 1
ATOM 2537 C CA . PHE B 1 94 ? 19.144 25.816 3.935 1.00 22.33 356 PHE B CA 1
ATOM 2538 C C . PHE B 1 94 ? 18.732 26.621 2.708 1.00 22.80 356 PHE B C 1
ATOM 2539 O O . PHE B 1 94 ? 18.706 27.855 2.738 1.00 21.81 356 PHE B O 1
ATOM 2547 N N . ALA B 1 95 ? 18.415 25.908 1.633 1.00 23.58 357 ALA B N 1
ATOM 2548 C CA . ALA B 1 95 ? 17.972 26.524 0.390 1.00 25.35 357 ALA B CA 1
ATOM 2549 C C . ALA B 1 95 ? 17.352 25.427 -0.452 1.00 26.72 357 ALA B C 1
ATOM 2550 O O . ALA B 1 95 ? 17.566 24.242 -0.191 1.00 25.86 357 ALA B O 1
ATOM 2552 N N . PRO B 1 96 ? 16.566 25.810 -1.467 1.00 28.16 358 PRO B N 1
ATOM 2553 C CA . PRO B 1 96 ? 15.915 24.842 -2.345 1.00 29.56 358 PRO B CA 1
ATOM 2554 C C . PRO B 1 96 ? 16.808 23.675 -2.751 1.00 30.76 358 PRO B C 1
ATOM 2555 O O . PRO B 1 96 ? 16.414 22.521 -2.611 1.00 30.79 358 PRO B O 1
ATOM 2559 N N . ASP B 1 97 ? 18.010 23.962 -3.246 1.00 32.45 359 ASP B N 1
ATOM 2560 C CA . ASP B 1 97 ? 18.904 22.880 -3.662 1.00 34.32 359 ASP B CA 1
ATOM 2561 C C . ASP B 1 97 ? 19.974 22.496 -2.639 1.00 34.28 359 ASP B C 1
ATOM 2562 O O . ASP B 1 97 ? 20.982 21.870 -2.979 1.00 34.43 359 ASP B O 1
ATOM 2567 N N . LEU B 1 98 ? 19.758 22.871 -1.384 1.00 34.09 360 LEU B N 1
ATOM 2568 C CA . LEU B 1 98 ? 20.710 22.552 -0.331 1.00 33.91 360 LEU B CA 1
ATOM 2569 C C . LEU B 1 98 ? 19.917 22.103 0.881 1.00 33.94 360 LEU B C 1
ATOM 2570 O O . LEU B 1 98 ? 19.679 22.869 1.818 1.00 32.56 360 LEU B O 1
ATOM 2575 N N . VAL B 1 99 ? 19.487 20.852 0.827 1.00 34.20 361 VAL B N 1
ATOM 2576 C CA . VAL B 1 99 ? 18.711 20.237 1.888 1.00 35.44 361 VAL B CA 1
ATOM 2577 C C . VAL B 1 99 ? 19.668 19.292 2.598 1.00 36.78 361 VAL B C 1
ATOM 2578 O O . VAL B 1 99 ? 19.977 18.212 2.089 1.00 36.33 361 VAL B O 1
ATOM 2582 N N . LEU B 1 100 ? 20.148 19.708 3.765 1.00 38.09 362 LEU B N 1
ATOM 2583 C CA . LEU B 1 100 ? 21.102 18.905 4.517 1.00 39.74 362 LEU B CA 1
ATOM 2584 C C . LEU B 1 100 ? 20.469 18.061 5.591 1.00 41.29 362 LEU B C 1
ATOM 2585 O O . LEU B 1 100 ? 19.576 18.502 6.316 1.00 41.31 362 LEU B O 1
ATOM 2590 N N . ASP B 1 101 ? 20.959 16.835 5.691 1.00 43.66 363 ASP B N 1
ATOM 2591 C CA . ASP B 1 101 ? 20.455 15.889 6.667 1.00 45.77 363 ASP B CA 1
ATOM 2592 C C . ASP B 1 101 ? 21.251 16.016 7.954 1.00 46.48 363 ASP B C 1
ATOM 2593 O O . ASP B 1 101 ? 22.388 16.495 7.956 1.00 45.83 363 ASP B O 1
ATOM 2598 N N . ARG B 1 102 ? 20.637 15.596 9.052 1.00 47.99 364 ARG B N 1
ATOM 2599 C CA . ARG B 1 102 ? 21.286 15.646 10.350 1.00 49.31 364 ARG B CA 1
ATOM 2600 C C . ARG B 1 102 ? 22.650 14.989 10.234 1.00 49.83 364 ARG B C 1
ATOM 2601 O O . ARG B 1 102 ? 23.656 15.520 10.701 1.00 49.93 364 ARG B O 1
ATOM 2609 N N . ASP B 1 103 ? 22.668 13.832 9.583 1.00 50.89 365 ASP B N 1
ATOM 2610 C CA . ASP B 1 103 ? 23.888 13.062 9.400 1.00 51.53 365 ASP B CA 1
ATOM 2611 C C . ASP B 1 103 ? 24.985 13.730 8.566 1.00 51.33 365 ASP B C 1
ATOM 2612 O O . ASP B 1 103 ? 26.165 13.528 8.843 1.00 51.63 365 ASP B O 1
ATOM 2617 N N . GLU B 1 104 ? 24.622 14.518 7.554 1.00 51.00 366 GLU B N 1
ATOM 2618 C CA . GLU B 1 104 ? 25.638 15.177 6.725 1.00 50.53 366 GLU B CA 1
ATOM 2619 C C . GLU B 1 104 ? 26.472 16.192 7.503 1.00 50.00 366 GLU B C 1
ATOM 2620 O O . GLU B 1 104 ? 27.387 16.803 6.955 1.00 49.60 366 GLU B O 1
ATOM 2626 N N . GLY B 1 105 ? 26.144 16.375 8.778 1.00 49.62 367 GLY B N 1
ATOM 2627 C CA . GLY B 1 105 ? 26.893 17.302 9.602 1.00 49.09 367 GLY B CA 1
ATOM 2628 C C . GLY B 1 105 ? 28.190 16.660 10.053 1.00 48.70 367 GLY B C 1
ATOM 2629 O O . GLY B 1 105 ? 29.089 17.338 10.535 1.00 48.83 367 GLY B O 1
ATOM 2630 N N . LYS B 1 106 ? 28.283 15.345 9.881 1.00 48.39 368 LYS B N 1
ATOM 2631 C CA . LYS B 1 106 ? 29.467 14.582 10.274 1.00 48.46 368 LYS B CA 1
ATOM 2632 C C . LYS B 1 106 ? 30.766 15.106 9.669 1.00 48.04 368 LYS B C 1
ATOM 2633 O O . LYS B 1 106 ? 31.794 15.160 10.349 1.00 47.88 368 LYS B O 1
ATOM 2639 N N . CYS B 1 107 ? 30.726 15.490 8.395 1.00 47.48 369 CYS B N 1
ATOM 2640 C CA . CYS B 1 107 ? 31.931 15.961 7.718 1.00 47.29 369 CYS B CA 1
ATOM 2641 C C . CYS B 1 107 ? 32.593 17.185 8.345 1.00 46.74 369 CYS B C 1
ATOM 2642 O O . CYS B 1 107 ? 33.779 17.436 8.115 1.00 46.97 369 CYS B O 1
ATOM 2645 N N . VAL B 1 108 ? 31.843 17.950 9.133 1.00 45.77 370 VAL B N 1
ATOM 2646 C CA . VAL B 1 108 ? 32.423 19.114 9.788 1.00 44.88 370 VAL B CA 1
ATOM 2647 C C . VAL B 1 108 ? 32.409 18.897 11.289 1.00 44.40 370 VAL B C 1
ATOM 2648 O O . VAL B 1 108 ? 31.357 18.860 11.919 1.00 43.99 370 VAL B O 1
ATOM 2652 N N . GLU B 1 109 ? 33.592 18.747 11.862 1.00 43.80 371 GLU B N 1
ATOM 2653 C CA . GLU B 1 109 ? 33.705 18.524 13.290 1.00 43.44 371 GLU B CA 1
ATOM 2654 C C . GLU B 1 109 ? 33.090 19.660 14.102 1.00 42.23 371 GLU B C 1
ATOM 2655 O O . GLU B 1 109 ? 33.529 20.808 14.020 1.00 41.85 371 GLU B O 1
ATOM 2661 N N . GLY B 1 110 ? 32.068 19.325 14.884 1.00 41.06 372 GLY B N 1
ATOM 2662 C CA . GLY B 1 110 ? 31.410 20.313 15.717 1.00 39.57 372 GLY B CA 1
ATOM 2663 C C . GLY B 1 110 ? 30.072 20.781 15.185 1.00 38.62 372 GLY B C 1
ATOM 2664 O O . GLY B 1 110 ? 29.293 21.390 15.916 1.00 38.14 372 GLY B O 1
ATOM 2665 N N . ILE B 1 111 ? 29.805 20.497 13.914 1.00 37.40 373 ILE B N 1
ATOM 2666 C CA . ILE B 1 111 ? 28.554 20.910 13.277 1.00 37.07 373 ILE B CA 1
ATOM 2667 C C . ILE B 1 111 ? 27.337 20.097 13.685 1.00 36.08 373 ILE B C 1
ATOM 2668 O O . ILE B 1 111 ? 26.255 20.648 13.897 1.00 35.02 373 ILE B O 1
ATOM 2673 N N . LEU B 1 112 ? 27.515 18.783 13.760 1.00 35.37 374 LEU B N 1
ATOM 2674 C CA . LEU B 1 112 ? 26.428 17.879 14.104 1.00 35.39 374 LEU B CA 1
ATOM 2675 C C . LEU B 1 112 ? 25.684 18.336 15.351 1.00 35.00 374 LEU B C 1
ATOM 2676 O O . LEU B 1 112 ? 24.457 18.270 15.409 1.00 35.26 374 LEU B O 1
ATOM 2681 N N . GLU B 1 113 ? 26.428 18.805 16.344 1.00 34.67 375 GLU B N 1
ATOM 2682 C CA . GLU B 1 113 ? 25.830 19.285 17.577 1.00 34.46 375 GLU B CA 1
ATOM 2683 C C . GLU B 1 113 ? 24.891 20.450 17.285 1.00 32.66 375 GLU B C 1
ATOM 2684 O O . GLU B 1 113 ? 23.824 20.542 17.880 1.00 31.91 375 GLU B O 1
ATOM 2690 N N . ILE B 1 114 ? 25.291 21.332 16.368 1.00 31.05 376 ILE B N 1
ATOM 2691 C CA . ILE B 1 114 ? 24.467 22.485 16.002 1.00 29.75 376 ILE B CA 1
ATOM 2692 C C . ILE B 1 114 ? 23.231 22.038 15.225 1.00 28.90 376 ILE B C 1
ATOM 2693 O O . ILE B 1 114 ? 22.129 22.530 15.464 1.00 27.87 376 ILE B O 1
ATOM 2698 N N . PHE B 1 115 ? 23.422 21.115 14.283 1.00 27.94 377 PHE B N 1
ATOM 2699 C CA . PHE B 1 115 ? 22.313 20.600 13.485 1.00 27.58 377 PHE B CA 1
ATOM 2700 C C . PHE B 1 115 ? 21.293 19.954 14.402 1.00 27.32 377 PHE B C 1
ATOM 2701 O O . PHE B 1 115 ? 20.084 20.113 14.216 1.00 26.11 377 PHE B O 1
ATOM 2709 N N . ASP B 1 116 ? 21.782 19.224 15.400 1.00 27.79 378 ASP B N 1
ATOM 2710 C CA . ASP B 1 116 ? 20.883 18.573 16.349 1.00 28.51 378 ASP B CA 1
ATOM 2711 C C . ASP B 1 116 ? 20.030 19.598 17.087 1.00 27.48 378 ASP B C 1
ATOM 2712 O O . ASP B 1 116 ? 18.818 19.435 17.200 1.00 27.38 378 ASP B O 1
ATOM 2717 N N . MET B 1 117 ? 20.668 20.652 17.588 1.00 26.42 379 MET B N 1
ATOM 2718 C CA . MET B 1 117 ? 19.958 21.700 18.306 1.00 26.52 379 MET B CA 1
ATOM 2719 C C . MET B 1 117 ? 18.891 22.323 17.420 1.00 25.62 379 MET B C 1
ATOM 2720 O O . MET B 1 117 ? 17.737 22.441 17.816 1.00 25.34 379 MET B O 1
ATOM 2725 N N . LEU B 1 118 ? 19.293 22.732 16.221 1.00 24.34 380 LEU B N 1
ATOM 2726 C CA . LEU B 1 118 ? 18.379 23.357 15.272 1.00 23.85 380 LEU B CA 1
ATOM 2727 C C . LEU B 1 118 ? 17.200 22.459 14.958 1.00 23.59 380 LEU B C 1
ATOM 2728 O O . LEU B 1 118 ? 16.057 22.919 14.933 1.00 24.18 380 LEU B O 1
ATOM 2733 N N . LEU B 1 119 ? 17.476 21.178 14.719 1.00 23.46 381 LEU B N 1
ATOM 2734 C CA . LEU B 1 119 ? 16.420 20.216 14.423 1.00 23.21 381 LEU B CA 1
ATOM 2735 C C . LEU B 1 119 ? 15.472 20.034 15.605 1.00 23.00 381 LEU B C 1
ATOM 2736 O O . LEU B 1 119 ? 14.253 19.968 15.437 1.00 22.66 381 LEU B O 1
ATOM 2741 N N . ALA B 1 120 ? 16.035 19.948 16.804 1.00 22.70 382 ALA B N 1
ATOM 2742 C CA . ALA B 1 120 ? 15.218 19.775 17.988 1.00 22.94 382 ALA B CA 1
ATOM 2743 C C . ALA B 1 120 ? 14.333 20.99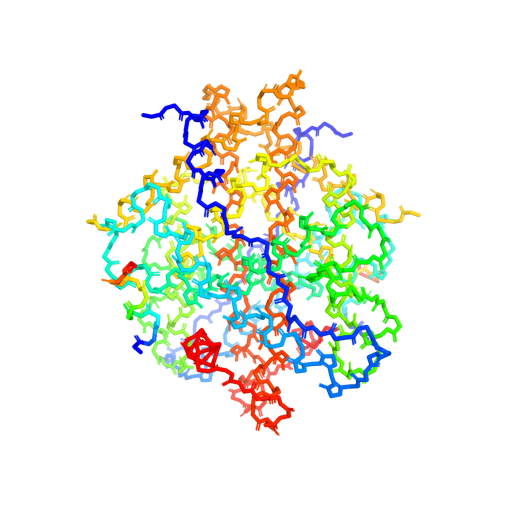5 18.152 1.00 22.86 382 ALA B C 1
ATOM 2744 O O . ALA B 1 120 ? 13.137 20.868 18.380 1.00 23.44 382 ALA B O 1
ATOM 2746 N N . THR B 1 121 ? 14.911 22.184 18.026 1.00 22.32 383 THR B N 1
ATOM 2747 C CA . THR B 1 121 ? 14.112 23.387 18.182 1.00 21.30 383 THR B CA 1
ATOM 2748 C C . THR B 1 121 ? 13.048 23.457 17.095 1.00 21.24 383 THR B C 1
ATOM 2749 O O . THR B 1 121 ? 11.911 23.839 17.360 1.00 20.05 383 THR B O 1
ATOM 2753 N N . THR B 1 122 ? 13.419 23.075 15.877 1.00 21.32 384 THR B N 1
ATOM 2754 C CA . THR B 1 122 ? 12.476 23.078 14.778 1.00 22.48 384 THR B CA 1
ATOM 2755 C C . THR B 1 122 ? 11.322 22.159 15.150 1.00 23.16 384 THR B C 1
ATOM 2756 O O . THR B 1 122 ? 10.166 22.523 14.980 1.00 23.52 384 THR B O 1
ATOM 2760 N N . SER B 1 123 ? 11.638 20.974 15.671 1.00 23.97 385 SER B N 1
ATOM 2761 C CA . SER B 1 123 ? 10.600 20.027 16.089 1.00 24.83 385 SER B CA 1
ATOM 2762 C C . SER B 1 123 ? 9.643 20.694 17.066 1.00 24.75 385 SER B C 1
ATOM 2763 O O . SER B 1 123 ? 8.432 20.530 16.970 1.00 24.54 385 SER B O 1
ATOM 2766 N N . ARG B 1 124 ? 10.190 21.457 18.003 1.00 24.70 386 ARG B N 1
ATOM 2767 C CA . ARG B 1 124 ? 9.357 22.130 18.979 1.00 25.71 386 ARG B CA 1
ATOM 2768 C C . ARG B 1 124 ? 8.408 23.138 18.339 1.00 25.12 386 ARG B C 1
ATOM 2769 O O . ARG B 1 124 ? 7.279 23.293 18.786 1.00 24.57 386 ARG B O 1
ATOM 2777 N N . PHE B 1 125 ? 8.865 23.843 17.307 1.00 24.46 387 PHE B N 1
ATOM 2778 C CA . PHE B 1 125 ? 7.991 24.806 16.648 1.00 24.16 387 PHE B CA 1
ATOM 2779 C C . PHE B 1 125 ? 6.909 24.014 15.900 1.00 24.16 387 PHE B C 1
ATOM 2780 O O . PHE B 1 125 ? 5.751 24.433 15.830 1.00 23.27 387 PHE B O 1
ATOM 2788 N N . ARG B 1 126 ? 7.294 22.862 15.358 1.00 24.56 388 ARG B N 1
ATOM 2789 C CA . ARG B 1 126 ? 6.359 21.992 14.649 1.00 25.94 388 ARG B CA 1
ATOM 2790 C C . ARG B 1 126 ? 5.291 21.502 15.642 1.00 26.17 388 ARG B C 1
ATOM 2791 O O . ARG B 1 126 ? 4.113 21.446 15.310 1.00 25.45 388 ARG B O 1
ATOM 2799 N N . GLU B 1 127 ? 5.717 21.165 16.861 1.00 26.74 389 GLU B N 1
ATOM 2800 C CA . GLU B 1 127 ? 4.812 20.689 17.918 1.00 27.60 389 GLU B CA 1
ATOM 2801 C C . GLU B 1 127 ? 3.803 21.774 18.307 1.00 26.43 389 GLU B C 1
ATOM 2802 O O . GLU B 1 127 ? 2.622 21.494 18.533 1.00 26.04 389 GLU B O 1
ATOM 2808 N N . LEU B 1 128 ? 4.273 23.013 18.395 1.00 25.04 390 LEU B N 1
ATOM 2809 C CA . LEU B 1 128 ? 3.401 24.132 18.729 1.00 22.92 390 LEU B CA 1
ATOM 2810 C C . LEU B 1 128 ? 2.622 24.578 17.486 1.00 21.72 390 LEU B C 1
ATOM 2811 O O . LEU B 1 128 ? 1.739 25.430 17.571 1.00 20.20 390 LEU B O 1
ATOM 2816 N N . LYS B 1 129 ? 2.933 23.986 16.339 1.00 18.96 391 LYS B N 1
ATOM 2817 C CA . LYS B 1 129 ? 2.275 24.375 15.102 1.00 18.99 391 LYS B CA 1
ATOM 2818 C C . LYS B 1 129 ? 2.405 25.899 14.851 1.00 17.05 391 LYS B C 1
ATOM 2819 O O . LYS B 1 129 ? 1.415 26.616 14.687 1.00 15.23 391 LYS B O 1
ATOM 2825 N N . LEU B 1 130 ? 3.648 26.375 14.827 1.00 16.92 392 LEU B N 1
ATOM 2826 C CA . LEU B 1 130 ? 3.959 27.785 14.583 1.00 15.23 392 LEU B CA 1
ATOM 2827 C C . LEU B 1 130 ? 3.354 28.203 13.254 1.00 15.70 392 LEU B C 1
ATOM 2828 O O . LEU B 1 130 ? 3.510 27.505 12.259 1.00 15.07 392 LEU B O 1
ATOM 2833 N N . GLN B 1 131 ? 2.667 29.336 13.233 1.00 15.33 393 GLN B N 1
ATOM 2834 C CA . GLN B 1 131 ? 2.057 29.813 12.000 1.00 16.11 393 GLN B CA 1
ATOM 2835 C C . GLN B 1 131 ? 2.919 30.917 11.376 1.00 16.06 393 GLN B C 1
ATOM 2836 O O . GLN B 1 131 ? 3.666 31.615 12.059 1.00 14.52 393 GLN B O 1
ATOM 2842 N N . HIS B 1 132 ? 2.805 31.055 10.060 1.00 16.05 394 HIS B N 1
ATOM 2843 C CA . HIS B 1 132 ? 3.571 32.040 9.321 1.00 14.67 394 HIS B CA 1
ATOM 2844 C C . HIS B 1 132 ? 3.528 33.421 9.974 1.00 14.10 394 HIS B C 1
ATOM 2845 O O . HIS B 1 132 ? 4.567 34.004 10.247 1.00 13.70 394 HIS B O 1
ATOM 2852 N N . LYS B 1 133 ? 2.340 33.947 10.244 1.00 14.43 395 LYS B N 1
ATOM 2853 C CA . LYS B 1 133 ? 2.260 35.278 10.836 1.00 15.52 395 LYS B CA 1
ATOM 2854 C C . LYS B 1 133 ? 2.845 35.407 12.249 1.00 15.13 395 LYS B C 1
ATOM 2855 O O . LYS B 1 133 ? 3.230 36.509 12.651 1.00 13.47 395 LYS B O 1
ATOM 2861 N N . GLU B 1 134 ? 2.907 34.305 13.004 1.00 14.80 396 GLU B N 1
ATOM 2862 C CA . GLU B 1 134 ? 3.500 34.369 14.347 1.00 13.91 396 GLU B CA 1
ATOM 2863 C C . GLU B 1 134 ? 5.008 34.408 14.093 1.00 12.73 396 GLU B C 1
ATOM 2864 O O . GLU B 1 134 ? 5.743 35.137 14.742 1.00 11.71 396 GLU B O 1
ATOM 2870 N N . TYR B 1 135 ? 5.448 33.607 13.129 1.00 12.89 397 TYR B N 1
ATOM 2871 C CA . TYR B 1 135 ? 6.858 33.561 12.738 1.00 13.24 397 TYR B CA 1
ATOM 2872 C C . TYR B 1 135 ? 7.359 34.967 12.323 1.00 12.34 397 TYR B C 1
ATOM 2873 O O . TYR B 1 135 ? 8.419 35.396 12.746 1.00 12.96 397 TYR B O 1
ATOM 2882 N N . LEU B 1 136 ? 6.599 35.679 11.497 1.00 12.39 398 LEU B N 1
ATOM 2883 C CA . LEU B 1 136 ? 6.991 37.026 11.076 1.00 11.71 398 LEU B CA 1
ATOM 2884 C C . LEU B 1 136 ? 7.245 37.949 12.292 1.00 11.59 398 LEU B C 1
ATOM 2885 O O . LEU B 1 136 ? 8.257 38.642 12.351 1.00 10.52 398 LEU B O 1
ATOM 2890 N N . CYS B 1 137 ? 6.324 37.947 13.249 1.00 11.55 399 CYS B N 1
ATOM 2891 C CA . CYS B 1 137 ? 6.456 38.778 14.451 1.00 12.85 399 CYS B CA 1
ATOM 2892 C C . CYS B 1 137 ? 7.644 38.398 15.303 1.00 12.43 399 CYS B C 1
ATOM 2893 O O . CYS B 1 137 ? 8.413 39.271 15.721 1.00 14.67 399 CYS B O 1
ATOM 2896 N N . VAL B 1 138 ? 7.794 37.100 15.567 1.00 13.03 400 VAL B N 1
ATOM 2897 C CA . VAL B 1 138 ? 8.902 36.587 16.373 1.00 11.71 400 VAL B CA 1
ATOM 2898 C C . VAL B 1 138 ? 10.279 36.950 15.806 1.00 11.99 400 VAL B C 1
ATOM 2899 O O . VAL B 1 138 ? 11.177 37.352 16.556 1.00 12.66 400 VAL B O 1
ATOM 2903 N N . LYS B 1 139 ? 10.452 36.817 14.492 1.00 11.42 401 LYS B N 1
ATOM 2904 C CA . LYS B 1 139 ? 11.736 37.122 13.876 1.00 11.19 401 LYS B CA 1
ATOM 2905 C C . LYS B 1 139 ? 12.063 38.601 14.031 1.00 10.59 401 LYS B C 1
ATOM 2906 O O . LYS B 1 139 ? 13.207 38.963 14.281 1.00 10.66 401 LYS B O 1
ATOM 2912 N N . ALA B 1 140 ? 11.057 39.461 13.902 1.00 11.07 402 ALA B N 1
ATOM 2913 C CA . ALA B 1 140 ? 11.289 40.884 14.056 1.00 11.67 402 ALA B CA 1
ATOM 2914 C C . ALA B 1 140 ? 11.558 41.184 15.535 1.00 12.04 402 ALA B C 1
ATOM 2915 O O . ALA B 1 140 ? 12.343 42.069 15.858 1.00 12.26 402 ALA B O 1
ATOM 2917 N N . MET B 1 141 ? 10.906 40.458 16.439 1.00 12.86 403 MET B N 1
ATOM 2918 C CA . MET B 1 141 ? 11.148 40.684 17.863 1.00 13.32 403 MET B CA 1
ATOM 2919 C C . MET B 1 141 ? 12.592 40.332 18.225 1.00 13.83 403 MET B C 1
ATOM 2920 O O . MET B 1 141 ? 13.202 40.979 19.075 1.00 13.79 403 MET B O 1
ATOM 2925 N N . ILE B 1 142 ? 13.149 39.324 17.558 1.00 13.47 404 ILE B N 1
ATOM 2926 C CA . ILE B 1 142 ? 14.521 38.917 17.805 1.00 13.37 404 ILE B CA 1
ATOM 2927 C C . ILE B 1 142 ? 15.429 40.114 17.526 1.00 14.53 404 ILE B C 1
ATOM 2928 O O . ILE B 1 142 ? 16.308 40.444 18.324 1.00 14.04 404 ILE B O 1
ATOM 2933 N N . LEU B 1 143 ? 15.209 40.764 16.388 1.00 14.46 405 LEU B N 1
ATOM 2934 C CA . LEU B 1 143 ? 15.998 41.933 16.035 1.00 14.51 405 LEU B CA 1
ATOM 2935 C C . LEU B 1 143 ? 15.804 43.092 17.033 1.00 14.68 405 LEU B C 1
ATOM 2936 O O . LEU B 1 143 ? 16.774 43.639 17.546 1.00 15.30 405 LEU B O 1
ATOM 2941 N N . LEU B 1 144 ? 14.559 43.451 17.323 1.00 13.72 406 LEU B N 1
ATOM 2942 C CA . LEU B 1 144 ? 14.308 44.577 18.214 1.00 15.86 406 LEU B CA 1
ATOM 2943 C C . LEU B 1 144 ? 14.667 44.345 19.683 1.00 16.85 406 LEU B C 1
ATOM 2944 O O . LEU B 1 144 ? 14.920 45.298 20.414 1.00 16.63 406 LEU B O 1
ATOM 2949 N N . ASN B 1 145 ? 14.700 43.084 20.106 1.00 17.67 407 ASN B N 1
ATOM 2950 C CA . ASN B 1 145 ? 15.021 42.749 21.491 1.00 19.30 407 ASN B CA 1
ATOM 2951 C C . ASN B 1 145 ? 16.524 42.542 21.686 1.00 21.52 407 ASN B C 1
ATOM 2952 O O . ASN B 1 145 ? 16.974 42.195 22.781 1.00 22.02 407 ASN B O 1
ATOM 2957 N N . SER B 1 146 ? 17.317 42.751 20.639 1.00 24.97 408 SER B N 1
ATOM 2958 C CA . SER B 1 146 ? 18.754 42.565 20.798 1.00 28.26 408 SER B CA 1
ATOM 2959 C C . SER B 1 146 ? 19.399 43.833 21.349 1.00 30.48 408 SER B C 1
ATOM 2960 O O . SER B 1 146 ? 20.498 44.202 20.951 1.00 31.46 408 SER B O 1
ATOM 2963 N N . SER B 1 147 ? 18.697 44.503 22.261 1.00 33.42 409 SER B N 1
ATOM 2964 C CA . SER B 1 147 ? 19.205 45.718 22.898 1.00 36.61 409 SER B CA 1
ATOM 2965 C C . SER B 1 147 ? 20.442 45.302 23.702 1.00 38.84 409 SER B C 1
ATOM 2966 O O . SER B 1 147 ? 20.633 45.696 24.864 1.00 39.29 409 SER B O 1
ATOM 2968 N N . MET B 1 148 ? 21.260 44.478 23.046 1.00 41.51 410 MET B N 1
ATOM 2969 C CA . MET B 1 148 ? 22.508 43.943 23.569 1.00 42.95 410 MET B CA 1
ATOM 2970 C C . MET B 1 148 ? 23.605 44.839 23.013 1.00 43.22 410 MET B C 1
ATOM 2971 O O . MET B 1 148 ? 23.330 45.714 22.187 1.00 43.44 410 MET B O 1
ATOM 2976 N N . ASP B 1 159 ? 16.305 60.274 22.559 1.00 55.35 421 ASP B N 1
ATOM 2977 C CA . ASP B 1 159 ? 15.737 59.067 23.143 1.00 55.07 421 ASP B CA 1
ATOM 2978 C C . ASP B 1 159 ? 15.483 58.026 22.059 1.00 54.99 421 ASP B C 1
ATOM 2979 O O . ASP B 1 159 ? 14.345 57.786 21.654 1.00 55.17 421 ASP B O 1
ATOM 2981 N N . SER B 1 160 ? 16.562 57.418 21.579 1.00 54.76 422 SER B N 1
ATOM 2982 C CA . SER B 1 160 ? 16.453 56.400 20.549 1.00 54.09 422 SER B CA 1
ATOM 2983 C C . SER B 1 160 ? 16.083 55.078 21.232 1.00 53.87 422 SER B C 1
ATOM 2984 O O . SER B 1 160 ? 15.509 54.188 20.598 1.00 53.80 422 SER B O 1
ATOM 2987 N N . SER B 1 161 ? 16.386 54.966 22.529 1.00 53.18 423 SER B N 1
ATOM 2988 C CA . SER B 1 161 ? 16.065 53.760 23.293 1.00 52.24 423 SER B CA 1
ATOM 2989 C C . SER B 1 161 ? 14.588 53.756 23.691 1.00 51.42 423 SER B C 1
ATOM 2990 O O . SER B 1 161 ? 14.011 52.694 23.942 1.00 51.93 423 SER B O 1
ATOM 2993 N N . ARG B 1 162 ? 13.983 54.938 23.778 1.00 49.90 424 ARG B N 1
ATOM 2994 C CA . ARG B 1 162 ? 12.566 55.020 24.104 1.00 48.30 424 ARG B CA 1
ATOM 2995 C C . ARG B 1 162 ? 11.905 54.432 22.885 1.00 45.97 424 ARG B C 1
ATOM 2996 O O . ARG B 1 162 ? 11.037 53.559 22.979 1.00 45.45 424 ARG B O 1
ATOM 3004 N N . LYS B 1 163 ? 12.354 54.943 21.741 1.00 43.37 425 LYS B N 1
ATOM 3005 C CA . LYS B 1 163 ? 11.869 54.560 20.437 1.00 41.21 425 LYS B CA 1
ATOM 3006 C C . LYS B 1 163 ? 12.049 53.079 20.163 1.00 38.61 425 LYS B C 1
ATOM 3007 O O . LYS B 1 163 ? 11.231 52.481 19.471 1.00 37.97 425 LYS B O 1
ATOM 3013 N N . LEU B 1 164 ? 13.122 52.489 20.683 1.00 36.01 426 LEU B N 1
ATOM 3014 C CA . LEU B 1 164 ? 13.356 51.066 20.466 1.00 33.18 426 LEU B CA 1
ATOM 3015 C C . LEU B 1 164 ? 12.321 50.283 21.256 1.00 31.59 426 LEU B C 1
ATOM 3016 O O . LEU B 1 164 ? 11.712 49.350 20.733 1.00 30.85 426 LEU B O 1
ATOM 3021 N N . ALA B 1 165 ? 12.115 50.676 22.510 1.00 29.85 427 ALA B N 1
ATOM 3022 C CA . ALA B 1 165 ? 11.133 50.020 23.369 1.00 29.38 427 ALA B CA 1
ATOM 3023 C C . ALA B 1 165 ? 9.747 50.099 22.736 1.00 28.84 427 ALA B C 1
ATOM 3024 O O . ALA B 1 165 ? 8.962 49.143 22.794 1.00 28.68 427 ALA B O 1
ATOM 3026 N N . HIS B 1 166 ? 9.455 51.250 22.143 1.00 28.16 428 HIS B N 1
ATOM 3027 C CA . HIS B 1 166 ? 8.172 51.486 21.491 1.00 28.13 428 HIS B CA 1
ATOM 3028 C C . HIS B 1 166 ? 8.019 50.624 20.244 1.00 26.54 428 HIS B C 1
ATOM 3029 O O . HIS B 1 166 ? 6.935 50.139 19.946 1.00 25.93 428 HIS B O 1
ATOM 3036 N N . LEU B 1 167 ? 9.106 50.447 19.507 1.00 25.12 429 LEU B N 1
ATOM 3037 C CA . LEU B 1 167 ? 9.063 49.615 18.312 1.00 24.25 429 LEU B CA 1
ATOM 3038 C C . LEU B 1 167 ? 8.804 48.154 18.694 1.00 22.32 429 LEU B C 1
ATOM 3039 O O . LEU B 1 167 ? 7.968 47.489 18.095 1.00 21.40 429 LEU B O 1
ATOM 3044 N N . LEU B 1 168 ? 9.505 47.669 19.714 1.00 21.86 430 LEU B N 1
ATOM 3045 C CA . LEU B 1 168 ? 9.337 46.287 20.159 1.00 21.68 430 LEU B CA 1
ATOM 3046 C C . LEU B 1 168 ? 7.924 46.041 20.673 1.00 21.15 430 LEU B C 1
ATOM 3047 O O . LEU B 1 168 ? 7.334 44.992 20.418 1.00 20.69 430 LEU B O 1
ATOM 3052 N N . ASN B 1 169 ? 7.377 47.007 21.403 1.00 20.56 431 ASN B N 1
ATOM 3053 C CA . ASN B 1 169 ? 6.020 46.870 21.921 1.00 20.01 431 ASN B CA 1
ATOM 3054 C C . ASN B 1 169 ? 5.029 46.775 20.762 1.00 18.52 431 ASN B C 1
ATOM 3055 O O . ASN B 1 169 ? 4.060 46.038 20.831 1.00 18.65 431 ASN B O 1
ATOM 3060 N N . ALA B 1 170 ? 5.283 47.518 19.689 1.00 17.49 432 ALA B N 1
ATOM 3061 C CA . ALA B 1 170 ? 4.407 47.482 18.524 1.00 17.00 432 ALA B CA 1
ATOM 3062 C C . ALA B 1 170 ? 4.354 46.075 17.916 1.00 16.28 432 ALA B C 1
ATOM 3063 O O . ALA B 1 170 ? 3.273 45.544 17.644 1.00 16.81 432 ALA B O 1
ATOM 3065 N N . VAL B 1 171 ? 5.511 45.460 17.711 1.00 16.52 433 VAL B N 1
ATOM 3066 C CA . VAL B 1 171 ? 5.540 44.115 17.145 1.00 15.99 433 VAL B CA 1
ATOM 3067 C C . VAL B 1 171 ? 4.968 43.079 18.119 1.00 16.08 433 VAL B C 1
ATOM 3068 O O . VAL B 1 171 ? 4.301 42.126 17.713 1.00 15.53 433 VAL B O 1
ATOM 3072 N N . THR B 1 172 ? 5.234 43.267 19.404 1.00 15.70 434 THR B N 1
ATOM 3073 C CA . THR B 1 172 ? 4.717 42.367 20.425 1.00 16.12 434 THR B CA 1
ATOM 3074 C C . THR B 1 172 ? 3.202 42.422 20.324 1.00 16.88 434 THR B C 1
ATOM 3075 O O . THR B 1 172 ? 2.515 41.410 20.363 1.00 16.24 434 THR B O 1
ATOM 3079 N N . ASP B 1 173 ? 2.699 43.641 20.175 1.00 17.69 435 ASP B N 1
ATOM 3080 C CA . ASP B 1 173 ? 1.281 43.921 20.038 1.00 18.32 435 ASP B CA 1
ATOM 3081 C C . ASP B 1 173 ? 0.689 43.142 18.862 1.00 16.91 435 ASP B C 1
ATOM 3082 O O . ASP B 1 173 ? -0.393 42.548 18.970 1.00 16.21 435 ASP B O 1
ATOM 3087 N N . ALA B 1 174 ? 1.408 43.121 17.744 1.00 15.67 436 ALA B N 1
ATOM 3088 C CA . ALA B 1 174 ? 0.940 42.404 16.571 1.00 14.73 436 ALA B CA 1
ATOM 3089 C C . ALA B 1 174 ? 0.947 40.899 16.785 1.00 14.27 436 ALA B C 1
ATOM 3090 O O . ALA B 1 174 ? 0.106 40.195 16.235 1.00 14.10 436 ALA B O 1
ATOM 3092 N N . LEU B 1 175 ? 1.898 40.386 17.563 1.00 14.14 437 LEU B N 1
ATOM 3093 C CA . LEU B 1 175 ? 1.942 38.944 17.811 1.00 13.81 437 LEU B CA 1
ATOM 3094 C C . LEU B 1 175 ? 0.738 38.540 18.654 1.00 14.76 437 LEU B C 1
ATOM 3095 O O . LEU B 1 175 ? 0.153 37.474 18.461 1.00 14.73 437 LEU B O 1
ATOM 3100 N N . VAL B 1 176 ? 0.382 39.392 19.603 1.00 15.00 438 VAL B N 1
ATOM 3101 C CA . VAL B 1 176 ? -0.773 39.126 20.457 1.00 16.72 438 VAL B CA 1
ATOM 3102 C C . VAL B 1 176 ? -2.028 39.118 19.590 1.00 17.62 438 VAL B C 1
ATOM 3103 O O . VAL B 1 176 ? -2.931 38.285 19.768 1.00 18.21 438 VAL B O 1
ATOM 3107 N N . TRP B 1 177 ? -2.082 40.059 18.649 1.00 18.02 439 TRP B N 1
ATOM 3108 C CA . TRP B 1 177 ? -3.211 40.162 17.729 1.00 17.99 439 TRP B CA 1
ATOM 3109 C C . TRP B 1 177 ? -3.346 38.894 16.880 1.00 18.47 439 TRP B C 1
ATOM 3110 O O . TRP B 1 177 ? -4.440 38.364 16.699 1.00 18.19 439 TRP B O 1
ATOM 3121 N N . VAL B 1 178 ? -2.224 38.410 16.353 1.00 18.15 440 VAL B N 1
ATOM 3122 C CA . VAL B 1 178 ? -2.229 37.205 15.531 1.00 18.81 440 VAL B CA 1
ATOM 3123 C C . VAL B 1 178 ? -2.725 36.006 16.333 1.00 20.13 440 VAL B C 1
ATOM 3124 O O . VAL B 1 178 ? -3.519 35.201 15.840 1.00 19.69 440 VAL B O 1
ATOM 3128 N N . ILE B 1 179 ? -2.242 35.886 17.566 1.00 20.09 441 ILE B N 1
ATOM 3129 C CA . ILE B 1 179 ? -2.631 34.782 18.433 1.00 20.65 441 ILE B CA 1
ATOM 3130 C C . ILE B 1 179 ? -4.118 34.866 18.769 1.00 21.91 441 ILE B C 1
ATOM 3131 O O . ILE B 1 179 ? -4.801 33.851 18.787 1.00 22.41 441 ILE B O 1
ATOM 3136 N N . ALA B 1 180 ? -4.615 36.074 19.017 1.00 23.77 442 ALA B N 1
ATOM 3137 C CA . ALA B 1 180 ? -6.029 36.256 19.354 1.00 26.16 442 ALA B CA 1
ATOM 3138 C C . ALA B 1 180 ? -6.897 35.848 18.167 1.00 27.72 442 ALA B C 1
ATOM 3139 O O . ALA B 1 180 ? -8.036 35.406 18.339 1.00 28.32 442 ALA B O 1
ATOM 3141 N N . LYS B 1 181 ? -6.330 35.981 16.968 1.00 29.16 443 LYS B N 1
ATOM 3142 C CA . LYS B 1 181 ? -6.998 35.654 15.716 1.00 29.98 443 LYS B CA 1
ATOM 3143 C C . LYS B 1 181 ? -7.149 34.153 15.511 1.00 29.71 443 LYS B C 1
ATOM 3144 O O . LYS B 1 181 ? -7.880 33.710 14.628 1.00 29.58 443 LYS B O 1
ATOM 3150 N N . SER B 1 182 ? -6.464 33.356 16.321 1.00 29.64 444 SER B N 1
ATOM 3151 C CA . SER B 1 182 ? -6.566 31.910 16.188 1.00 28.97 444 SER B CA 1
ATOM 3152 C C . SER B 1 182 ? -7.849 31.431 16.856 1.00 29.14 444 SER B C 1
ATOM 3153 O O . SER B 1 182 ? -8.282 30.298 16.650 1.00 29.80 444 SER B O 1
ATOM 3156 N N . GLY B 1 183 ? -8.435 32.291 17.680 1.00 28.90 445 GLY B N 1
ATOM 3157 C CA . GLY B 1 183 ? -9.672 31.937 18.356 1.00 28.78 445 GLY B CA 1
ATOM 3158 C C . GLY B 1 183 ? -9.613 31.243 19.715 1.00 28.16 445 GLY B C 1
ATOM 3159 O O . GLY B 1 183 ? -10.621 31.234 20.423 1.00 28.87 445 GLY B O 1
ATOM 3160 N N . ILE B 1 184 ? -8.472 30.666 20.088 1.00 26.40 446 ILE B N 1
ATOM 3161 C CA . ILE B 1 184 ? -8.354 29.981 21.375 1.00 24.61 446 ILE B CA 1
ATOM 3162 C C . ILE B 1 184 ? -8.711 30.899 22.549 1.00 24.11 446 ILE B C 1
ATOM 3163 O O . ILE B 1 184 ? -8.725 32.131 22.416 1.00 23.30 446 ILE B O 1
ATOM 3168 N N . SER B 1 185 ? -9.004 30.289 23.694 1.00 22.97 447 SER B N 1
ATOM 3169 C CA . SER B 1 185 ? -9.387 31.026 24.892 1.00 22.00 447 SER B CA 1
ATOM 3170 C C . SER B 1 185 ? -8.308 31.995 25.337 1.00 22.23 447 SER B C 1
ATOM 3171 O O . SER B 1 185 ? -7.133 31.823 25.028 1.00 22.13 447 SER B O 1
ATOM 3174 N N . SER B 1 186 ? -8.713 33.015 26.076 1.00 21.34 448 SER B N 1
ATOM 3175 C CA . SER B 1 186 ? -7.776 34.000 26.566 1.00 21.19 448 SER B CA 1
ATOM 3176 C C . SER B 1 186 ? -6.639 33.355 27.366 1.00 20.24 448 SER B C 1
ATOM 3177 O O . SER B 1 186 ? -5.484 33.749 27.236 1.00 18.30 448 SER B O 1
ATOM 3180 N N . GLN B 1 187 ? -6.963 32.372 28.204 1.00 19.91 449 GLN B N 1
ATOM 3181 C CA . GLN B 1 187 ? -5.935 31.711 28.999 1.00 20.35 449 GLN B CA 1
ATOM 3182 C C . GLN B 1 187 ? -4.934 31.028 28.078 1.00 19.68 449 GLN B C 1
ATOM 3183 O O . GLN B 1 187 ? -3.725 31.112 28.289 1.00 20.16 449 GLN B O 1
ATOM 3189 N N . GLN B 1 188 ? -5.444 30.362 27.051 1.00 19.48 450 GLN B N 1
ATOM 3190 C CA . GLN B 1 188 ? -4.601 29.667 26.086 1.00 18.82 450 GLN B CA 1
ATOM 3191 C C . GLN B 1 188 ? -3.810 30.639 25.220 1.00 17.24 450 GLN B C 1
ATOM 3192 O O . GLN B 1 188 ? -2.742 30.313 24.729 1.00 15.73 450 GLN B O 1
ATOM 3198 N N . GLN B 1 189 ? -4.339 31.832 25.021 1.00 15.75 451 GLN B N 1
ATOM 3199 C CA . GLN B 1 189 ? -3.623 32.802 24.229 1.00 15.69 451 GLN B CA 1
ATOM 3200 C C . GLN B 1 189 ? -2.396 33.218 25.016 1.00 15.17 451 GLN B C 1
ATOM 3201 O O . GLN B 1 189 ? -1.319 33.409 24.446 1.00 13.94 451 GLN B O 1
ATOM 3207 N N . SER B 1 190 ? -2.559 33.380 26.327 1.00 14.10 452 SER B N 1
ATOM 3208 C CA . SER B 1 190 ? -1.443 33.786 27.174 1.00 15.97 452 SER B CA 1
ATOM 3209 C C . SER B 1 190 ? -0.414 32.665 27.211 1.00 15.46 452 SER B C 1
ATOM 3210 O O . SER B 1 190 ? 0.803 32.942 27.147 1.00 16.52 452 SER B O 1
ATOM 3213 N N . MET B 1 191 ? -0.876 31.434 27.317 1.00 15.92 453 MET B N 1
ATOM 3214 C CA . MET B 1 191 ? 0.053 30.312 27.349 1.00 17.14 453 MET B CA 1
ATOM 3215 C C . MET B 1 191 ? 0.803 30.114 26.042 1.00 16.93 453 MET B C 1
ATOM 3216 O O . MET B 1 191 ? 1.970 29.743 26.055 1.00 16.73 453 MET B O 1
ATOM 3221 N N . ARG B 1 192 ? 0.155 30.377 24.910 1.00 17.34 454 ARG B N 1
ATOM 3222 C CA . ARG B 1 192 ? 0.828 30.212 23.621 1.00 17.38 454 ARG B CA 1
ATOM 3223 C C . ARG B 1 192 ? 1.889 31.304 23.449 1.00 16.59 454 ARG B C 1
ATOM 3224 O O . ARG B 1 192 ? 2.966 31.063 22.918 1.00 16.12 454 ARG B O 1
ATOM 3232 N N . LEU B 1 193 ? 1.574 32.516 23.890 1.00 15.21 455 LEU B N 1
ATOM 3233 C CA . LEU B 1 193 ? 2.527 33.605 23.787 1.00 14.00 455 LEU B CA 1
ATOM 3234 C C . LEU B 1 193 ? 3.770 33.211 24.579 1.00 13.18 455 LEU B C 1
ATOM 3235 O O . LEU B 1 193 ? 4.888 33.313 24.086 1.00 11.79 455 LEU B O 1
ATOM 3240 N N . ALA B 1 194 ? 3.567 32.739 25.805 1.00 13.45 456 ALA B N 1
ATOM 3241 C CA . ALA B 1 194 ? 4.686 32.332 26.633 1.00 13.94 456 ALA B CA 1
ATOM 3242 C C . ALA B 1 194 ? 5.477 31.210 25.970 1.00 14.18 456 ALA B C 1
ATOM 3243 O O . ALA B 1 194 ? 6.701 31.266 25.884 1.00 13.44 456 ALA B O 1
ATOM 3245 N N . ASN B 1 195 ? 4.776 30.185 25.504 1.00 15.65 457 ASN B N 1
ATOM 3246 C CA . ASN B 1 195 ? 5.450 29.051 24.892 1.00 16.77 457 ASN B CA 1
ATOM 3247 C C . ASN B 1 195 ? 6.293 29.453 23.695 1.00 17.64 457 ASN B C 1
ATOM 3248 O O . ASN B 1 195 ? 7.371 28.910 23.494 1.00 16.86 457 ASN B O 1
ATOM 3253 N N . LEU B 1 196 ? 5.803 30.409 22.911 1.00 17.34 458 LEU B N 1
ATOM 3254 C CA . LEU B 1 196 ? 6.532 30.876 21.737 1.00 18.41 458 LEU B CA 1
ATOM 3255 C C . LEU B 1 196 ? 7.786 31.664 22.105 1.00 17.88 458 LEU B C 1
ATOM 3256 O O . LEU B 1 196 ? 8.847 31.450 21.530 1.00 18.30 458 LEU B O 1
ATOM 3261 N N . LEU B 1 197 ? 7.665 32.581 23.055 1.00 18.41 459 LEU B N 1
ATOM 3262 C CA . LEU B 1 197 ? 8.813 33.388 23.455 1.00 18.66 459 LEU B CA 1
ATOM 3263 C C . LEU B 1 197 ? 9.861 32.577 24.237 1.00 19.95 459 LEU B C 1
ATOM 3264 O O . LEU B 1 197 ? 11.068 32.852 24.156 1.00 18.81 459 LEU B O 1
ATOM 3269 N N . MET B 1 198 ? 9.408 31.578 24.986 1.00 19.99 460 MET B N 1
ATOM 3270 C CA . MET B 1 198 ? 10.344 30.752 25.736 1.00 22.48 460 MET B CA 1
ATOM 3271 C C . MET B 1 198 ? 11.293 30.005 24.797 1.00 22.93 460 MET B C 1
ATOM 3272 O O . MET B 1 198 ? 12.327 29.509 25.225 1.00 22.49 460 MET B O 1
ATOM 3277 N N . LEU B 1 199 ? 10.947 29.915 23.518 1.00 24.41 461 LEU B N 1
ATOM 3278 C CA . LEU B 1 199 ? 11.830 29.240 22.572 1.00 25.52 461 LEU B CA 1
ATOM 3279 C C . LEU B 1 199 ? 12.961 30.137 22.089 1.00 25.86 461 LEU B C 1
ATOM 3280 O O . LEU B 1 199 ? 13.922 29.651 21.500 1.00 26.81 461 LEU B O 1
ATOM 3285 N N . LEU B 1 200 ? 12.862 31.438 22.356 1.00 25.82 462 LEU B N 1
ATOM 3286 C CA . LEU B 1 200 ? 13.904 32.375 21.954 1.00 26.03 462 LEU B CA 1
ATOM 3287 C C . LEU B 1 200 ? 15.256 32.074 22.599 1.00 25.64 462 LEU B C 1
ATOM 3288 O O . LEU B 1 200 ? 16.291 32.418 22.041 1.00 25.56 462 LEU B O 1
ATOM 3293 N N . SER B 1 201 ? 15.244 31.447 23.774 1.00 25.37 463 SER B N 1
ATOM 3294 C CA . SER B 1 201 ? 16.482 31.084 24.465 1.00 25.66 463 SER B CA 1
ATOM 3295 C C . SER B 1 201 ? 17.181 29.982 23.688 1.00 24.3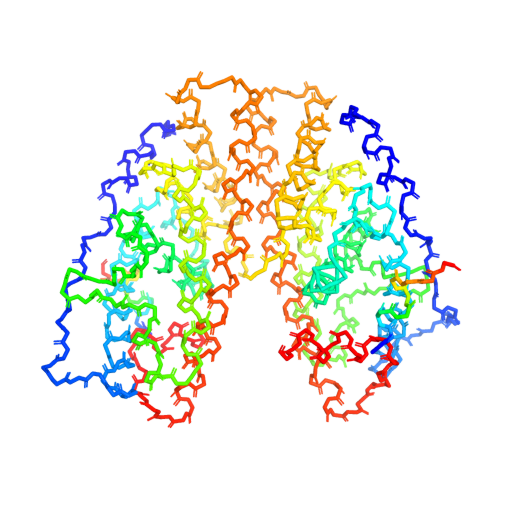8 463 SER B C 1
ATOM 3296 O O . SER B 1 201 ? 18.393 29.981 23.561 1.00 25.63 463 SER B O 1
ATOM 3299 N N . HIS B 1 202 ? 16.397 29.039 23.185 1.00 24.15 464 HIS B N 1
ATOM 3300 C CA . HIS B 1 202 ? 16.901 27.910 22.423 1.00 23.94 464 HIS B CA 1
ATOM 3301 C C . HIS B 1 202 ? 17.457 28.341 21.079 1.00 23.23 464 HIS B C 1
ATOM 3302 O O . HIS B 1 202 ? 18.464 27.814 20.625 1.00 22.17 464 HIS B O 1
ATOM 3309 N N . VAL B 1 203 ? 16.780 29.288 20.438 1.00 23.12 465 VAL B N 1
ATOM 3310 C CA . VAL B 1 203 ? 17.241 29.800 19.155 1.00 22.88 465 VAL B CA 1
ATOM 3311 C C . VAL B 1 203 ? 18.580 30.498 19.425 1.00 22.70 465 VAL B C 1
ATOM 3312 O O . VAL B 1 203 ? 19.562 30.281 18.721 1.00 22.40 465 VAL B O 1
ATOM 3316 N N . ARG B 1 204 ? 18.608 31.323 20.470 1.00 22.97 466 ARG B N 1
ATOM 3317 C CA . ARG B 1 204 ? 19.804 32.061 20.850 1.00 23.66 466 ARG B CA 1
ATOM 3318 C C . ARG B 1 204 ? 20.953 31.142 21.221 1.00 22.92 466 ARG B C 1
ATOM 3319 O O . ARG B 1 204 ? 22.115 31.457 20.972 1.00 22.05 466 ARG B O 1
ATOM 3327 N N . HIS B 1 205 ? 20.640 30.009 21.836 1.00 23.38 467 HIS B N 1
ATOM 3328 C CA . HIS B 1 205 ? 21.692 29.074 22.224 1.00 23.91 467 HIS B CA 1
ATOM 3329 C C . HIS B 1 205 ? 22.370 28.540 20.960 1.00 22.21 467 HIS B C 1
ATOM 3330 O O . HIS B 1 205 ? 23.597 28.577 20.826 1.00 22.53 467 HIS B O 1
ATOM 3337 N N . ALA B 1 206 ? 21.565 28.064 20.021 1.00 21.21 468 ALA B N 1
ATOM 3338 C CA . ALA B 1 206 ? 22.097 27.540 18.778 1.00 19.57 468 ALA B CA 1
ATOM 3339 C C . ALA B 1 206 ? 22.895 28.618 18.043 1.00 18.80 468 ALA B C 1
ATOM 3340 O O . ALA B 1 206 ? 23.949 28.336 17.499 1.00 16.28 468 ALA B O 1
ATOM 3342 N N . SER B 1 207 ? 22.421 29.857 18.043 1.00 18.86 469 SER B N 1
ATOM 3343 C CA . SER B 1 207 ? 23.165 30.888 17.333 1.00 20.82 469 SER B CA 1
ATOM 3344 C C . SER B 1 207 ? 24.519 31.179 17.992 1.00 21.34 469 SER B C 1
ATOM 3345 O O . SER B 1 207 ? 25.486 31.510 17.303 1.00 19.01 469 SER B O 1
ATOM 3348 N N . ASN B 1 208 ? 24.592 31.052 19.319 1.00 22.75 470 ASN B N 1
ATOM 3349 C CA . ASN B 1 208 ? 25.848 31.283 20.037 1.00 24.36 470 ASN B CA 1
ATOM 3350 C C . ASN B 1 208 ? 26.841 30.173 19.679 1.00 24.21 470 ASN B C 1
ATOM 3351 O O . ASN B 1 208 ? 28.031 30.426 19.494 1.00 23.81 470 ASN B O 1
ATOM 3356 N N . LYS B 1 209 ? 26.351 28.943 19.583 1.00 24.75 471 LYS B N 1
ATOM 3357 C CA . LYS B 1 209 ? 27.213 27.821 19.233 1.00 24.80 471 LYS B CA 1
ATOM 3358 C C . LYS B 1 209 ? 27.646 27.928 17.769 1.00 24.56 471 LYS B C 1
ATOM 3359 O O . LYS B 1 209 ? 28.814 27.710 17.458 1.00 23.44 471 LYS B O 1
ATOM 3365 N N . GLY B 1 210 ? 26.723 28.287 16.878 1.00 23.28 472 GLY B N 1
ATOM 3366 C CA . GLY B 1 210 ? 27.084 28.428 15.476 1.00 24.06 472 GLY B CA 1
ATOM 3367 C C . GLY B 1 210 ? 28.114 29.544 15.321 1.00 24.58 472 GLY B C 1
ATOM 3368 O O . GLY B 1 210 ? 29.034 29.456 14.506 1.00 24.70 472 GLY B O 1
ATOM 3369 N N . MET B 1 211 ? 27.940 30.606 16.100 1.00 24.79 473 MET B N 1
ATOM 3370 C CA . MET B 1 211 ? 28.821 31.767 16.111 1.00 27.00 473 MET B CA 1
ATOM 3371 C C . MET B 1 211 ? 30.228 31.424 16.630 1.00 27.67 473 MET B C 1
ATOM 3372 O O . MET B 1 211 ? 31.244 31.867 16.076 1.00 27.59 473 MET B O 1
ATOM 3377 N N . GLU B 1 212 ? 30.282 30.669 17.722 1.00 28.59 474 GLU B N 1
ATOM 3378 C CA . GLU B 1 212 ? 31.561 30.247 18.281 1.00 30.01 474 GLU B CA 1
ATOM 3379 C C . GLU B 1 212 ? 32.234 29.315 17.268 1.00 29.13 474 GLU B C 1
ATOM 3380 O O . GLU B 1 212 ? 33.426 29.439 16.992 1.00 28.57 474 GLU B O 1
ATOM 3386 N N . HIS B 1 213 ? 31.450 28.407 16.695 1.00 29.09 475 HIS B N 1
ATOM 3387 C CA . HIS B 1 213 ? 31.954 27.455 15.713 1.00 29.50 475 HIS B CA 1
ATOM 3388 C C . HIS B 1 213 ? 32.525 28.186 14.508 1.00 29.85 475 HIS B C 1
ATOM 3389 O O . HIS B 1 213 ? 33.624 27.877 14.051 1.00 30.14 475 HIS B O 1
ATOM 3396 N N . LEU B 1 214 ? 31.782 29.162 14.003 1.00 30.05 476 LEU B N 1
ATOM 3397 C CA . LEU B 1 214 ? 32.212 29.938 12.848 1.00 31.62 476 LEU B CA 1
ATOM 3398 C C . LEU B 1 214 ? 33.484 30.747 13.095 1.00 32.44 476 LEU B C 1
ATOM 3399 O O . LEU B 1 214 ? 34.384 30.772 12.253 1.00 32.22 476 LEU B O 1
ATOM 3404 N N . LEU B 1 215 ? 33.549 31.420 14.241 1.00 33.55 477 LEU B N 1
ATOM 3405 C CA . LEU B 1 215 ? 34.715 32.225 14.583 1.00 34.62 477 LEU B CA 1
ATOM 3406 C C . LEU B 1 215 ? 35.943 31.335 14.615 1.00 35.51 477 LEU B C 1
ATOM 3407 O O . LEU B 1 215 ? 37.010 31.700 14.126 1.00 35.33 477 LEU B O 1
ATOM 3412 N N . ASN B 1 216 ? 35.783 30.152 15.193 1.00 36.51 478 ASN B N 1
ATOM 3413 C CA . ASN B 1 216 ? 36.885 29.214 15.287 1.00 37.93 478 ASN B CA 1
ATOM 3414 C C . ASN B 1 216 ? 37.277 28.636 13.934 1.00 38.59 478 ASN B C 1
ATOM 3415 O O . ASN B 1 216 ? 38.455 28.385 13.683 1.00 37.55 478 ASN B O 1
ATOM 3420 N N . MET B 1 217 ? 36.293 28.415 13.065 1.00 39.56 479 MET B N 1
ATOM 3421 C CA . MET B 1 217 ? 36.588 27.883 11.741 1.00 41.23 479 MET B CA 1
ATOM 3422 C C . MET B 1 217 ? 37.347 28.950 10.965 1.00 41.80 479 MET B C 1
ATOM 3423 O O . MET B 1 217 ? 38.097 28.646 10.046 1.00 42.28 479 MET B O 1
ATOM 3428 N N . LYS B 1 218 ? 37.151 30.206 11.345 1.00 42.75 480 LYS B N 1
ATOM 3429 C CA . LYS B 1 218 ? 37.845 31.307 10.696 1.00 43.80 480 LYS B CA 1
ATOM 3430 C C . LYS B 1 218 ? 39.326 31.293 11.096 1.00 44.68 480 LYS B C 1
ATOM 3431 O O . LYS B 1 218 ? 40.204 31.244 10.232 1.00 44.84 480 LYS B O 1
ATOM 3437 N N . CYS B 1 219 ? 39.595 31.329 12.403 1.00 45.10 481 CYS B N 1
ATOM 3438 C CA . CYS B 1 219 ? 40.964 31.324 12.927 1.00 45.70 481 CYS B CA 1
ATOM 3439 C C . CYS B 1 219 ? 41.821 30.179 12.382 1.00 46.55 481 CYS B C 1
ATOM 3440 O O . CYS B 1 219 ? 43.041 30.300 12.291 1.00 46.49 481 CYS B O 1
ATOM 3443 N N . LYS B 1 220 ? 41.178 29.071 12.031 1.00 47.57 482 LYS B N 1
ATOM 3444 C CA . LYS B 1 220 ? 41.868 27.905 11.488 1.00 48.87 482 LYS B CA 1
ATOM 3445 C C . LYS B 1 220 ? 41.926 27.953 9.963 1.00 49.60 482 LYS B C 1
ATOM 3446 O O . LYS B 1 220 ? 42.443 27.037 9.320 1.00 50.09 482 LYS B O 1
ATOM 3452 N N . ASN B 1 221 ? 41.389 29.027 9.394 1.00 50.57 483 ASN B N 1
ATOM 3453 C CA . ASN B 1 221 ? 41.354 29.220 7.945 1.00 51.28 483 ASN B CA 1
ATOM 3454 C C . ASN B 1 221 ? 40.791 27.986 7.252 1.00 51.37 483 ASN B C 1
ATOM 3455 O O . ASN B 1 221 ? 41.145 27.694 6.111 1.00 51.32 483 ASN B O 1
ATOM 3460 N N . VAL B 1 222 ? 39.930 27.256 7.962 1.00 51.52 484 VAL B N 1
ATOM 3461 C CA . VAL B 1 222 ? 39.274 26.059 7.427 1.00 51.21 484 VAL B CA 1
ATOM 3462 C C . VAL B 1 222 ? 38.339 26.536 6.320 1.00 51.26 484 VAL B C 1
ATOM 3463 O O . VAL B 1 222 ? 37.806 25.746 5.535 1.00 51.23 484 VAL B O 1
ATOM 3467 N N . VAL B 1 223 ? 38.161 27.852 6.271 1.00 51.19 485 VAL B N 1
ATOM 3468 C CA . VAL B 1 223 ? 37.301 28.488 5.292 1.00 51.24 485 VAL B CA 1
ATOM 3469 C C . VAL B 1 223 ? 37.527 30.002 5.351 1.00 51.22 485 VAL B C 1
ATOM 3470 O O . VAL B 1 223 ? 37.919 30.542 6.389 1.00 51.08 485 VAL B O 1
ATOM 3474 N N . PRO B 1 224 ? 37.331 30.692 4.215 1.00 51.34 486 PRO B N 1
ATOM 3475 C CA . PRO B 1 224 ? 37.486 32.142 4.059 1.00 51.36 486 PRO B CA 1
ATOM 3476 C C . PRO B 1 224 ? 36.254 32.857 4.613 1.00 51.18 486 PRO B C 1
ATOM 3477 O O . PRO B 1 224 ? 35.127 32.565 4.211 1.00 51.40 486 PRO B O 1
ATOM 3481 N N . VAL B 1 225 ? 36.464 33.783 5.539 1.00 50.62 487 VAL B N 1
ATOM 3482 C CA . VAL B 1 225 ? 35.351 34.514 6.125 1.00 50.17 487 VAL B CA 1
ATOM 3483 C C . VAL B 1 225 ? 35.598 36.007 6.003 1.00 49.94 487 VAL B C 1
ATOM 3484 O O . VAL B 1 225 ? 36.284 36.603 6.834 1.00 50.16 487 VAL B O 1
ATOM 3488 N N . TYR B 1 226 ? 35.036 36.611 4.963 1.00 49.53 488 TYR B N 1
ATOM 3489 C CA . TYR B 1 226 ? 35.221 38.037 4.744 1.00 48.61 488 TYR B CA 1
ATOM 3490 C C . TYR B 1 226 ? 33.964 38.753 4.247 1.00 47.38 488 TYR B C 1
ATOM 3491 O O . TYR B 1 226 ? 32.852 38.217 4.305 1.00 47.58 488 TYR B O 1
ATOM 3500 N N . ASP B 1 227 ? 34.176 39.970 3.749 1.00 45.55 489 ASP B N 1
ATOM 3501 C CA . ASP B 1 227 ? 33.124 40.834 3.226 1.00 43.30 489 ASP B CA 1
ATOM 3502 C C . ASP B 1 227 ? 32.023 41.095 4.263 1.00 41.29 489 ASP B C 1
ATOM 3503 O O . ASP B 1 227 ? 32.323 41.489 5.394 1.00 40.45 489 ASP B O 1
ATOM 3508 N N . LEU B 1 228 ? 30.759 40.888 3.907 1.00 39.11 490 LEU B N 1
ATOM 3509 C CA . LEU B 1 228 ? 29.700 41.155 4.874 1.00 37.19 490 LEU B CA 1
ATOM 3510 C C . LEU B 1 228 ? 29.833 40.230 6.075 1.00 35.95 490 LEU B C 1
ATOM 3511 O O . LEU B 1 228 ? 29.864 40.689 7.210 1.00 35.36 490 LEU B O 1
ATOM 3516 N N . LEU B 1 229 ? 29.930 38.931 5.812 1.00 34.98 491 LEU B N 1
ATOM 3517 C CA . LEU B 1 229 ? 30.039 37.931 6.864 1.00 34.36 491 LEU B CA 1
ATOM 3518 C C . LEU B 1 229 ? 31.130 38.202 7.889 1.00 34.83 491 LEU B C 1
ATOM 3519 O O . LEU B 1 229 ? 30.879 38.165 9.094 1.00 33.97 491 LEU B O 1
ATOM 3524 N N . LEU B 1 230 ? 32.343 38.462 7.423 1.00 36.17 492 LEU B N 1
ATOM 3525 C CA . LEU B 1 230 ? 33.445 38.726 8.342 1.00 37.68 492 LEU B CA 1
ATOM 3526 C C . LEU B 1 230 ? 33.131 39.904 9.241 1.00 37.81 492 LEU B C 1
ATOM 3527 O O . LEU B 1 230 ? 33.179 39.797 10.464 1.00 38.07 492 LEU B O 1
ATOM 3532 N N . GLU B 1 231 ? 32.805 41.031 8.623 1.00 38.38 493 GLU B N 1
ATOM 3533 C CA . GLU B 1 231 ? 32.495 42.235 9.372 1.00 38.68 493 GLU B CA 1
ATOM 3534 C C . GLU B 1 231 ? 31.464 41.960 10.460 1.00 38.62 493 GLU B C 1
ATOM 3535 O O . GLU B 1 231 ? 31.642 42.359 11.608 1.00 38.36 493 GLU B O 1
ATOM 3541 N N . MET B 1 232 ? 30.387 41.274 10.091 1.00 38.98 494 MET B N 1
ATOM 3542 C CA . MET B 1 232 ? 29.325 40.961 11.037 1.00 39.26 494 MET B CA 1
ATOM 3543 C C . MET B 1 232 ? 29.857 40.070 12.147 1.00 39.67 494 MET B C 1
ATOM 3544 O O . MET B 1 232 ? 29.412 40.151 13.294 1.00 39.85 494 MET B O 1
ATOM 3549 N N . LEU B 1 233 ? 30.814 39.218 11.801 1.00 40.58 495 LEU B N 1
ATOM 3550 C CA . LEU B 1 233 ? 31.393 38.287 12.758 1.00 42.05 495 LEU B CA 1
ATOM 3551 C C . LEU B 1 233 ? 32.138 38.993 13.890 1.00 42.79 495 LEU B C 1
ATOM 3552 O O . LEU B 1 233 ? 31.975 38.639 15.054 1.00 43.17 495 LEU B O 1
ATOM 3557 N N . ASN B 1 234 ? 32.956 39.985 13.553 1.00 43.57 496 ASN B N 1
ATOM 3558 C CA . ASN B 1 234 ? 33.712 40.724 14.566 1.00 44.32 496 ASN B CA 1
ATOM 3559 C C . ASN B 1 234 ? 32.827 41.615 15.418 1.00 44.46 496 ASN B C 1
ATOM 3560 O O . ASN B 1 234 ? 33.072 41.786 16.612 1.00 44.81 496 ASN B O 1
ATOM 3565 N N . ALA B 1 235 ? 31.804 42.193 14.797 1.00 44.82 497 ALA B N 1
ATOM 3566 C CA . ALA B 1 235 ? 30.875 43.086 15.489 1.00 44.75 497 ALA B CA 1
ATOM 3567 C C . ALA B 1 235 ? 31.566 44.414 15.856 1.00 45.13 497 ALA B C 1
ATOM 3568 O O . ALA B 1 235 ? 31.400 44.897 17.017 1.00 44.73 497 ALA B O 1
ATOM 3570 N N . HIS C 2 1 ? 31.155 14.952 40.738 1.00 26.69 604 HIS C N 1
ATOM 3571 C CA . HIS C 2 1 ? 30.283 14.259 41.741 1.00 25.72 604 HIS C CA 1
ATOM 3572 C C . HIS C 2 1 ? 29.803 15.228 42.826 1.00 23.40 604 HIS C C 1
ATOM 3573 O O . HIS C 2 1 ? 28.943 14.883 43.619 1.00 21.96 604 HIS C O 1
ATOM 3580 N N . LYS C 2 2 ? 30.345 16.440 42.870 1.00 22.35 605 LYS C N 1
ATOM 3581 C CA . LYS C 2 2 ? 29.907 17.380 43.916 1.00 21.07 605 LYS C CA 1
ATOM 3582 C C . LYS C 2 2 ? 28.435 17.796 43.748 1.00 19.36 605 LYS C C 1
ATOM 3583 O O . LYS C 2 2 ? 27.675 17.867 44.716 1.00 18.14 605 LYS C O 1
ATOM 3589 N N . LEU C 2 3 ? 28.027 18.042 42.512 1.00 17.74 606 LEU C N 1
ATOM 3590 C CA . LEU C 2 3 ? 26.642 18.401 42.225 1.00 16.07 606 LEU C CA 1
ATOM 3591 C C . LEU C 2 3 ? 25.750 17.194 42.576 1.00 16.32 606 LEU C C 1
ATOM 3592 O O . LEU C 2 3 ? 24.718 17.327 43.236 1.00 15.52 606 LEU C O 1
ATOM 3597 N N . VAL C 2 4 ? 26.175 16.009 42.143 1.00 15.42 607 VAL C N 1
ATOM 3598 C CA . VAL C 2 4 ? 25.431 14.793 42.411 1.00 15.42 607 VAL C CA 1
ATOM 3599 C C . VAL C 2 4 ? 25.341 14.482 43.904 1.00 14.80 607 VAL C C 1
ATOM 3600 O O . VAL C 2 4 ? 24.299 14.033 44.370 1.00 13.52 607 VAL C O 1
ATOM 3604 N N . GLN C 2 5 ? 26.404 14.721 44.667 1.00 15.03 608 GLN C N 1
ATOM 3605 C CA . GLN C 2 5 ? 26.317 14.456 46.106 1.00 16.81 608 GLN C CA 1
ATOM 3606 C C . GLN C 2 5 ? 25.189 15.304 46.718 1.00 16.79 608 GLN C C 1
ATOM 3607 O O . GLN C 2 5 ? 24.371 14.802 47.484 1.00 17.52 608 GLN C O 1
ATOM 3613 N N . LEU C 2 6 ? 25.150 16.591 46.373 1.00 17.65 609 LEU C N 1
ATOM 3614 C CA . LEU C 2 6 ? 24.154 17.511 46.911 1.00 16.66 609 LEU C CA 1
ATOM 3615 C C . LEU C 2 6 ? 22.748 17.260 46.391 1.00 16.54 609 LEU C C 1
ATOM 3616 O O . LEU C 2 6 ? 21.782 17.579 47.058 1.00 16.19 609 LEU C O 1
ATOM 3621 N N . LEU C 2 7 ? 22.631 16.696 45.197 1.00 16.53 610 LEU C N 1
ATOM 3622 C CA . LEU C 2 7 ? 21.318 16.388 44.652 1.00 16.32 610 LEU C CA 1
ATOM 3623 C C . LEU C 2 7 ? 20.753 15.121 45.296 1.00 17.43 610 LEU C C 1
ATOM 3624 O O . LEU C 2 7 ? 19.546 14.882 45.242 1.00 16.78 610 LEU C O 1
ATOM 3629 N N . THR C 2 8 ? 21.612 14.301 45.900 1.00 18.40 611 THR C N 1
ATOM 3630 C CA . THR C 2 8 ? 21.119 13.065 46.510 1.00 20.15 611 THR C CA 1
ATOM 3631 C C . THR C 2 8 ? 21.134 13.008 48.042 1.00 21.83 611 THR C C 1
ATOM 3632 O O . THR C 2 8 ? 20.775 11.991 48.633 1.00 23.34 611 THR C O 1
ATOM 3636 N N . THR C 2 9 ? 21.526 14.102 48.683 1.00 22.93 612 THR C N 1
ATOM 3637 C CA . THR C 2 9 ? 21.568 14.176 50.142 1.00 23.29 612 THR C CA 1
ATOM 3638 C C . THR C 2 9 ? 20.750 15.387 50.589 1.00 24.56 612 THR C C 1
ATOM 3639 O O . THR C 2 9 ? 20.416 16.242 49.770 1.00 23.43 612 THR C O 1
ATOM 3643 N N . THR C 2 10 ? 20.416 15.459 51.876 1.00 25.84 613 THR C N 1
ATOM 3644 C CA . THR C 2 10 ? 19.650 16.598 52.388 1.00 28.14 613 THR C CA 1
ATOM 3645 C C . THR C 2 10 ? 20.251 17.136 53.697 1.00 28.20 613 THR C C 1
ATOM 3646 O O . THR C 2 10 ? 20.862 16.335 54.458 1.00 27.69 613 THR C O 1
ATOM 3651 N N . HIS D 2 1 ? 33.429 50.057 5.541 1.00 35.59 604 HIS D N 1
ATOM 3652 C CA . HIS D 2 1 ? 32.472 49.117 6.233 1.00 35.42 604 HIS D CA 1
ATOM 3653 C C . HIS D 2 1 ? 31.182 48.883 5.429 1.00 33.92 604 HIS D C 1
ATOM 3654 O O . HIS D 2 1 ? 30.426 49.809 5.120 1.00 33.48 604 HIS D O 1
ATOM 3661 N N . LYS D 2 2 ? 30.983 47.613 5.093 1.00 32.27 605 LYS D N 1
ATOM 3662 C CA . LYS D 2 2 ? 29.879 47.094 4.301 1.00 30.35 605 LYS D CA 1
ATOM 3663 C C . LYS D 2 2 ? 28.484 47.252 4.915 1.00 27.95 605 LYS D C 1
ATOM 3664 O O . LYS D 2 2 ? 27.524 47.625 4.230 1.00 26.46 605 LYS D O 1
ATOM 3670 N N . LEU D 2 3 ? 28.379 46.931 6.198 1.00 24.54 606 LEU D N 1
ATOM 3671 C CA . LEU D 2 3 ? 27.117 47.024 6.907 1.00 22.44 606 LEU D CA 1
ATOM 3672 C C . LEU D 2 3 ? 26.526 48.437 6.834 1.00 21.32 606 LEU D C 1
ATOM 3673 O O . LEU D 2 3 ? 25.343 48.602 6.551 1.00 20.09 606 LEU D O 1
ATOM 3678 N N . VAL D 2 4 ? 27.358 49.444 7.091 1.00 20.63 607 VAL D N 1
ATOM 3679 C CA . VAL D 2 4 ? 26.916 50.835 7.060 1.00 20.60 607 VAL D CA 1
ATOM 3680 C C . VAL D 2 4 ? 26.523 51.256 5.655 1.00 21.19 607 VAL D C 1
ATOM 3681 O O . VAL D 2 4 ? 25.600 52.050 5.477 1.00 21.57 607 VAL D O 1
ATOM 3685 N N . GLN D 2 5 ? 27.213 50.717 4.655 1.00 22.87 608 GLN D N 1
ATOM 3686 C CA . GLN D 2 5 ? 26.904 51.028 3.263 1.00 23.30 608 GLN D CA 1
ATOM 3687 C C . GLN D 2 5 ? 25.510 50.535 2.914 1.00 22.75 608 GLN D C 1
ATOM 3688 O O . GLN D 2 5 ? 24.707 51.271 2.351 1.00 22.59 608 GLN D O 1
ATOM 3694 N N . LEU D 2 6 ? 25.216 49.286 3.260 1.00 21.55 609 LEU D N 1
ATOM 3695 C CA . LEU D 2 6 ? 23.918 48.704 2.943 1.00 20.17 609 LEU D CA 1
ATOM 3696 C C . LEU D 2 6 ? 22.775 49.329 3.729 1.00 19.95 609 LEU D C 1
ATOM 3697 O O . LEU D 2 6 ? 21.636 49.379 3.263 1.00 18.92 609 LEU D O 1
ATOM 3702 N N . LEU D 2 7 ? 23.075 49.799 4.929 1.00 20.38 610 LEU D N 1
ATOM 3703 C CA . LEU D 2 7 ? 22.052 50.420 5.753 1.00 21.42 610 LEU D CA 1
ATOM 3704 C C . LEU D 2 7 ? 21.702 51.830 5.297 1.00 22.10 610 LEU D C 1
ATOM 3705 O O . LEU D 2 7 ? 20.549 52.243 5.357 1.00 22.72 610 LEU D O 1
ATOM 3710 N N . THR D 2 8 ? 22.693 52.568 4.819 1.00 23.35 611 THR D N 1
ATOM 3711 C CA . THR D 2 8 ? 22.460 53.962 4.442 1.00 24.91 611 THR D CA 1
ATOM 3712 C C . THR D 2 8 ? 22.684 54.366 2.990 1.00 26.00 611 THR D C 1
ATOM 3713 O O . THR D 2 8 ? 22.125 55.351 2.534 1.00 26.19 611 THR D O 1
ATOM 3717 N N . THR D 2 9 ? 23.517 53.625 2.278 1.00 27.90 612 THR D N 1
ATOM 3718 C CA . THR D 2 9 ? 23.843 53.939 0.896 1.00 30.85 612 THR D CA 1
ATOM 3719 C C . THR D 2 9 ? 23.058 53.132 -0.117 1.00 31.85 612 THR D C 1
ATOM 3720 O O . THR D 2 9 ? 23.015 53.483 -1.292 1.00 32.17 612 THR D O 1
ATOM 3724 N N . THR D 2 10 ? 22.438 52.051 0.335 1.00 33.27 613 THR D N 1
ATOM 3725 C CA . THR D 2 10 ? 21.678 51.188 -0.559 1.00 34.33 613 THR D CA 1
ATOM 3726 C C . THR D 2 10 ? 20.167 51.424 -0.437 1.00 35.13 613 THR D C 1
ATOM 3727 O O . THR D 2 10 ? 19.490 50.726 0.355 1.00 35.94 613 THR D O 1
#

GO terms:
  GO:0005515 protein binding (F, IPI)
  GO:0030284 nuclear estrogen receptor activity (F, IDA)
  GO:0045944 positive regulation of transcription by RNA polymerase II (P, IDA)
  GO:0034056 estrogen response element binding (F, IDA)
  GO:0030520 estrogen receptor signaling pathway (P, IDA)
  GO:0071392 cellular response to estradiol stimulus (P, IDA)
  GO:0004879 nuclear receptor activity (F, IDA)
  GO:0005634 nucleus (C, IDA)
  GO:0005739 mitochondrion (C, IDA)
  GO:0045893 positive regulation of DNA-templated transcription (P, IDA)
  GO:0030284 nuclear estrogen receptor activity (F, IMP)
  GO:0019899 enzyme binding (F, IPI)
  GO:0003677 DNA binding (F, TAS)
  GO:0003707 nuclear steroid receptor activity (F, TAS)
  GO:0007165 signal transduction (P, TAS)
  GO:0007267 cell-cell signaling (P, TAS)
  GO:0005654 nucleoplasm (C, TAS)
  GO:0005654 nucleoplasm (C, IDA)
  GO:0000978 RNA polymerase II cis-regulatory region sequence-specific DNA binding (F, IDA)
  GO:0000122 negative regulation of transcription by RNA polymerase II (P, IDA)

Secondary structure (DSSP, 8-state):
--HHHHHHHHHHHPPPP-----------HHHHHHHHHHHHHHHHHHHHHHHHTSTTGGGS-HHHHHHHHHHHHHHHHHHHHHHHHTTSTT-EEEETTEEE-HHHHTTSTTHHHHHHHHHHHHHHHHHTT--HHHHHHHHHHHHHT-----HHHHHHHHHHHHHHHHHHHHHT---HHHHHHHHHHHHHHHHHHHHHHHHHHHHHHHHHHHT-S---HHHHHHHHHHH-/--HHHHHHHHHHH-PPPPP-PPPSSPP-HHHHHHHHHHHHHHHHHHHHHHHHHSTTGGGS-HHHHHHHHHHHHHHHHHHHHHHHHTTSTTEEEEETTEEEESGGGGGSTTHHHHHHHHHHHHHHHHHHT--HHHHHHHHHHHHHT----HHHHHHHHHHHHHHHHHHHHHTT---HHHHHHHHHHHHTTHHHHHHHHHHHHHHHHHHHHTTSS---HHHHHHHH-/-HHHHHHH--/-HHHHHHHT-

Sequence (473 aa):
LSPEQLVLTLLEAEPPHVLISRPSAPFTEASMMMSLTKLADKELVHMISWAKKIPGFVELSLFDQVRLLESCWMEVLMMGLMWRSIDHPGKLIFAPDLVLDRDEGKCVEGILEIFDMLLATTSRFRELKLQHKEYLCVKAMILLNSSMDSSRKLAHLLNAVTDALVWVIAKSGISSQQQSMRLANLLMLLSHVRHASNKGMEHLLNMKCKNVVPVYDLLLEMLNAHVLLSPEQLVLTLLEAEPPHVLISRPSAPFTEASMMMSLTKLADKELVHMISWAKKIPGFVELSLFDQVRLLESCWMEVLMMGLMWRSIDHPGKLIFAPDLVLDRDEGKCVEGILEIFDMLLATTSRFRELKLQHKEYLCVKAMILLNSSMDSSRKLAHLLNAVTDALVWVIAKSGISSQQQSMRLANLLMLLSHVRHASNKGMEHLLNMKCKNVVPVYDLLLEMLNAHKLVQLLTTTHKLVQLLTTT

Organism: Homo sapiens (NCBI:txid9606)